Protein AF-A0A0P4RCB4-F1 (afdb_monomer_lite)

InterPro domains:
  IPR008930 Terpenoid cyclases/protein prenyltransferase alpha-alpha toroid [SSF48239] (221-432)

Structure (mmCIF, N/CA/C/O backbone):
data_AF-A0A0P4RCB4-F1
#
_entry.id   AF-A0A0P4RCB4-F1
#
loop_
_atom_site.group_PDB
_atom_site.id
_atom_site.type_symbol
_atom_site.label_atom_id
_atom_site.label_alt_id
_atom_site.label_comp_id
_atom_site.label_asym_id
_atom_site.label_entity_id
_atom_site.label_seq_id
_atom_site.pdbx_PDB_ins_code
_atom_site.Cartn_x
_atom_site.Cartn_y
_atom_site.Cartn_z
_atom_site.occupancy
_atom_site.B_iso_or_equiv
_atom_site.auth_seq_id
_atom_site.auth_comp_id
_atom_site.auth_asym_id
_atom_site.auth_atom_id
_atom_site.pdbx_PDB_model_num
ATOM 1 N N . MET A 1 1 ? -27.003 -45.536 27.621 1.00 33.28 1 MET A N 1
ATOM 2 C CA . MET A 1 1 ? -27.974 -46.484 27.032 1.00 33.28 1 MET A CA 1
ATOM 3 C C . MET A 1 1 ? -28.480 -45.837 25.751 1.00 33.28 1 MET A C 1
ATOM 5 O O . MET A 1 1 ? -28.943 -44.716 25.870 1.00 33.28 1 MET A O 1
ATOM 9 N N . ALA A 1 2 ? -28.409 -46.344 24.524 1.00 32.97 2 ALA A N 1
ATOM 10 C CA . ALA A 1 2 ? -27.859 -47.528 23.843 1.00 32.97 2 ALA A CA 1
ATOM 11 C C . ALA A 1 2 ? -28.105 -47.214 22.332 1.00 32.97 2 ALA A C 1
ATOM 13 O O . ALA A 1 2 ? -29.194 -46.754 22.012 1.00 32.97 2 ALA A O 1
ATOM 14 N N . GLU A 1 3 ? -27.087 -47.021 21.486 1.00 38.81 3 GLU A N 1
ATOM 15 C CA . GLU A 1 3 ? -26.534 -47.956 20.472 1.00 38.81 3 GLU A CA 1
ATOM 16 C C . GLU A 1 3 ? -27.421 -48.337 19.257 1.00 38.81 3 GLU A C 1
ATOM 18 O O . GLU A 1 3 ? -28.572 -48.723 19.413 1.00 38.81 3 GLU A O 1
ATOM 23 N N . GLY A 1 4 ? -26.800 -48.312 18.056 1.00 32.31 4 GLY A N 1
ATOM 24 C CA . GLY A 1 4 ? -27.238 -48.942 16.785 1.00 32.31 4 GLY A CA 1
ATOM 25 C C . GLY A 1 4 ? -27.330 -47.954 15.603 1.00 32.31 4 GLY A C 1
ATOM 26 O O . GLY A 1 4 ? -28.306 -47.226 15.519 1.00 32.31 4 GLY A O 1
ATOM 27 N N . ARG A 1 5 ? -26.318 -47.686 14.752 1.00 44.38 5 ARG A N 1
ATOM 28 C CA . ARG A 1 5 ? -25.606 -48.472 13.700 1.00 44.38 5 ARG A CA 1
ATOM 29 C C . ARG A 1 5 ? -26.477 -49.095 12.586 1.00 44.38 5 ARG A C 1
ATOM 31 O O . ARG A 1 5 ? -27.255 -49.997 12.856 1.00 44.38 5 ARG A O 1
ATOM 38 N N . GLY A 1 6 ? -26.160 -48.731 11.331 1.00 31.23 6 GLY A N 1
ATOM 39 C CA . GLY A 1 6 ? -26.432 -49.489 10.088 1.00 31.23 6 GLY A CA 1
ATOM 40 C C . GLY A 1 6 ? -26.622 -48.575 8.860 1.00 31.23 6 GLY A C 1
ATOM 41 O O . GLY A 1 6 ? -27.692 -48.013 8.706 1.00 31.23 6 GLY A O 1
ATOM 42 N N . ARG A 1 7 ? -25.556 -48.166 8.151 1.00 37.16 7 ARG A N 1
ATOM 43 C CA . ARG A 1 7 ? -24.997 -48.726 6.888 1.00 37.16 7 ARG A CA 1
ATOM 44 C C . ARG A 1 7 ? -25.845 -48.526 5.605 1.00 37.16 7 ARG A C 1
ATOM 46 O O . ARG A 1 7 ? -26.870 -49.165 5.425 1.00 37.16 7 ARG A O 1
ATOM 53 N N . GLU A 1 8 ? -25.287 -47.668 4.742 1.00 43.72 8 GLU A N 1
ATOM 54 C CA . GLU A 1 8 ? -25.277 -47.543 3.261 1.00 43.72 8 GLU A CA 1
ATOM 55 C C . GLU A 1 8 ? -25.442 -48.845 2.421 1.00 43.72 8 GLU A C 1
ATOM 57 O O . GLU A 1 8 ? -25.217 -49.916 2.995 1.00 43.72 8 GLU A O 1
ATOM 62 N N . PRO A 1 9 ? -25.729 -48.806 1.080 1.00 50.75 9 PRO A N 1
ATOM 63 C CA . PRO A 1 9 ? -24.897 -48.062 0.102 1.00 50.75 9 PRO A CA 1
ATOM 64 C C . PRO A 1 9 ? -25.502 -47.508 -1.220 1.00 50.75 9 PRO A C 1
ATOM 66 O O . PRO A 1 9 ? -26.541 -47.940 -1.699 1.00 50.75 9 PRO A O 1
ATOM 69 N N . ALA A 1 10 ? -24.704 -46.590 -1.793 1.00 34.00 10 ALA A N 1
ATOM 70 C CA . ALA A 1 10 ? -24.280 -46.411 -3.194 1.00 34.00 10 ALA A CA 1
ATOM 71 C C . ALA A 1 10 ? -25.296 -46.222 -4.339 1.00 34.00 10 ALA A C 1
ATOM 73 O O . ALA A 1 10 ? -25.976 -47.156 -4.732 1.00 34.00 10 ALA A O 1
ATOM 74 N N . ASP A 1 11 ? -25.169 -45.073 -5.018 1.00 33.94 11 ASP A N 1
ATOM 75 C CA . ASP A 1 11 ? -25.172 -44.999 -6.484 1.00 33.94 11 ASP A CA 1
ATOM 76 C C . ASP A 1 11 ? -24.130 -43.968 -6.951 1.00 33.94 11 ASP A C 1
ATOM 78 O O . ASP A 1 11 ? -24.209 -42.774 -6.656 1.00 33.94 11 ASP A O 1
ATOM 82 N N . ALA A 1 12 ? -23.109 -44.461 -7.654 1.00 32.72 12 ALA A N 1
ATOM 83 C CA . ALA A 1 12 ? -22.042 -43.684 -8.269 1.00 32.72 12 ALA A CA 1
ATOM 84 C C . ALA A 1 12 ? -22.266 -43.650 -9.786 1.00 32.72 12 ALA A C 1
ATOM 86 O O . ALA A 1 12 ? -22.194 -44.679 -10.456 1.00 32.72 12 ALA A O 1
ATOM 87 N N . VAL A 1 13 ? -22.505 -42.458 -10.335 1.00 33.91 13 VAL A N 1
ATOM 88 C CA . VAL A 1 13 ? -22.546 -42.228 -11.784 1.00 33.91 13 VAL A CA 1
ATOM 89 C C . VAL A 1 13 ? -21.141 -41.865 -12.259 1.00 33.91 13 VAL A C 1
ATOM 91 O O . VAL A 1 13 ? -20.618 -40.792 -11.965 1.00 33.91 13 VAL A O 1
ATOM 94 N N . ALA A 1 14 ? -20.531 -42.794 -12.992 1.00 30.64 14 ALA A N 1
ATOM 95 C CA . ALA A 1 14 ? -19.285 -42.607 -13.718 1.00 30.64 14 ALA A CA 1
ATOM 96 C C . ALA A 1 14 ? -19.540 -41.857 -15.038 1.00 30.64 14 ALA A C 1
ATOM 98 O O . ALA A 1 14 ? -20.400 -42.253 -15.824 1.00 30.64 14 ALA A O 1
ATOM 99 N N . LEU A 1 15 ? -18.755 -40.813 -15.313 1.00 33.31 15 LEU A N 1
ATOM 100 C CA . LEU A 1 15 ? -18.669 -40.169 -16.625 1.00 33.31 15 LEU A CA 1
ATOM 101 C C . LEU A 1 15 ? -17.255 -40.349 -17.180 1.00 33.31 15 LEU A C 1
ATOM 103 O O . LEU A 1 15 ? -16.253 -40.056 -16.529 1.00 33.31 15 LEU A O 1
ATOM 107 N N . ALA A 1 16 ? -17.228 -40.926 -18.376 1.00 30.89 16 ALA A N 1
ATOM 108 C CA . ALA A 1 16 ? -16.077 -41.476 -19.062 1.00 30.89 16 ALA A CA 1
ATOM 109 C C . ALA A 1 16 ? -15.179 -40.412 -19.715 1.00 30.89 16 ALA A C 1
ATOM 111 O O . ALA A 1 16 ? -15.640 -39.387 -20.212 1.00 30.89 16 ALA A O 1
ATOM 112 N N . ALA A 1 17 ? -13.886 -40.732 -19.773 1.00 32.56 17 ALA A N 1
ATOM 113 C CA . ALA A 1 17 ? -12.875 -40.066 -20.586 1.00 32.56 17 ALA A CA 1
ATOM 114 C C . ALA A 1 17 ? -13.016 -40.419 -22.081 1.00 32.56 17 ALA A C 1
ATOM 116 O O . ALA A 1 17 ? -13.358 -41.564 -22.396 1.00 32.56 17 ALA A O 1
ATOM 117 N N . PRO A 1 18 ? -12.655 -39.523 -23.018 1.00 37.53 18 PRO A N 1
ATOM 118 C CA . PRO A 1 18 ? -12.421 -39.909 -24.399 1.00 37.53 18 PRO A CA 1
ATOM 119 C C . PRO A 1 18 ? -10.950 -40.271 -24.647 1.00 37.53 18 PRO A C 1
ATOM 121 O O . PRO A 1 18 ? -10.016 -39.583 -24.234 1.00 37.53 18 PRO A O 1
ATOM 124 N N . LYS A 1 19 ? -10.791 -41.394 -25.349 1.00 30.89 19 LYS A N 1
ATOM 125 C CA . LYS A 1 19 ? -9.545 -41.957 -25.862 1.00 30.89 19 LYS A CA 1
ATOM 126 C C . LYS A 1 19 ? -9.054 -41.210 -27.108 1.00 30.89 19 LYS A C 1
ATOM 128 O O . LYS A 1 19 ? -9.837 -40.777 -27.947 1.00 30.89 19 LYS A O 1
ATOM 133 N N . THR A 1 20 ? -7.730 -41.156 -27.188 1.00 29.80 20 THR A N 1
ATOM 134 C CA . THR A 1 20 ? -6.834 -41.135 -28.354 1.00 29.80 20 THR A CA 1
ATOM 135 C C . THR A 1 20 ? -7.433 -41.469 -29.726 1.00 29.80 20 THR A C 1
ATOM 137 O O . THR A 1 20 ? -8.090 -42.498 -29.883 1.00 29.80 20 THR A O 1
ATOM 140 N N . CYS A 1 21 ? -7.038 -40.686 -30.734 1.00 25.84 21 CYS A N 1
ATOM 141 C CA . CYS A 1 21 ? -7.059 -41.067 -32.145 1.00 25.84 21 CYS A CA 1
ATOM 142 C C . CYS A 1 21 ? -5.668 -40.793 -32.748 1.00 25.84 21 CYS A C 1
ATOM 144 O O . CYS A 1 21 ? -5.188 -39.661 -32.717 1.00 25.84 21 CYS A O 1
ATOM 146 N N . GLU A 1 22 ? -5.034 -41.844 -33.262 1.00 28.02 22 GLU A N 1
ATOM 147 C CA . GLU A 1 22 ? -3.807 -41.852 -34.067 1.00 28.02 22 GLU A CA 1
ATOM 148 C C . GLU A 1 22 ? -4.112 -42.552 -35.406 1.00 28.02 22 GLU A C 1
ATOM 150 O O . GLU A 1 22 ? -5.060 -43.337 -35.466 1.00 28.02 22 GLU A O 1
ATOM 155 N N . LEU A 1 23 ? -3.232 -42.329 -36.404 1.00 30.33 23 LEU A N 1
ATOM 156 C CA . LEU A 1 23 ? -3.130 -42.935 -37.757 1.00 30.33 23 LEU A CA 1
ATOM 157 C C . LEU A 1 23 ? -4.020 -42.256 -38.820 1.00 30.33 23 LEU A C 1
ATOM 159 O O . LEU A 1 23 ? -5.206 -42.068 -38.607 1.00 30.33 23 LEU A O 1
ATOM 163 N N . THR A 1 24 ? -3.587 -41.853 -40.024 1.00 28.59 24 THR A N 1
ATOM 164 C CA . THR A 1 24 ? -2.453 -42.144 -40.947 1.00 28.59 24 THR A CA 1
ATOM 165 C C . THR A 1 24 ? -2.460 -41.011 -42.011 1.00 28.59 24 THR A C 1
ATOM 167 O O . THR A 1 24 ? -3.511 -40.425 -42.226 1.00 28.59 24 THR A O 1
ATOM 170 N N . GLY A 1 25 ? -1.367 -40.519 -42.615 1.00 27.53 25 GLY A N 1
ATOM 171 C CA . GLY A 1 25 ? -0.517 -41.159 -43.636 1.00 27.53 25 GLY A CA 1
ATOM 172 C C . GLY A 1 25 ? -0.831 -40.626 -45.062 1.00 27.53 25 GLY A C 1
ATOM 173 O O . GLY A 1 25 ? -1.998 -40.449 -45.372 1.00 27.53 25 GLY A O 1
ATOM 174 N N . PHE A 1 26 ? 0.200 -40.455 -45.918 1.00 28.05 26 PHE A N 1
ATOM 175 C CA . PHE A 1 26 ? 0.258 -39.874 -47.297 1.00 28.05 26 PHE A CA 1
ATOM 176 C C . PHE A 1 26 ? 0.435 -38.345 -47.385 1.00 28.05 26 PHE A C 1
ATOM 178 O O . PHE A 1 26 ? -0.273 -37.601 -46.731 1.00 28.05 26 PHE A O 1
ATOM 185 N N . GLY A 1 27 ? 1.324 -37.755 -48.192 1.00 26.56 27 GLY A N 1
ATOM 186 C CA . GLY A 1 27 ? 2.260 -38.219 -49.224 1.00 26.56 27 GLY A CA 1
ATOM 187 C C . GLY A 1 27 ? 2.860 -36.971 -49.912 1.00 26.56 27 GLY A C 1
ATOM 188 O O . GLY A 1 27 ? 2.196 -35.944 -49.996 1.00 26.56 27 GLY A O 1
ATOM 189 N N . GLY A 1 28 ? 4.135 -37.014 -50.315 1.00 27.06 28 GLY A N 1
ATOM 190 C CA . GLY A 1 28 ? 4.912 -35.830 -50.719 1.00 27.06 28 GLY A CA 1
ATOM 191 C C . GLY A 1 28 ? 4.943 -35.453 -52.214 1.00 27.06 28 GLY A C 1
ATOM 192 O O . GLY A 1 28 ? 4.224 -36.017 -53.033 1.00 27.06 28 GLY A O 1
ATOM 193 N N . ARG A 1 29 ? 5.926 -34.579 -52.526 1.00 31.16 29 ARG A N 1
ATOM 194 C CA . ARG A 1 29 ? 6.354 -33.967 -53.820 1.00 31.16 29 ARG A CA 1
ATOM 195 C C . ARG A 1 29 ? 5.581 -32.684 -54.196 1.00 31.16 29 ARG A C 1
ATOM 197 O O . ARG A 1 29 ? 4.380 -32.635 -54.029 1.00 31.16 29 ARG A O 1
ATOM 204 N N . GLY A 1 30 ? 6.186 -31.606 -54.709 1.00 27.30 30 GLY A N 1
ATOM 205 C CA . GLY A 1 30 ? 7.530 -31.408 -55.254 1.00 27.30 30 GLY A CA 1
ATOM 206 C C . GLY A 1 30 ? 7.856 -29.926 -55.547 1.00 27.30 30 GLY A C 1
ATOM 207 O O . GLY A 1 30 ? 7.066 -29.027 -55.285 1.00 27.30 30 GLY A O 1
ATOM 208 N N . ARG A 1 31 ? 9.080 -29.722 -56.050 1.00 36.84 31 ARG A N 1
ATOM 209 C CA . ARG A 1 31 ? 9.784 -28.465 -56.382 1.00 36.84 31 ARG A CA 1
ATOM 210 C C . ARG A 1 31 ? 9.171 -27.665 -57.548 1.00 36.84 31 ARG A C 1
ATOM 212 O O . ARG A 1 31 ? 8.685 -28.291 -58.480 1.00 36.84 31 ARG A O 1
ATOM 219 N N . GLN A 1 32 ? 9.406 -26.342 -57.555 1.00 31.66 32 GLN A N 1
ATOM 220 C CA . GLN A 1 32 ? 9.823 -25.441 -58.673 1.00 31.66 32 GLN A CA 1
ATOM 221 C C . GLN A 1 32 ? 9.963 -24.013 -58.066 1.00 31.66 32 GLN A C 1
ATOM 223 O O . GLN A 1 32 ? 9.071 -23.605 -57.338 1.00 31.66 32 GLN A O 1
ATOM 228 N N . ALA A 1 33 ? 11.084 -23.274 -58.042 1.00 32.09 33 ALA A N 1
ATOM 229 C CA . ALA A 1 33 ? 12.047 -22.787 -59.048 1.00 32.09 33 ALA A CA 1
ATOM 230 C C . ALA A 1 33 ? 11.615 -21.518 -59.840 1.00 32.09 33 ALA A C 1
ATOM 232 O O . ALA A 1 33 ? 11.198 -21.638 -60.981 1.00 32.09 33 ALA A O 1
ATOM 233 N N . GLY A 1 34 ? 11.839 -20.334 -59.227 1.00 29.59 34 GLY A N 1
ATOM 234 C CA . GLY A 1 34 ? 12.278 -19.031 -59.808 1.00 29.59 34 GLY A CA 1
ATOM 235 C C . GLY A 1 34 ? 11.384 -18.277 -60.817 1.00 29.59 34 GLY A C 1
ATOM 236 O O . GLY A 1 34 ? 10.342 -18.786 -61.209 1.00 29.59 34 GLY A O 1
ATOM 237 N N . PRO A 1 35 ? 11.833 -17.123 -61.367 1.00 50.31 35 PRO A N 1
ATOM 238 C CA . PRO A 1 35 ? 12.603 -16.003 -60.788 1.00 50.31 35 PRO A CA 1
ATOM 239 C C . PRO A 1 35 ? 11.974 -14.613 -61.125 1.00 50.31 35 PRO A C 1
ATOM 241 O O . PRO A 1 35 ? 11.024 -14.530 -61.896 1.00 50.31 35 PRO A O 1
ATOM 244 N N . GLY A 1 36 ? 12.532 -13.498 -60.619 1.00 29.39 36 GLY A N 1
ATOM 245 C CA . GLY A 1 36 ? 12.208 -12.162 -61.159 1.00 29.39 36 GLY A CA 1
ATOM 246 C C . GLY A 1 36 ? 12.697 -10.952 -60.351 1.00 29.39 36 GLY A C 1
ATOM 247 O O . GLY A 1 36 ? 11.989 -10.467 -59.478 1.00 29.39 36 GLY A O 1
ATOM 248 N N . ILE A 1 37 ? 13.888 -10.447 -60.692 1.00 36.69 37 ILE A N 1
ATOM 249 C CA . ILE A 1 37 ? 14.409 -9.095 -60.383 1.00 36.69 37 ILE A CA 1
ATOM 250 C C . ILE A 1 37 ? 14.147 -8.203 -61.621 1.00 36.69 37 ILE A C 1
ATOM 252 O O . ILE A 1 37 ? 14.183 -8.727 -62.736 1.00 36.69 37 ILE A O 1
ATOM 256 N N . PRO A 1 38 ? 13.862 -6.893 -61.471 1.00 48.47 38 PRO A N 1
ATOM 257 C CA . PRO A 1 38 ? 14.862 -5.844 -61.770 1.00 48.47 38 PRO A CA 1
ATOM 258 C C . PRO A 1 38 ? 14.876 -4.754 -60.670 1.00 48.47 38 PRO A C 1
ATOM 260 O O . PRO A 1 38 ? 13.835 -4.354 -60.167 1.00 48.47 38 PRO A O 1
ATOM 263 N N . ALA A 1 39 ? 16.016 -4.369 -60.088 1.00 34.28 39 ALA A N 1
ATOM 264 C CA . ALA A 1 39 ? 17.084 -3.511 -60.619 1.00 34.28 39 ALA A CA 1
ATOM 265 C C . ALA A 1 39 ? 16.655 -2.051 -60.895 1.00 34.28 39 ALA A C 1
ATOM 267 O O . ALA A 1 39 ? 15.983 -1.764 -61.879 1.00 34.28 39 ALA A O 1
ATOM 268 N N . GLY A 1 40 ? 17.153 -1.125 -60.062 1.00 28.05 40 GLY A N 1
ATOM 269 C CA . GLY A 1 40 ? 17.088 0.322 -60.287 1.00 28.05 40 GLY A CA 1
ATOM 270 C C . GLY A 1 40 ? 17.873 1.151 -59.256 1.00 28.05 40 GLY A C 1
ATOM 271 O O . GLY A 1 40 ? 17.313 1.509 -58.232 1.00 28.05 40 GLY A O 1
ATOM 272 N N . LYS A 1 41 ? 19.168 1.381 -59.553 1.00 30.81 41 LYS A N 1
ATOM 273 C CA . LYS A 1 41 ? 20.035 2.588 -59.379 1.00 30.81 41 LYS A CA 1
ATOM 274 C C . LYS A 1 41 ? 19.607 3.637 -58.322 1.00 30.81 41 LYS A C 1
ATOM 276 O O . LYS A 1 41 ? 18.466 4.062 -58.334 1.00 30.81 41 LYS A O 1
ATOM 281 N N . GLY A 1 42 ? 20.456 4.236 -57.484 1.00 27.80 42 GLY A N 1
ATOM 282 C CA . GLY A 1 42 ? 21.910 4.436 -57.470 1.00 27.80 42 GLY A CA 1
ATOM 283 C C . GLY A 1 42 ? 22.235 5.787 -56.780 1.00 27.80 42 GLY A C 1
ATOM 284 O O . GLY A 1 42 ? 21.336 6.609 -56.625 1.00 27.80 42 GLY A O 1
ATOM 285 N N . CYS A 1 43 ? 23.518 5.997 -56.449 1.00 27.83 43 CYS A N 1
ATOM 286 C CA . CYS A 1 43 ? 24.203 7.220 -55.961 1.00 27.83 43 CYS A CA 1
ATOM 287 C C . CYS A 1 43 ? 24.347 7.469 -54.442 1.00 27.83 43 CYS A C 1
ATOM 289 O O . CYS A 1 43 ? 23.541 8.146 -53.812 1.00 27.83 43 CYS A O 1
ATOM 291 N N . ASP A 1 44 ? 25.466 6.971 -53.901 1.00 29.33 44 ASP A N 1
ATOM 292 C CA . ASP A 1 44 ? 26.645 7.728 -53.431 1.00 29.33 44 ASP A CA 1
ATOM 293 C C . ASP A 1 44 ? 26.468 9.124 -52.804 1.00 29.33 44 ASP A C 1
ATOM 295 O O . ASP A 1 44 ? 26.106 10.083 -53.488 1.00 29.33 44 ASP A O 1
ATOM 299 N N . ARG A 1 45 ? 26.981 9.285 -51.571 1.00 29.31 45 ARG A N 1
ATOM 300 C CA . ARG A 1 45 ? 28.139 10.166 -51.303 1.00 29.31 45 ARG A CA 1
ATOM 301 C C . ARG A 1 45 ? 28.744 9.985 -49.904 1.00 29.31 45 ARG A C 1
ATOM 303 O O . ARG A 1 45 ? 28.061 9.772 -48.911 1.00 29.31 45 ARG A O 1
ATOM 310 N N . CYS A 1 46 ? 30.066 10.096 -49.908 1.00 26.66 46 CYS A N 1
ATOM 311 C CA . CYS A 1 46 ? 31.050 9.974 -48.842 1.00 26.66 46 CYS A CA 1
ATOM 312 C C . CYS A 1 46 ? 30.860 10.946 -47.665 1.00 26.66 46 CYS A C 1
ATOM 314 O O . CYS A 1 46 ? 30.505 12.097 -47.900 1.00 26.66 46 CYS A O 1
ATOM 316 N N . ALA A 1 47 ? 31.258 10.530 -46.453 1.00 28.20 47 ALA A N 1
ATOM 317 C CA . ALA A 1 47 ? 32.224 11.254 -45.604 1.00 28.20 47 ALA A CA 1
ATOM 318 C C . ALA A 1 47 ? 32.430 10.567 -44.232 1.00 28.20 47 ALA A C 1
ATOM 320 O O . ALA A 1 47 ? 31.601 10.647 -43.334 1.00 28.20 47 ALA A O 1
ATOM 321 N N . THR A 1 48 ? 33.604 9.971 -44.058 1.00 29.69 48 THR A N 1
ATOM 322 C CA . THR A 1 48 ? 34.393 9.913 -42.808 1.00 29.69 48 THR A CA 1
ATOM 323 C C . THR A 1 48 ? 35.782 10.447 -43.194 1.00 29.69 48 THR A C 1
ATOM 325 O O . THR A 1 48 ? 36.118 10.284 -44.373 1.00 29.69 48 THR A O 1
ATOM 328 N N . PRO A 1 49 ? 36.611 11.046 -42.308 1.00 41.47 49 PRO A N 1
ATOM 329 C CA . PRO A 1 49 ? 36.875 10.545 -40.951 1.00 41.47 49 PRO A CA 1
ATOM 330 C C . PRO A 1 49 ? 37.206 11.613 -39.884 1.00 41.47 49 PRO A C 1
ATOM 332 O O . PRO A 1 49 ? 37.430 12.777 -40.193 1.00 41.47 49 PRO A O 1
ATOM 335 N N . LEU A 1 50 ? 37.326 11.183 -38.623 1.00 27.20 50 LEU A N 1
ATOM 336 C CA . LEU A 1 50 ? 38.481 11.526 -37.782 1.00 27.20 50 LEU A CA 1
ATOM 337 C C . LEU A 1 50 ? 38.528 10.621 -36.544 1.00 27.20 50 LEU A C 1
ATOM 339 O O . LEU A 1 50 ? 37.644 10.632 -35.693 1.00 27.20 50 LEU A O 1
ATOM 343 N N . SER A 1 51 ? 39.591 9.820 -36.496 1.00 25.33 51 SER A N 1
ATOM 344 C CA . SER A 1 51 ? 40.040 9.030 -35.357 1.00 25.33 51 SER A CA 1
ATOM 345 C C . SER A 1 51 ? 41.028 9.837 -34.516 1.00 25.33 51 SER A C 1
ATOM 347 O O . SER A 1 51 ? 41.958 10.428 -35.055 1.00 25.33 51 SER A O 1
ATOM 349 N N . VAL A 1 52 ? 40.876 9.753 -33.198 1.00 27.50 52 VAL A N 1
ATOM 350 C CA . VAL A 1 52 ? 41.917 9.893 -32.166 1.00 27.50 52 VAL A CA 1
ATOM 351 C C . VAL A 1 52 ? 41.504 8.855 -31.108 1.00 27.50 52 VAL A C 1
ATOM 353 O O . VAL A 1 52 ? 40.336 8.818 -30.748 1.00 27.50 52 VAL A O 1
ATOM 356 N N . GLY A 1 53 ? 42.285 7.909 -30.595 1.00 25.03 53 GLY A N 1
ATOM 357 C CA . GLY A 1 53 ? 43.719 7.684 -30.641 1.00 25.03 53 GLY A CA 1
ATOM 358 C C . GLY A 1 53 ? 44.228 7.291 -29.243 1.00 25.03 53 GLY A C 1
ATOM 359 O O . GLY A 1 53 ? 44.833 8.141 -28.613 1.00 25.03 53 GLY A O 1
ATOM 360 N N . ILE A 1 54 ? 44.031 6.014 -28.838 1.00 25.72 54 ILE A N 1
ATOM 361 C CA . ILE A 1 54 ? 44.957 5.165 -28.020 1.00 25.72 54 ILE A CA 1
ATOM 362 C C . ILE A 1 54 ? 45.111 5.514 -26.498 1.00 25.72 54 ILE A C 1
ATOM 364 O O . ILE A 1 54 ? 44.962 6.681 -26.155 1.00 25.72 54 ILE A O 1
ATOM 368 N N . PRO A 1 55 ? 45.456 4.583 -25.555 1.00 31.56 55 PRO A N 1
ATOM 369 C CA . PRO A 1 55 ? 45.736 3.139 -25.670 1.00 31.56 55 PRO A CA 1
ATOM 370 C C . PRO A 1 55 ? 44.936 2.192 -24.751 1.00 31.56 55 PRO A C 1
ATOM 372 O O . PRO A 1 55 ? 44.610 2.473 -23.601 1.00 31.56 55 PRO A O 1
ATOM 375 N N . THR A 1 56 ? 44.816 0.967 -25.254 1.00 26.11 56 THR A N 1
ATOM 376 C CA . THR A 1 56 ? 44.672 -0.297 -24.524 1.00 26.11 56 THR A CA 1
ATOM 377 C C . THR A 1 56 ? 45.998 -0.677 -23.850 1.00 26.11 56 THR A C 1
ATOM 379 O O . THR A 1 56 ? 47.039 -0.639 -24.506 1.00 26.11 56 THR A O 1
ATOM 382 N N . LEU A 1 57 ? 45.970 -1.128 -22.591 1.00 24.56 57 LEU A N 1
ATOM 383 C CA . LEU A 1 57 ? 47.069 -1.886 -21.983 1.00 24.56 57 LEU A CA 1
ATOM 384 C C . LEU A 1 57 ? 46.586 -3.294 -21.621 1.00 24.56 57 LEU A C 1
ATOM 386 O O . LEU A 1 57 ? 45.632 -3.492 -20.873 1.00 24.56 57 LEU A O 1
ATOM 390 N N . ILE A 1 58 ? 47.263 -4.250 -22.243 1.00 26.27 58 ILE A N 1
ATOM 391 C CA . ILE A 1 58 ? 47.172 -5.699 -22.096 1.00 26.27 58 ILE A CA 1
ATOM 392 C C . ILE A 1 58 ? 47.873 -6.103 -20.792 1.00 26.27 58 ILE A C 1
ATOM 394 O O . ILE A 1 58 ? 48.971 -5.623 -20.519 1.00 26.27 58 ILE A O 1
ATOM 398 N N . GLY A 1 59 ? 47.284 -7.025 -20.025 1.00 23.02 59 GLY A N 1
ATOM 399 C CA . GLY A 1 59 ? 47.956 -7.652 -18.885 1.00 23.02 59 GLY A CA 1
ATOM 400 C C . GLY A 1 59 ? 47.086 -8.644 -18.109 1.00 23.02 59 GLY A C 1
ATOM 401 O O . GLY A 1 59 ? 46.464 -8.291 -17.117 1.00 23.02 59 GLY A O 1
ATOM 402 N N . MET A 1 60 ? 47.081 -9.903 -18.539 1.00 24.16 60 MET A N 1
ATOM 403 C CA . MET A 1 60 ? 46.798 -11.101 -17.728 1.00 24.16 60 MET A CA 1
ATOM 404 C C . MET A 1 60 ? 47.936 -12.106 -18.004 1.00 24.16 60 MET A C 1
ATOM 406 O O . MET A 1 60 ? 48.577 -11.957 -19.048 1.00 24.16 60 MET A O 1
ATOM 410 N N . PRO A 1 61 ? 48.158 -13.181 -17.215 1.00 40.88 61 PRO A N 1
ATOM 411 C CA . PRO A 1 61 ? 47.634 -13.536 -15.888 1.00 40.88 61 PRO A CA 1
ATOM 412 C C . PRO A 1 61 ? 48.752 -13.937 -14.888 1.00 40.88 61 PRO A C 1
ATOM 414 O O . PRO A 1 61 ? 49.883 -14.217 -15.274 1.00 40.88 61 PRO A O 1
ATOM 417 N N . PHE A 1 62 ? 48.419 -14.085 -13.603 1.00 25.72 62 PHE A N 1
ATOM 418 C CA . PHE A 1 62 ? 49.167 -14.972 -12.703 1.00 25.72 62 PHE A CA 1
ATOM 419 C C . PHE A 1 62 ? 48.190 -15.809 -11.879 1.00 25.72 62 PHE A C 1
ATOM 421 O O . PHE A 1 62 ? 47.423 -15.296 -11.069 1.00 25.72 62 PHE A O 1
ATOM 428 N N . ALA A 1 63 ? 48.224 -17.116 -12.124 1.00 27.48 63 ALA A N 1
ATOM 429 C CA . ALA A 1 63 ? 47.666 -18.134 -11.257 1.00 27.48 63 ALA A CA 1
ATOM 430 C C . ALA A 1 63 ? 48.785 -18.625 -10.333 1.00 27.48 63 ALA A C 1
ATOM 432 O O . ALA A 1 63 ? 49.850 -19.012 -10.812 1.00 27.48 63 ALA A O 1
ATOM 433 N N . GLN A 1 64 ? 48.532 -18.684 -9.028 1.00 27.11 64 GLN A N 1
ATOM 434 C CA . GLN A 1 64 ? 49.226 -19.626 -8.159 1.00 27.11 64 GLN A CA 1
ATOM 435 C C . GLN A 1 64 ? 48.238 -20.229 -7.168 1.00 27.11 64 GLN A C 1
ATOM 437 O O . GLN A 1 64 ? 47.613 -19.552 -6.357 1.00 27.11 64 GLN A O 1
ATOM 442 N N . ALA A 1 65 ? 48.093 -21.541 -7.308 1.00 27.05 65 ALA A N 1
ATOM 443 C CA . ALA A 1 65 ? 47.386 -22.420 -6.409 1.00 27.05 65 ALA A CA 1
ATOM 444 C C . ALA A 1 65 ? 48.195 -22.612 -5.121 1.00 27.05 65 ALA A C 1
ATOM 446 O O . ALA A 1 65 ? 49.389 -22.899 -5.180 1.00 27.05 65 ALA A O 1
ATOM 447 N N . VAL A 1 66 ? 47.521 -22.580 -3.973 1.00 28.47 66 VAL A N 1
ATOM 448 C CA . VAL A 1 66 ? 48.005 -23.228 -2.751 1.00 28.47 66 VAL A CA 1
ATOM 449 C C . VAL A 1 66 ? 46.898 -24.138 -2.231 1.00 28.47 66 VAL A C 1
ATOM 451 O O . VAL A 1 66 ? 45.824 -23.699 -1.832 1.00 28.47 66 VAL A O 1
ATOM 454 N N . ARG A 1 67 ? 47.178 -25.444 -2.289 1.00 28.88 67 ARG A N 1
ATOM 455 C CA . ARG A 1 67 ? 46.472 -26.507 -1.568 1.00 28.88 67 ARG A CA 1
ATOM 456 C C . ARG A 1 67 ? 46.954 -26.523 -0.115 1.00 28.88 67 ARG A C 1
ATOM 458 O O . ARG A 1 67 ? 48.156 -26.494 0.119 1.00 28.88 67 ARG A O 1
ATOM 465 N N . GLY A 1 68 ? 46.036 -26.718 0.828 1.00 26.48 68 GLY A N 1
ATOM 466 C CA . GLY A 1 68 ? 46.339 -27.104 2.212 1.00 26.48 68 GLY A CA 1
ATOM 467 C C . GLY A 1 68 ? 45.072 -27.044 3.069 1.00 26.48 68 GLY A C 1
ATOM 468 O O . GLY A 1 68 ? 44.676 -25.969 3.479 1.00 26.48 68 GLY A O 1
ATOM 469 N N . ARG A 1 69 ? 44.252 -28.101 3.082 1.00 27.33 69 ARG A N 1
ATOM 470 C CA . ARG A 1 69 ? 44.213 -29.191 4.084 1.00 27.33 69 ARG A CA 1
ATOM 471 C C . ARG A 1 69 ? 43.432 -28.803 5.355 1.00 27.33 69 ARG A C 1
ATOM 473 O O . ARG A 1 69 ? 43.857 -27.953 6.122 1.00 27.33 69 ARG A O 1
ATOM 480 N N . ALA A 1 70 ? 42.302 -29.488 5.550 1.00 33.31 70 ALA A N 1
ATOM 481 C CA . ALA A 1 70 ? 41.485 -29.493 6.765 1.00 33.31 70 ALA A CA 1
ATOM 482 C C . ALA A 1 70 ? 42.252 -30.036 7.989 1.00 33.31 70 ALA A C 1
ATOM 484 O O . ALA A 1 70 ? 43.187 -30.827 7.829 1.00 33.31 70 ALA A O 1
ATOM 485 N N . PRO A 1 71 ? 41.826 -29.646 9.201 1.00 41.72 71 PRO A N 1
ATOM 486 C CA . PRO A 1 71 ? 41.042 -30.539 10.069 1.00 41.72 71 PRO A CA 1
ATOM 487 C C . PRO A 1 71 ? 39.800 -29.797 10.624 1.00 41.72 71 PRO A C 1
ATOM 489 O O . PRO A 1 71 ? 39.789 -28.580 10.708 1.00 41.72 71 PRO A O 1
ATOM 492 N N . GLY A 1 72 ? 38.656 -30.416 10.913 1.00 28.14 72 GLY A N 1
ATOM 493 C CA . GLY A 1 72 ? 38.496 -31.557 11.809 1.00 28.14 72 GLY A CA 1
ATOM 494 C C . GLY A 1 72 ? 38.413 -31.063 13.258 1.00 28.14 72 GLY A C 1
ATOM 495 O O . GLY A 1 72 ? 39.417 -31.103 13.956 1.00 28.14 72 GLY A O 1
ATOM 496 N N . GLY A 1 73 ? 37.239 -30.596 13.698 1.00 27.39 73 GLY A N 1
ATOM 497 C CA . GLY A 1 73 ? 37.005 -30.150 15.076 1.00 27.39 73 GLY A CA 1
ATOM 498 C C . GLY A 1 73 ? 35.514 -30.016 15.387 1.00 27.39 73 GLY A C 1
ATOM 499 O O . GLY A 1 73 ? 34.856 -29.099 14.911 1.00 27.39 73 GLY A O 1
ATOM 500 N N . ARG A 1 74 ? 34.990 -30.993 16.135 1.00 32.75 74 ARG A N 1
ATOM 501 C CA . ARG A 1 74 ? 33.717 -30.945 16.873 1.00 32.75 74 ARG A CA 1
ATOM 502 C C . ARG A 1 74 ? 33.839 -29.970 18.056 1.00 32.75 74 ARG A C 1
ATOM 504 O O . ARG A 1 74 ? 34.956 -29.651 18.436 1.00 32.75 74 ARG A O 1
ATOM 511 N N . GLU A 1 75 ? 32.688 -29.680 18.674 1.00 29.70 75 GLU A N 1
ATOM 512 C CA . GLU A 1 75 ? 32.473 -28.953 19.948 1.00 29.70 75 GLU A CA 1
ATOM 513 C C . GLU A 1 75 ? 32.355 -27.427 19.794 1.00 29.70 75 GLU A C 1
ATOM 515 O O . GLU A 1 75 ? 33.139 -26.813 19.092 1.00 29.70 75 GLU A O 1
ATOM 520 N N . GLN A 1 76 ? 31.389 -26.711 20.372 1.00 31.09 76 GLN A N 1
ATOM 521 C CA . GLN A 1 76 ? 30.372 -27.008 21.380 1.00 31.09 76 GLN A CA 1
ATOM 522 C C . GLN A 1 76 ? 29.228 -25.990 21.204 1.00 31.09 76 GLN A C 1
ATOM 524 O O . GLN A 1 76 ? 29.453 -24.826 20.876 1.00 31.09 76 GLN A O 1
ATOM 529 N N . GLN A 1 77 ? 27.996 -26.442 21.436 1.00 32.62 77 GLN A N 1
ATOM 530 C CA . GLN A 1 77 ? 26.841 -25.579 21.673 1.00 32.62 77 GLN A CA 1
ATOM 531 C C . GLN A 1 77 ? 27.110 -24.706 22.903 1.00 32.62 77 GLN A C 1
ATOM 533 O O . GLN A 1 77 ? 27.406 -25.243 23.968 1.00 32.62 77 GLN A O 1
ATOM 538 N N . MET A 1 78 ? 26.916 -23.391 22.796 1.00 24.47 78 MET A N 1
ATOM 539 C CA . MET A 1 78 ? 26.715 -22.547 23.971 1.00 24.47 78 MET A CA 1
ATOM 540 C C . MET A 1 78 ? 25.434 -21.736 23.795 1.00 24.47 78 MET A C 1
ATOM 542 O O . MET A 1 78 ? 25.369 -20.737 23.085 1.00 24.47 78 MET A O 1
ATOM 546 N N . VAL A 1 79 ? 24.391 -22.259 24.432 1.00 30.55 79 VAL A N 1
ATOM 547 C CA . VAL A 1 79 ? 23.119 -21.601 24.709 1.00 30.55 79 VAL A CA 1
ATOM 548 C C . VAL A 1 79 ? 23.388 -20.503 25.736 1.00 30.55 79 VAL A C 1
ATOM 550 O O . VAL A 1 79 ? 23.748 -20.805 26.870 1.00 30.55 79 VAL A O 1
ATOM 553 N N . LEU A 1 80 ? 23.185 -19.240 25.367 1.00 27.47 80 LEU A N 1
ATOM 554 C CA . LEU A 1 80 ? 23.090 -18.130 26.315 1.00 27.47 80 LEU A CA 1
ATOM 555 C C . LEU A 1 80 ? 21.616 -17.735 26.447 1.00 27.47 80 LEU A C 1
ATOM 557 O O . LEU A 1 80 ? 21.120 -16.817 25.802 1.00 27.47 80 LEU A O 1
ATOM 561 N N . ARG A 1 81 ? 20.912 -18.490 27.298 1.00 28.77 81 ARG A N 1
ATOM 562 C CA . ARG A 1 81 ? 19.757 -17.989 28.047 1.00 28.77 81 ARG A CA 1
ATOM 563 C C . ARG A 1 81 ? 20.307 -17.077 29.139 1.00 28.77 81 ARG A C 1
ATOM 565 O O . ARG A 1 81 ? 21.068 -17.544 29.983 1.00 28.77 81 ARG A O 1
ATOM 572 N N . GLN A 1 82 ? 19.926 -15.805 29.137 1.00 30.69 82 GLN A N 1
ATOM 573 C CA . GLN A 1 82 ? 20.011 -14.971 30.332 1.00 30.69 82 GLN A CA 1
ATOM 574 C C . GLN A 1 82 ? 18.601 -14.787 30.886 1.00 30.69 82 GLN A C 1
ATOM 576 O O . GLN A 1 82 ? 17.814 -13.986 30.388 1.00 30.69 82 GLN A O 1
ATOM 581 N N . ASP A 1 83 ? 18.308 -15.583 31.912 1.00 28.28 83 ASP A N 1
ATOM 582 C CA . ASP A 1 83 ? 17.213 -15.377 32.849 1.00 28.28 83 ASP A CA 1
ATOM 583 C C . ASP A 1 83 ? 17.597 -14.230 33.802 1.00 28.28 83 ASP A C 1
ATOM 585 O O . ASP A 1 83 ? 18.582 -14.329 34.537 1.00 28.28 83 ASP A O 1
ATOM 589 N N . LEU A 1 84 ? 16.826 -13.140 33.802 1.00 32.50 84 LEU A N 1
ATOM 590 C CA . LEU A 1 84 ? 16.879 -12.109 34.844 1.00 32.50 84 LEU A CA 1
ATOM 591 C C . LEU A 1 84 ? 15.755 -12.372 35.866 1.00 32.50 84 LEU A C 1
ATOM 593 O O . LEU A 1 84 ? 14.592 -12.473 35.465 1.00 32.50 84 LEU A O 1
ATOM 597 N N . PRO A 1 85 ? 16.060 -12.491 37.173 1.00 32.72 85 PRO A N 1
ATOM 598 C CA . PRO A 1 85 ? 15.064 -12.761 38.206 1.00 32.72 85 PRO A CA 1
ATOM 599 C C . PRO A 1 85 ? 14.287 -11.491 38.612 1.00 32.72 85 PRO A C 1
ATOM 601 O O . PRO A 1 85 ? 14.778 -10.373 38.433 1.00 32.72 85 PRO A O 1
ATOM 604 N N . PRO A 1 86 ? 13.082 -11.636 39.198 1.00 32.41 86 PRO A N 1
ATOM 605 C CA . PRO A 1 86 ? 12.228 -10.511 39.549 1.00 32.41 86 PRO A CA 1
ATOM 606 C C . PRO A 1 86 ? 12.692 -9.869 40.860 1.00 32.41 86 PRO A C 1
ATOM 608 O O . PRO A 1 86 ? 12.789 -10.534 41.893 1.00 32.41 86 PRO A O 1
ATOM 611 N N . GLN A 1 87 ? 12.921 -8.558 40.849 1.00 30.05 87 GLN A N 1
ATOM 612 C CA . GLN A 1 87 ? 13.188 -7.800 42.067 1.00 30.05 87 GLN A CA 1
ATOM 613 C C . GLN A 1 87 ? 11.859 -7.293 42.649 1.00 30.05 87 GLN A C 1
ATOM 615 O O . GLN A 1 87 ? 11.220 -6.388 42.116 1.00 30.05 87 GLN A O 1
ATOM 620 N N . ARG A 1 88 ? 11.422 -7.926 43.742 1.00 30.47 88 ARG A N 1
ATOM 621 C CA . ARG A 1 88 ? 10.365 -7.445 44.644 1.00 30.47 88 ARG A CA 1
ATOM 622 C C . ARG A 1 88 ? 10.982 -7.015 45.973 1.00 30.47 88 ARG A C 1
ATOM 624 O O . ARG A 1 88 ? 11.981 -7.591 46.401 1.00 30.47 88 ARG A O 1
ATOM 631 N N . SER A 1 89 ? 10.238 -6.143 46.658 1.00 32.34 89 SER A N 1
ATOM 632 C CA . SER A 1 89 ? 10.407 -5.597 48.022 1.00 32.34 89 SER A CA 1
ATOM 633 C C . SER A 1 89 ? 11.083 -4.222 48.020 1.00 32.34 89 SER A C 1
ATOM 635 O O . SER A 1 89 ? 12.104 -4.040 47.379 1.00 32.34 89 SER A O 1
ATOM 637 N N . GLY A 1 90 ? 10.578 -3.202 48.704 1.00 27.31 90 GLY A N 1
ATOM 638 C CA . GLY A 1 90 ? 9.497 -3.145 49.678 1.00 27.31 90 GLY A CA 1
ATOM 639 C C . GLY A 1 90 ? 9.369 -1.713 50.201 1.00 27.31 90 GLY A C 1
ATOM 640 O O . GLY A 1 90 ? 10.259 -0.887 50.008 1.00 27.31 90 GLY A O 1
ATOM 641 N N . ALA A 1 91 ? 8.225 -1.441 50.817 1.00 32.91 91 ALA A N 1
ATOM 642 C CA . ALA A 1 91 ? 7.838 -0.164 51.393 1.00 32.91 91 ALA A CA 1
ATOM 643 C C . ALA A 1 91 ? 8.752 0.281 52.548 1.00 32.91 91 ALA A C 1
ATOM 645 O O . ALA A 1 91 ? 9.138 -0.532 53.388 1.00 32.91 91 ALA A O 1
ATOM 646 N N . ALA A 1 92 ? 9.014 1.587 52.621 1.00 33.56 92 ALA A N 1
ATOM 647 C CA . ALA A 1 92 ? 9.381 2.278 53.851 1.00 33.56 92 ALA A CA 1
ATOM 648 C C . ALA A 1 92 ? 8.840 3.717 53.813 1.00 33.56 92 ALA A C 1
ATOM 650 O O . ALA A 1 92 ? 9.088 4.467 52.868 1.00 33.56 92 ALA A O 1
ATOM 651 N N . ASP A 1 93 ? 8.090 4.046 54.861 1.00 33.06 93 ASP A N 1
ATOM 652 C CA . ASP A 1 93 ? 7.491 5.335 55.193 1.00 33.06 93 ASP A CA 1
ATOM 653 C C . ASP A 1 93 ? 8.466 6.518 55.145 1.00 33.06 93 ASP A C 1
ATOM 655 O O . ASP A 1 93 ? 9.551 6.458 55.726 1.00 33.06 93 ASP A O 1
ATOM 659 N N . ARG A 1 94 ? 8.013 7.652 54.588 1.00 34.44 94 ARG A N 1
ATOM 660 C CA . ARG A 1 94 ? 8.438 8.999 55.006 1.00 34.44 94 ARG A CA 1
ATOM 661 C C . ARG A 1 94 ? 7.291 10.008 54.868 1.00 34.44 94 ARG A C 1
ATOM 663 O O . ARG A 1 94 ? 6.558 10.015 53.888 1.00 34.44 94 ARG A O 1
ATOM 670 N N . ALA A 1 95 ? 7.178 10.822 55.914 1.00 35.69 95 ALA A N 1
ATOM 671 C CA . ALA A 1 95 ? 6.152 11.813 56.238 1.00 35.69 95 ALA A CA 1
ATOM 672 C C . ALA A 1 95 ? 6.072 13.005 55.242 1.00 35.69 95 ALA A C 1
ATOM 674 O O . ALA A 1 95 ? 6.942 13.136 54.378 1.00 35.69 95 ALA A O 1
ATOM 675 N N . PRO A 1 96 ? 5.041 13.875 55.339 1.00 35.00 96 PRO A N 1
ATOM 676 C CA . PRO A 1 96 ? 4.601 14.730 54.244 1.00 35.00 96 PRO A CA 1
ATOM 677 C C . PRO A 1 96 ? 5.486 15.969 54.099 1.00 35.00 96 PRO A C 1
ATOM 679 O O . PRO A 1 96 ? 5.706 16.714 55.054 1.00 35.00 96 PRO A O 1
ATOM 682 N N . VAL A 1 97 ? 5.954 16.211 52.878 1.00 35.25 97 VAL A N 1
ATOM 683 C CA . VAL A 1 97 ? 6.559 17.482 52.480 1.00 35.25 97 VAL A CA 1
ATOM 684 C C . VAL A 1 97 ? 5.451 18.353 51.895 1.00 35.25 97 VAL A C 1
ATOM 686 O O . VAL A 1 97 ? 4.793 17.981 50.929 1.00 35.25 97 VAL A O 1
ATOM 689 N N . THR A 1 98 ? 5.227 19.497 52.531 1.00 36.66 98 THR A N 1
ATOM 690 C CA . THR A 1 98 ? 4.409 20.615 52.054 1.00 36.66 98 THR A CA 1
ATOM 691 C C . THR A 1 98 ? 4.937 21.141 50.722 1.00 36.66 98 THR A C 1
ATOM 693 O O . THR A 1 98 ? 6.073 21.612 50.658 1.00 36.66 98 THR A O 1
ATOM 696 N N . ASP A 1 99 ? 4.100 21.079 49.689 1.00 33.59 99 ASP A N 1
ATOM 697 C CA . ASP A 1 99 ? 4.381 21.598 48.350 1.00 33.59 99 ASP A CA 1
ATOM 698 C C . ASP A 1 99 ? 4.076 23.114 48.297 1.00 33.59 99 ASP A C 1
ATOM 700 O O . ASP A 1 99 ? 2.999 23.530 48.745 1.00 33.59 99 ASP A O 1
ATOM 704 N N . PRO A 1 100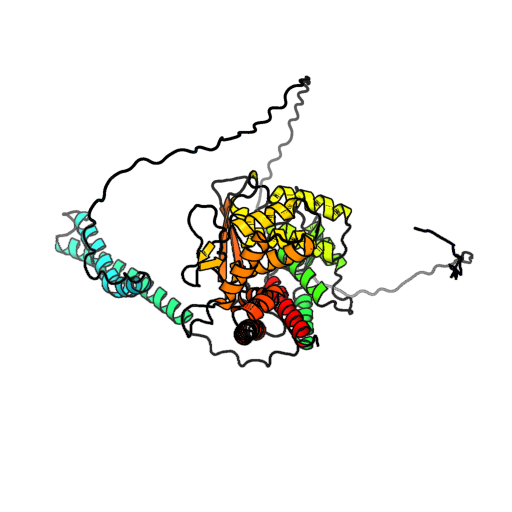 ? 4.979 23.974 47.790 1.00 37.81 100 PRO A N 1
ATOM 705 C CA . PRO A 1 100 ? 4.665 25.368 47.516 1.00 37.81 100 PRO A CA 1
ATOM 706 C C . PRO A 1 100 ? 3.800 25.459 46.254 1.00 37.81 100 PRO A C 1
ATOM 708 O O . PRO A 1 100 ? 4.120 24.877 45.221 1.00 37.81 100 PRO A O 1
ATOM 711 N N . GLY A 1 101 ? 2.700 26.209 46.338 1.00 35.59 101 GLY A N 1
ATOM 712 C CA . GLY A 1 101 ? 1.761 26.396 45.232 1.00 35.59 101 GLY A CA 1
ATOM 713 C C . GLY A 1 101 ? 2.399 26.955 43.946 1.00 35.59 101 GLY A C 1
ATOM 714 O O . GLY A 1 101 ? 3.442 27.616 43.994 1.00 35.59 101 GLY A O 1
ATOM 715 N N . PRO A 1 102 ? 1.768 26.711 42.783 1.00 42.09 102 PRO A N 1
ATOM 716 C CA . PRO A 1 102 ? 2.307 27.100 41.486 1.00 42.09 102 PRO A CA 1
ATOM 717 C C . PRO A 1 102 ? 2.268 28.628 41.282 1.00 42.09 102 PRO A C 1
ATOM 719 O O . PRO A 1 102 ? 1.301 29.277 41.691 1.00 42.09 102 PRO A O 1
ATOM 722 N N . PRO A 1 103 ? 3.279 29.224 40.621 1.00 40.12 103 PRO A N 1
ATOM 723 C CA . PRO A 1 103 ? 3.244 30.628 40.223 1.00 40.12 103 PRO A CA 1
ATOM 724 C C . PRO A 1 103 ? 2.233 30.865 39.081 1.00 40.12 103 PRO A C 1
ATOM 726 O O . PRO A 1 103 ? 1.980 29.955 38.286 1.00 40.12 103 PRO A O 1
ATOM 729 N N . PRO A 1 104 ? 1.666 32.081 38.968 1.00 37.91 104 PRO A N 1
ATOM 730 C CA . PRO A 1 104 ? 0.648 32.398 37.973 1.00 37.91 104 PRO A CA 1
ATOM 731 C C . PRO A 1 104 ? 1.240 32.609 36.568 1.00 37.91 104 PRO A C 1
ATOM 733 O O . PRO A 1 104 ? 2.316 33.183 36.408 1.00 37.91 104 PRO A O 1
ATOM 736 N N . ASP A 1 105 ? 0.480 32.158 35.567 1.00 41.81 105 ASP A N 1
ATOM 737 C CA . ASP A 1 105 ? 0.485 32.550 34.152 1.00 41.81 105 ASP A CA 1
ATOM 738 C C . ASP A 1 105 ? 1.831 32.633 33.412 1.00 41.81 105 ASP A C 1
ATOM 740 O O . ASP A 1 105 ? 2.353 33.703 33.093 1.00 41.81 105 ASP A O 1
ATOM 744 N N . ALA A 1 106 ? 2.311 31.472 32.958 1.00 32.59 106 ALA A N 1
ATOM 745 C CA . ALA A 1 106 ? 3.141 31.391 31.760 1.00 32.59 106 ALA A CA 1
ATOM 746 C C . ALA A 1 106 ? 2.258 31.030 30.555 1.00 32.59 106 ALA A C 1
ATOM 748 O O . ALA A 1 106 ? 1.914 29.868 30.335 1.00 32.59 106 ALA A O 1
ATOM 749 N N . ALA A 1 107 ? 1.894 32.041 29.764 1.00 37.50 107 ALA A N 1
ATOM 750 C CA . ALA A 1 107 ? 1.216 31.868 28.484 1.00 37.50 107 ALA A CA 1
ATOM 751 C C . ALA A 1 107 ? 1.942 30.829 27.594 1.00 37.50 107 ALA A C 1
ATOM 753 O O . ALA A 1 107 ? 3.179 30.814 27.548 1.00 37.50 107 ALA A O 1
ATOM 754 N N . PRO A 1 108 ? 1.213 29.980 26.846 1.00 33.56 108 PRO A N 1
ATOM 755 C CA . PRO A 1 108 ? 1.826 28.950 26.020 1.00 33.56 108 PRO A CA 1
ATOM 756 C C . PRO A 1 108 ? 2.700 29.580 24.927 1.00 33.56 108 PRO A C 1
ATOM 758 O O . PRO A 1 108 ? 2.234 30.342 24.075 1.00 33.56 108 PRO A O 1
ATOM 761 N N . ARG A 1 109 ? 3.996 29.240 24.944 1.00 35.59 109 ARG A N 1
ATOM 762 C CA . ARG A 1 109 ? 4.942 29.529 23.859 1.00 35.59 109 ARG A CA 1
ATOM 763 C C . ARG A 1 109 ? 4.462 28.830 22.588 1.00 35.59 109 ARG A C 1
ATOM 765 O O . ARG A 1 109 ? 4.718 27.650 22.376 1.00 35.59 109 ARG A O 1
ATOM 772 N N . ALA A 1 110 ? 3.776 29.588 21.739 1.00 31.80 110 ALA A N 1
ATOM 773 C CA . ALA A 1 110 ? 3.466 29.196 20.376 1.00 31.80 110 ALA A CA 1
ATOM 774 C C . ALA A 1 110 ? 4.756 28.809 19.629 1.00 31.80 110 ALA A C 1
ATOM 776 O O . ALA A 1 110 ? 5.745 29.547 19.641 1.00 31.80 110 ALA A O 1
ATOM 777 N N . LEU A 1 111 ? 4.717 27.642 18.984 1.00 35.34 111 LEU A N 1
ATOM 778 C CA . LEU A 1 111 ? 5.758 27.094 18.117 1.00 35.34 111 LEU A CA 1
ATOM 779 C C . LEU A 1 111 ? 6.283 28.156 17.134 1.00 35.34 111 LEU A C 1
ATOM 781 O O . LEU A 1 111 ? 5.537 28.803 16.399 1.00 35.34 111 LEU A O 1
ATOM 785 N N . ALA A 1 112 ? 7.605 28.320 17.138 1.00 37.25 112 ALA A N 1
ATOM 786 C CA . ALA A 1 112 ? 8.351 29.405 16.514 1.00 37.25 112 ALA A CA 1
ATOM 787 C C . ALA A 1 112 ? 8.576 29.398 14.972 1.00 37.25 112 ALA A C 1
ATOM 789 O O . ALA A 1 112 ? 9.253 30.327 14.525 1.00 37.25 112 ALA A O 1
ATOM 790 N N . PRO A 1 113 ? 8.051 28.503 14.097 1.00 38.34 113 PRO A N 1
ATOM 791 C CA . PRO A 1 113 ? 8.377 28.606 12.665 1.00 38.34 113 PRO A CA 1
ATOM 792 C C . PRO A 1 113 ? 7.749 29.820 11.957 1.00 38.34 113 PRO A C 1
ATOM 794 O O . PRO A 1 113 ? 8.344 30.373 11.036 1.00 38.34 113 PRO A O 1
ATOM 797 N N . ALA A 1 114 ?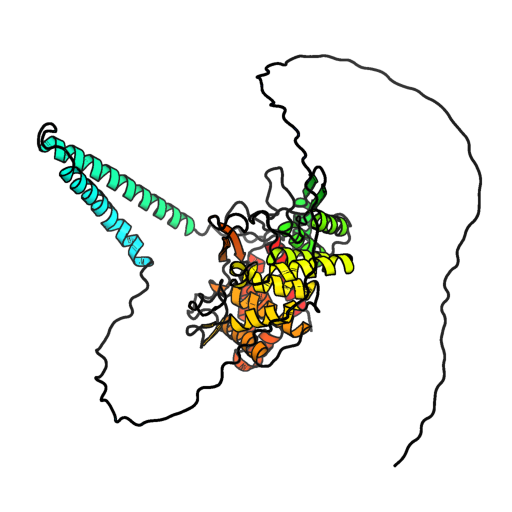 6.570 30.282 12.391 1.00 41.97 114 ALA A N 1
ATOM 798 C CA . ALA A 1 114 ? 5.821 31.318 11.668 1.00 41.97 114 ALA A CA 1
ATOM 799 C C . ALA A 1 114 ? 6.310 32.759 11.932 1.00 41.97 114 ALA A C 1
ATOM 801 O O . ALA A 1 114 ? 6.055 33.656 11.130 1.00 41.97 114 ALA A O 1
ATOM 802 N N . ARG A 1 115 ? 7.036 33.001 13.036 1.00 46.91 115 ARG A N 1
ATOM 803 C CA . ARG A 1 115 ? 7.573 34.334 13.389 1.00 46.91 115 ARG A CA 1
ATOM 804 C C . ARG A 1 115 ? 9.008 34.567 12.903 1.00 46.91 115 ARG A C 1
ATOM 806 O O . ARG A 1 115 ? 9.400 35.718 12.727 1.00 46.91 115 ARG A O 1
ATOM 813 N N . LEU A 1 116 ? 9.768 33.504 12.634 1.00 51.00 116 LEU A N 1
ATOM 814 C CA . LEU A 1 116 ? 11.158 33.583 12.166 1.00 51.00 116 LEU A CA 1
ATOM 815 C C . LEU A 1 116 ? 11.279 34.159 10.747 1.00 51.00 116 LEU A C 1
ATOM 817 O O . LEU A 1 116 ? 12.179 34.951 10.480 1.00 51.00 116 LEU A O 1
ATOM 821 N N . LEU A 1 117 ? 10.345 33.828 9.851 1.00 52.78 117 LEU A N 1
ATOM 822 C CA . LEU A 1 117 ? 10.357 34.296 8.461 1.00 52.78 117 LEU A CA 1
ATOM 823 C C . LEU A 1 117 ? 10.117 35.817 8.308 1.00 52.78 117 LEU A C 1
ATOM 825 O O . LEU A 1 117 ? 10.895 36.472 7.607 1.00 52.78 117 LEU A O 1
ATOM 829 N N . PRO A 1 118 ? 9.115 36.432 8.975 1.00 55.06 118 PRO A N 1
ATOM 830 C CA . PRO A 1 118 ? 8.963 37.888 8.959 1.00 55.06 118 PRO A CA 1
ATOM 831 C C . PRO A 1 118 ? 10.073 38.621 9.732 1.00 55.06 118 PRO A C 1
ATOM 833 O O . PRO A 1 118 ? 10.400 39.756 9.382 1.00 55.06 118 PRO A O 1
ATOM 836 N N . TRP A 1 119 ? 10.694 37.980 10.731 1.00 60.94 119 TRP A N 1
ATOM 837 C CA . TRP A 1 119 ? 11.827 38.536 11.482 1.00 60.94 119 TRP A CA 1
ATOM 838 C C . TRP A 1 119 ? 13.115 38.582 10.642 1.00 60.94 119 TRP A C 1
ATOM 840 O O . TRP A 1 119 ? 13.728 39.644 10.514 1.00 60.94 119 TRP A O 1
ATOM 850 N N . LEU A 1 120 ? 13.461 37.485 9.957 1.00 54.94 120 LEU A N 1
ATOM 851 C CA . LEU A 1 120 ? 14.578 37.431 9.002 1.00 54.94 120 LEU A CA 1
ATOM 852 C C . LEU A 1 120 ? 14.386 38.413 7.837 1.00 54.94 120 LEU A C 1
ATOM 854 O O . LEU A 1 120 ? 15.340 39.051 7.399 1.00 54.94 120 LEU A O 1
ATOM 858 N N . GLY A 1 121 ? 13.146 38.592 7.373 1.00 58.09 121 GLY A N 1
ATOM 859 C CA . GLY A 1 121 ? 12.826 39.513 6.282 1.00 58.09 121 GLY A CA 1
ATOM 860 C C . GLY A 1 121 ? 12.921 41.005 6.630 1.00 58.09 121 GLY A C 1
ATOM 861 O O . GLY A 1 121 ? 13.071 41.805 5.707 1.00 58.09 121 GLY A O 1
ATOM 862 N N . ARG A 1 122 ? 12.828 41.388 7.916 1.00 63.03 122 ARG A N 1
ATOM 863 C CA . ARG A 1 122 ? 12.864 42.797 8.366 1.00 63.03 122 ARG A CA 1
ATOM 864 C C . ARG A 1 122 ? 14.162 43.193 9.076 1.00 63.03 122 ARG A C 1
ATOM 866 O O . ARG A 1 122 ? 14.582 44.333 8.929 1.00 63.03 122 ARG A O 1
ATOM 873 N N . LEU A 1 123 ? 14.805 42.278 9.805 1.00 67.56 123 LEU A N 1
ATOM 874 C CA . LEU A 1 123 ? 16.028 42.560 10.574 1.00 67.56 123 LEU A CA 1
ATOM 875 C C . LEU A 1 123 ? 17.271 41.829 10.043 1.00 67.56 123 LEU A C 1
ATOM 877 O O . LEU A 1 123 ? 18.386 42.279 10.291 1.00 67.56 123 LEU A O 1
ATOM 881 N N . GLY A 1 124 ? 17.108 40.748 9.271 1.00 74.88 124 GLY A N 1
ATOM 882 C CA . GLY A 1 124 ? 18.231 39.933 8.788 1.00 74.88 124 GLY A CA 1
ATOM 883 C C . GLY A 1 124 ? 19.117 40.635 7.755 1.00 74.88 124 GLY A C 1
ATOM 884 O O . GLY A 1 124 ? 20.333 40.485 7.787 1.00 74.88 124 GLY A O 1
ATOM 885 N N . VAL A 1 125 ? 18.527 41.453 6.879 1.00 82.62 125 VAL A N 1
ATOM 886 C CA . VAL A 1 125 ? 19.259 42.220 5.854 1.00 82.62 125 VAL A CA 1
ATOM 887 C C . VAL A 1 125 ? 20.181 43.286 6.467 1.00 82.62 125 VAL A C 1
ATOM 889 O O . VAL A 1 125 ? 21.381 43.238 6.187 1.00 82.62 125 VAL A O 1
ATOM 892 N N . PRO A 1 126 ? 19.696 44.217 7.318 1.00 82.44 126 PRO A N 1
ATOM 893 C CA . PRO A 1 126 ? 20.577 45.202 7.944 1.00 82.44 126 PRO A CA 1
ATOM 894 C C . PRO A 1 126 ? 21.581 44.554 8.907 1.00 82.44 126 PRO A C 1
ATOM 896 O O . PRO A 1 126 ? 22.721 45.006 8.970 1.00 82.44 126 PRO A O 1
ATOM 899 N N . ALA A 1 127 ? 21.213 43.468 9.599 1.00 83.25 127 ALA A N 1
ATOM 900 C CA . ALA A 1 127 ? 22.134 42.746 10.476 1.00 83.25 127 ALA A CA 1
ATOM 901 C C . ALA A 1 127 ? 23.286 42.084 9.702 1.00 83.25 127 ALA A C 1
ATOM 903 O O . ALA A 1 127 ? 24.441 42.215 10.101 1.00 83.25 127 ALA A O 1
ATOM 904 N N . ALA A 1 128 ? 22.998 41.421 8.575 1.00 83.44 128 ALA A N 1
ATOM 905 C CA . ALA A 1 128 ? 24.025 40.816 7.727 1.00 83.44 128 ALA A CA 1
ATOM 906 C C . ALA A 1 128 ? 24.939 41.876 7.093 1.00 83.44 128 ALA A C 1
ATOM 908 O O . ALA A 1 128 ? 26.161 41.719 7.097 1.00 83.44 128 ALA A O 1
ATOM 909 N N . ALA A 1 129 ? 24.360 42.981 6.610 1.00 87.25 129 ALA A N 1
ATOM 910 C CA . ALA A 1 129 ? 25.122 44.097 6.058 1.00 87.25 129 ALA A CA 1
ATOM 911 C C . ALA A 1 129 ? 26.065 44.719 7.102 1.00 87.25 129 ALA A C 1
ATOM 913 O O . ALA A 1 129 ? 27.242 44.951 6.821 1.00 87.25 129 ALA A O 1
ATOM 914 N N . PHE A 1 130 ? 25.568 44.936 8.323 1.00 88.69 130 PHE A N 1
ATOM 915 C CA . PHE A 1 130 ? 26.347 45.510 9.417 1.00 88.69 130 PHE A CA 1
ATOM 916 C C . PHE A 1 130 ? 27.437 44.562 9.935 1.00 88.69 130 PHE A C 1
ATOM 918 O O . PHE A 1 130 ? 28.552 45.004 10.204 1.00 88.69 130 PHE A O 1
ATOM 925 N N . ALA A 1 131 ? 27.158 43.259 10.031 1.00 88.12 131 ALA A N 1
ATOM 926 C CA . ALA A 1 131 ? 28.147 42.269 10.460 1.00 88.12 131 ALA A CA 1
ATOM 927 C C . ALA A 1 131 ? 29.357 42.220 9.512 1.00 88.12 131 ALA A C 1
ATOM 929 O O . ALA A 1 131 ? 30.500 42.220 9.969 1.00 88.12 131 ALA A O 1
ATOM 930 N N . VAL A 1 132 ? 29.117 42.241 8.196 1.00 89.94 132 VAL A N 1
ATOM 931 C CA . VAL A 1 132 ? 30.185 42.257 7.182 1.00 89.94 132 VAL A CA 1
ATOM 932 C C . VAL A 1 132 ? 30.950 43.578 7.196 1.00 89.94 132 VAL A C 1
ATOM 934 O O . VAL A 1 132 ? 32.178 43.568 7.134 1.00 89.94 132 VAL A O 1
ATOM 937 N N . PHE A 1 133 ? 30.247 44.703 7.341 1.00 91.62 133 PHE A N 1
ATOM 938 C CA . PHE A 1 133 ? 30.872 46.014 7.513 1.00 91.62 133 PHE A CA 1
ATOM 939 C C . PHE A 1 133 ? 31.844 46.028 8.705 1.00 91.62 133 PHE A C 1
ATOM 941 O O . PHE A 1 133 ? 33.012 46.379 8.542 1.00 91.62 133 PHE A O 1
ATOM 948 N N . GLN A 1 134 ? 31.397 45.573 9.882 1.00 92.50 134 GLN A N 1
ATOM 949 C CA . GLN A 1 134 ? 32.224 45.552 11.093 1.00 92.50 134 GLN A CA 1
ATOM 950 C C . GLN A 1 134 ? 33.407 44.587 10.985 1.00 92.50 134 GLN A C 1
ATOM 952 O O . GLN A 1 134 ? 34.520 44.928 11.386 1.00 92.50 134 GLN A O 1
ATOM 957 N N . ALA A 1 135 ? 33.196 43.402 10.407 1.00 89.81 135 ALA A N 1
ATOM 958 C CA . ALA A 1 135 ? 34.273 42.441 10.191 1.00 89.81 135 ALA A CA 1
ATOM 959 C C . ALA A 1 135 ? 35.362 43.013 9.269 1.00 89.81 135 ALA A C 1
ATOM 961 O O . ALA A 1 135 ? 36.551 42.900 9.565 1.00 89.81 135 ALA A O 1
ATOM 962 N N . LEU A 1 136 ? 34.970 43.683 8.181 1.00 88.06 136 LEU A N 1
ATOM 963 C CA . LEU A 1 136 ? 35.922 44.279 7.246 1.00 88.06 136 LEU A CA 1
ATOM 964 C C . LEU A 1 136 ? 36.669 45.467 7.847 1.00 88.06 136 LEU A C 1
ATOM 966 O O . LEU A 1 136 ? 37.862 45.601 7.594 1.00 88.06 136 LEU A O 1
ATOM 970 N N . LEU A 1 137 ? 36.039 46.284 8.693 1.00 87.38 137 LEU A N 1
ATOM 971 C CA . LEU A 1 137 ? 36.763 47.333 9.418 1.00 87.38 137 LEU A CA 1
ATOM 972 C C . LEU A 1 137 ? 37.828 46.773 10.372 1.00 87.38 137 LEU A C 1
ATOM 974 O O . LEU A 1 137 ? 38.885 47.389 10.523 1.00 87.38 137 LEU A O 1
ATOM 978 N N . GLY A 1 138 ? 37.583 45.601 10.967 1.00 86.38 138 GLY A N 1
ATOM 979 C CA . GLY A 1 138 ? 38.552 44.910 11.822 1.00 86.38 138 GLY A CA 1
ATOM 980 C C . GLY A 1 138 ? 39.727 44.280 11.064 1.00 86.38 138 GLY A C 1
ATOM 981 O O . GLY A 1 138 ? 40.811 44.152 11.627 1.00 86.38 138 GLY A O 1
ATOM 982 N N . ILE A 1 139 ? 39.530 43.906 9.795 1.00 88.19 139 ILE A N 1
ATOM 983 C CA . ILE A 1 139 ? 40.519 43.163 8.992 1.00 88.19 139 ILE A CA 1
ATOM 984 C C . ILE A 1 139 ? 41.276 44.075 8.012 1.00 88.19 139 ILE A C 1
ATOM 986 O O . ILE A 1 139 ? 42.438 43.814 7.703 1.00 88.19 139 ILE A O 1
ATOM 990 N N . LEU A 1 140 ? 40.650 45.146 7.509 1.00 86.38 140 LEU A N 1
ATOM 991 C CA . LEU A 1 140 ? 41.262 46.015 6.504 1.00 86.38 140 LEU A CA 1
ATOM 992 C C . LEU A 1 140 ? 42.458 46.788 7.093 1.00 86.38 140 LEU A C 1
ATOM 994 O O . LEU A 1 140 ? 42.276 47.513 8.079 1.00 86.38 140 LEU A O 1
ATOM 998 N N . PRO A 1 141 ? 43.648 46.709 6.463 1.00 83.25 141 PRO A N 1
ATOM 999 C CA . PRO A 1 141 ? 44.859 47.405 6.892 1.00 83.25 141 PRO A CA 1
ATOM 1000 C C . PRO A 1 141 ? 44.666 48.910 7.115 1.00 83.25 141 PRO A C 1
ATOM 1002 O O . PRO A 1 141 ? 43.962 49.577 6.358 1.00 83.25 141 PRO A O 1
ATOM 1005 N N . GLN A 1 142 ? 45.337 49.477 8.121 1.00 79.50 142 GLN A N 1
ATOM 1006 C CA . GLN A 1 142 ? 45.237 50.909 8.448 1.00 79.50 142 GLN A CA 1
ATOM 1007 C C . GLN A 1 142 ? 45.849 51.830 7.373 1.00 79.50 142 GLN A C 1
ATOM 1009 O O . GLN A 1 142 ? 45.494 53.001 7.296 1.00 79.50 142 GLN A O 1
ATOM 1014 N N . ASN A 1 143 ? 46.727 51.304 6.515 1.00 79.19 143 ASN A N 1
ATOM 1015 C CA . ASN A 1 143 ? 47.428 52.033 5.451 1.00 79.19 143 ASN A CA 1
ATOM 1016 C C . ASN A 1 143 ? 46.669 52.087 4.108 1.00 79.19 143 ASN A C 1
ATOM 1018 O O . ASN A 1 143 ? 47.204 52.598 3.125 1.00 79.19 143 ASN A O 1
ATOM 1022 N N . LEU A 1 144 ? 45.439 51.570 4.040 1.00 75.12 144 LEU A N 1
ATOM 1023 C CA . LEU A 1 144 ? 44.603 51.606 2.836 1.00 75.12 144 LEU A CA 1
ATOM 1024 C C . LEU A 1 144 ? 44.101 53.034 2.578 1.00 75.12 144 LEU A C 1
ATOM 1026 O O . LEU A 1 144 ? 43.058 53.410 3.091 1.00 75.12 144 LEU A O 1
ATOM 1030 N N . ALA A 1 145 ? 44.866 53.825 1.818 1.00 66.44 145 ALA A N 1
ATOM 1031 C CA . ALA A 1 145 ? 44.478 55.098 1.184 1.00 66.44 145 ALA A CA 1
ATOM 1032 C C . ALA A 1 145 ? 43.668 56.108 2.044 1.00 66.44 145 ALA A C 1
ATOM 1034 O O . ALA A 1 145 ? 42.932 56.933 1.504 1.00 66.44 145 ALA A O 1
ATOM 1035 N N . GLY A 1 146 ? 43.815 56.065 3.373 1.00 78.38 146 GLY A N 1
ATOM 1036 C CA . GLY A 1 146 ? 43.091 56.904 4.331 1.00 78.38 146 GLY A CA 1
ATOM 1037 C C . GLY A 1 146 ? 41.836 56.252 4.928 1.00 78.38 146 GLY A C 1
ATOM 1038 O O . GLY A 1 146 ? 41.228 55.340 4.371 1.00 78.38 146 GLY A O 1
ATOM 1039 N N . GLU A 1 147 ? 41.418 56.743 6.096 1.00 81.69 147 GLU A N 1
ATOM 1040 C CA . GLU A 1 147 ? 40.302 56.174 6.867 1.00 81.69 147 GLU A CA 1
ATOM 1041 C C . GLU A 1 147 ? 38.986 56.147 6.070 1.00 81.69 147 GLU A C 1
ATOM 1043 O O . GLU A 1 147 ? 38.250 55.161 6.097 1.00 81.69 147 GLU A O 1
ATOM 1048 N N . ALA A 1 148 ? 38.749 57.183 5.260 1.00 84.00 148 ALA A N 1
ATOM 1049 C CA . ALA A 1 148 ? 37.595 57.277 4.372 1.00 84.00 148 ALA A CA 1
ATOM 1050 C C . ALA A 1 148 ? 37.530 56.125 3.352 1.00 84.00 148 ALA A C 1
ATOM 1052 O O . ALA A 1 148 ? 36.454 55.581 3.111 1.00 84.00 148 ALA A O 1
ATOM 1053 N N . ALA A 1 149 ? 38.667 55.698 2.791 1.00 84.38 149 ALA A N 1
ATOM 1054 C CA . ALA A 1 149 ? 38.701 54.597 1.831 1.00 84.38 149 ALA A CA 1
ATOM 1055 C C . ALA A 1 149 ? 38.328 53.259 2.493 1.00 84.38 149 ALA A C 1
ATOM 1057 O O . ALA A 1 149 ? 37.586 52.466 1.911 1.00 84.38 149 ALA A O 1
ATOM 1058 N N . ARG A 1 150 ? 38.764 53.034 3.740 1.00 85.88 150 ARG A N 1
ATOM 1059 C CA . ARG A 1 150 ? 38.422 51.831 4.520 1.00 85.88 150 ARG A CA 1
ATOM 1060 C C . ARG A 1 150 ? 36.925 51.753 4.811 1.00 85.88 150 ARG A C 1
ATOM 1062 O O . ARG A 1 150 ? 36.321 50.705 4.583 1.00 85.88 150 ARG A O 1
ATOM 1069 N N . TYR A 1 151 ? 36.315 52.861 5.237 1.00 88.25 151 TYR A N 1
ATOM 1070 C CA . TYR A 1 151 ? 34.866 52.923 5.441 1.00 88.25 151 TYR A CA 1
ATOM 1071 C C . TYR A 1 151 ? 34.092 52.733 4.136 1.00 88.25 151 TYR A C 1
ATOM 1073 O O . TYR A 1 151 ? 33.113 51.991 4.128 1.00 88.25 151 TYR A O 1
ATOM 1081 N N . CYS A 1 152 ? 34.544 53.328 3.026 1.00 88.38 152 CYS A N 1
ATOM 1082 C CA . CYS A 1 152 ? 33.904 53.155 1.722 1.00 88.38 152 CYS A CA 1
ATOM 1083 C C . CYS A 1 152 ? 33.902 51.692 1.265 1.00 88.38 152 CYS A C 1
ATOM 1085 O O . CYS A 1 152 ? 32.853 51.198 0.851 1.00 88.38 152 CYS A O 1
ATOM 1087 N N . VAL A 1 153 ? 35.034 50.985 1.379 1.00 86.88 153 VAL A N 1
ATOM 1088 C CA . VAL A 1 153 ? 35.149 49.560 1.010 1.00 86.88 153 VAL A CA 1
ATOM 1089 C C . VAL A 1 153 ? 34.288 48.681 1.919 1.00 86.88 153 VAL A C 1
ATOM 1091 O O . VAL A 1 153 ? 33.527 47.847 1.430 1.00 86.88 153 VAL A O 1
ATOM 1094 N N . ALA A 1 154 ? 34.352 48.889 3.237 1.00 88.19 154 ALA A N 1
ATOM 1095 C CA . ALA A 1 154 ? 33.531 48.138 4.182 1.00 88.19 154 ALA A CA 1
ATOM 1096 C C . ALA A 1 154 ? 32.029 48.374 3.939 1.00 88.19 154 ALA A C 1
ATOM 1098 O O . ALA A 1 154 ? 31.239 47.429 3.978 1.00 88.19 154 ALA A O 1
ATOM 1099 N N . ALA A 1 155 ? 31.625 49.618 3.649 1.00 89.88 155 ALA A N 1
ATOM 1100 C CA . ALA A 1 155 ? 30.233 49.984 3.394 1.00 89.88 155 ALA A CA 1
ATOM 1101 C C . ALA A 1 155 ? 29.709 49.396 2.078 1.00 89.88 155 ALA A C 1
ATOM 1103 O O . ALA A 1 155 ? 28.598 48.865 2.051 1.00 89.88 155 ALA A O 1
ATOM 1104 N N . THR A 1 156 ? 30.505 49.429 1.002 1.00 90.88 156 THR A N 1
ATOM 1105 C CA . THR A 1 156 ? 30.111 48.816 -0.280 1.00 90.88 156 THR A CA 1
ATOM 1106 C C . THR A 1 156 ? 29.994 47.301 -0.168 1.00 90.88 156 THR A C 1
ATOM 1108 O O . THR A 1 156 ? 29.016 46.733 -0.655 1.00 90.88 156 THR A O 1
ATOM 1111 N N . ALA A 1 157 ? 30.924 46.641 0.523 1.00 88.50 157 ALA A N 1
ATOM 1112 C CA . ALA A 1 157 ? 30.860 45.199 0.742 1.00 88.50 157 ALA A CA 1
ATOM 1113 C C . ALA A 1 157 ? 29.674 44.792 1.636 1.00 88.50 157 ALA A C 1
ATOM 1115 O O . ALA A 1 157 ? 28.929 43.873 1.289 1.00 88.50 157 ALA A O 1
ATOM 1116 N N . GLY A 1 158 ? 29.444 45.506 2.745 1.00 91.19 158 GLY A N 1
ATOM 1117 C CA . GLY A 1 158 ? 28.284 45.285 3.613 1.00 91.19 158 GLY A CA 1
ATOM 1118 C C . GLY A 1 158 ? 26.958 45.494 2.876 1.00 91.19 158 GLY A C 1
ATOM 1119 O O . GLY A 1 158 ? 26.069 44.643 2.940 1.00 91.19 158 GLY A O 1
ATOM 1120 N N . GLY A 1 159 ? 26.843 46.577 2.100 1.00 90.88 159 GLY A N 1
ATOM 1121 C CA . GLY A 1 159 ? 25.681 46.846 1.250 1.00 90.88 159 GLY A CA 1
ATOM 1122 C C . GLY A 1 159 ? 25.447 45.759 0.196 1.00 90.88 159 GLY A C 1
ATOM 1123 O O . GLY A 1 159 ? 24.313 45.311 0.022 1.00 90.88 159 GLY A O 1
ATOM 1124 N N . GLY A 1 160 ? 26.513 45.274 -0.449 1.00 90.25 160 GLY A N 1
ATOM 1125 C CA . GLY A 1 160 ? 26.452 44.178 -1.418 1.00 90.25 160 GLY A CA 1
ATOM 1126 C C . GLY A 1 160 ? 25.925 42.876 -0.811 1.00 90.25 160 GLY A C 1
ATOM 1127 O O . GLY A 1 160 ? 25.007 42.267 -1.359 1.00 90.25 160 GLY A O 1
ATOM 1128 N N . VAL A 1 161 ? 26.431 42.477 0.360 1.00 88.38 161 VAL A N 1
ATOM 1129 C CA . VAL A 1 161 ? 25.937 41.279 1.063 1.00 88.38 161 VAL A CA 1
ATOM 1130 C C . VAL A 1 161 ? 24.487 41.460 1.514 1.00 88.38 161 VAL A C 1
ATOM 1132 O O . VAL A 1 161 ? 23.674 40.552 1.334 1.00 88.38 161 VAL A O 1
ATOM 1135 N N . GLY A 1 162 ? 24.128 42.640 2.026 1.00 88.56 162 GLY A N 1
ATOM 1136 C CA . GLY A 1 162 ? 22.742 42.973 2.354 1.00 88.56 162 GLY A CA 1
ATOM 1137 C C . GLY A 1 162 ? 21.802 42.810 1.155 1.00 88.56 162 GLY A C 1
ATOM 1138 O O . GLY A 1 162 ? 20.750 42.181 1.279 1.00 88.56 162 GLY A O 1
ATOM 1139 N N . ALA A 1 163 ? 22.200 43.299 -0.023 1.00 87.75 163 ALA A N 1
ATOM 1140 C CA . ALA A 1 163 ? 21.427 43.161 -1.256 1.00 87.75 163 ALA A CA 1
ATOM 1141 C C . ALA A 1 163 ? 21.251 41.692 -1.682 1.00 87.75 163 ALA A C 1
ATOM 1143 O O . ALA A 1 163 ? 20.149 41.296 -2.062 1.00 87.75 163 ALA A O 1
ATOM 1144 N N . VAL A 1 164 ? 22.295 40.862 -1.560 1.00 86.00 164 VAL A N 1
ATOM 1145 C CA . VAL A 1 164 ? 22.221 39.418 -1.857 1.00 86.00 164 VAL A CA 1
ATOM 1146 C C . VAL A 1 164 ? 21.269 38.700 -0.898 1.00 86.00 164 VAL A C 1
ATOM 1148 O O . VAL A 1 164 ? 20.409 37.938 -1.343 1.00 86.00 164 VAL A O 1
ATOM 1151 N N . VAL A 1 165 ? 21.366 38.966 0.409 1.00 84.25 165 VAL A N 1
ATOM 1152 C CA . VAL A 1 165 ? 20.470 38.378 1.422 1.00 84.25 165 VAL A CA 1
ATOM 1153 C C . VAL A 1 165 ? 19.024 38.819 1.192 1.00 84.25 165 VAL A C 1
ATOM 1155 O O . VAL A 1 165 ? 18.103 38.003 1.274 1.00 84.25 165 VAL A O 1
ATOM 1158 N N . TRP A 1 166 ? 18.812 40.092 0.853 1.00 88.56 166 TRP A N 1
ATOM 1159 C CA . TRP A 1 166 ? 17.493 40.614 0.506 1.00 88.56 166 TRP A CA 1
ATOM 1160 C C . TRP A 1 166 ? 16.917 39.922 -0.731 1.00 88.56 166 TRP A C 1
ATOM 1162 O O . TRP A 1 166 ? 15.774 39.465 -0.688 1.00 88.56 166 TRP A O 1
ATOM 1172 N N . LEU A 1 167 ? 17.709 39.779 -1.798 1.00 85.31 167 LEU A N 1
ATOM 1173 C CA . LEU A 1 167 ? 17.291 39.117 -3.031 1.00 85.31 167 LEU A CA 1
ATOM 1174 C C . LEU A 1 167 ? 16.965 37.638 -2.787 1.00 85.31 167 LEU A C 1
ATOM 1176 O O . LEU A 1 167 ? 15.930 37.160 -3.244 1.00 85.31 167 LEU A O 1
ATOM 1180 N N . ALA A 1 168 ? 17.782 36.925 -2.008 1.00 78.94 168 ALA A N 1
ATOM 1181 C CA . ALA A 1 168 ? 17.513 35.542 -1.622 1.00 78.94 168 ALA A CA 1
ATOM 1182 C C . ALA A 1 168 ? 16.196 35.420 -0.834 1.00 78.94 168 ALA A C 1
ATOM 1184 O O . ALA A 1 168 ? 15.360 34.568 -1.140 1.00 78.94 168 ALA A O 1
ATOM 1185 N N . ALA A 1 169 ? 15.959 36.314 0.130 1.00 78.50 169 ALA A N 1
ATOM 1186 C CA . ALA A 1 169 ? 14.711 36.353 0.888 1.00 78.50 169 ALA A CA 1
ATOM 1187 C C . ALA A 1 169 ? 13.497 36.739 0.020 1.00 78.50 169 ALA A C 1
ATOM 1189 O O . ALA A 1 169 ? 12.389 36.262 0.275 1.00 78.50 169 ALA A O 1
ATOM 1190 N N . ALA A 1 170 ? 13.677 37.598 -0.987 1.00 80.75 170 ALA A N 1
ATOM 1191 C CA . ALA A 1 170 ? 12.642 37.967 -1.950 1.00 80.75 170 ALA A CA 1
ATOM 1192 C C . ALA A 1 170 ? 12.310 36.802 -2.894 1.00 80.75 170 ALA A C 1
ATOM 1194 O O . ALA A 1 170 ? 11.136 36.519 -3.111 1.00 80.75 170 ALA A O 1
ATOM 1195 N N . LEU A 1 171 ? 13.316 36.067 -3.377 1.00 78.44 171 LEU A N 1
ATOM 1196 C CA . LEU A 1 171 ? 13.135 34.865 -4.197 1.00 78.44 171 LEU A CA 1
ATOM 1197 C C . LEU A 1 171 ? 12.450 33.738 -3.419 1.00 78.44 171 LEU A C 1
ATOM 1199 O O . LE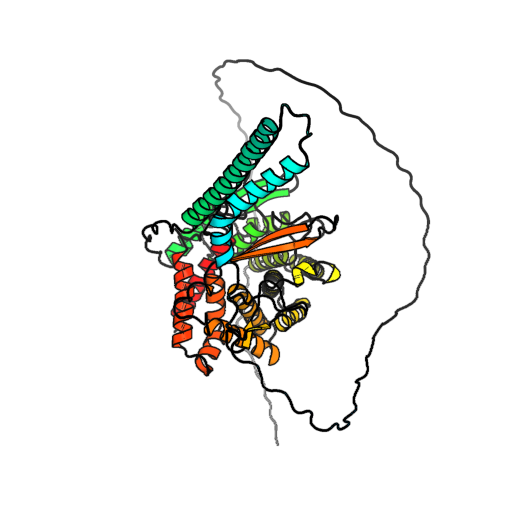U A 1 171 ? 11.561 33.081 -3.953 1.00 78.44 171 LEU A O 1
ATOM 1203 N N . LEU A 1 172 ? 12.807 33.535 -2.147 1.00 74.62 172 LEU A N 1
ATOM 1204 C CA . LEU A 1 172 ? 12.122 32.578 -1.273 1.00 74.62 172 LEU A CA 1
ATOM 1205 C C . LEU A 1 172 ? 10.661 32.978 -1.030 1.00 74.62 172 LEU A C 1
ATOM 1207 O O . LEU A 1 172 ? 9.782 32.122 -1.078 1.00 74.62 172 LEU A O 1
ATOM 1211 N N . ARG A 1 173 ? 10.383 34.275 -0.838 1.00 77.38 173 ARG A N 1
ATOM 1212 C CA . ARG A 1 173 ? 9.010 34.796 -0.727 1.00 77.38 173 ARG A CA 1
ATOM 1213 C C . ARG A 1 173 ? 8.223 34.649 -2.026 1.00 77.38 173 ARG A C 1
ATOM 1215 O O . ARG A 1 173 ? 7.070 34.243 -1.971 1.00 77.38 173 ARG A O 1
ATOM 1222 N N . ALA A 1 174 ? 8.834 34.926 -3.175 1.00 73.19 174 ALA A N 1
ATOM 1223 C CA . ALA A 1 174 ? 8.214 34.734 -4.482 1.00 73.19 174 ALA A CA 1
ATOM 1224 C C . ALA A 1 174 ? 7.887 33.254 -4.726 1.00 73.19 174 ALA A C 1
ATOM 1226 O O . ALA A 1 174 ? 6.770 32.944 -5.121 1.00 73.19 174 ALA A O 1
ATOM 1227 N N . ARG A 1 175 ? 8.809 32.339 -4.388 1.00 71.06 175 ARG A N 1
ATOM 1228 C CA . ARG A 1 175 ? 8.583 30.885 -4.456 1.00 71.06 175 ARG A CA 1
ATOM 1229 C C . ARG A 1 175 ? 7.473 30.415 -3.517 1.00 71.06 175 ARG A C 1
ATOM 1231 O O . ARG A 1 175 ? 6.641 29.608 -3.919 1.00 71.06 175 ARG A O 1
ATOM 1238 N N . ALA A 1 176 ? 7.432 30.936 -2.292 1.00 66.88 176 ALA A N 1
ATOM 1239 C CA . ALA A 1 176 ? 6.367 30.635 -1.339 1.00 66.88 176 ALA A CA 1
ATOM 1240 C C . ALA A 1 176 ? 5.005 31.182 -1.808 1.00 66.88 176 ALA A C 1
ATOM 1242 O O . ALA A 1 176 ? 3.995 30.502 -1.674 1.00 66.88 176 ALA A O 1
ATOM 1243 N N . ALA A 1 177 ? 4.973 32.369 -2.422 1.00 66.31 177 ALA A N 1
ATOM 1244 C CA . ALA A 1 177 ? 3.758 32.951 -2.989 1.00 66.31 177 ALA A CA 1
ATOM 1245 C C . ALA A 1 177 ? 3.260 32.177 -4.221 1.00 66.31 177 ALA A C 1
ATOM 1247 O O . ALA A 1 177 ? 2.059 31.960 -4.351 1.00 66.31 177 ALA A O 1
ATOM 1248 N N . THR A 1 178 ? 4.160 31.690 -5.083 1.00 53.22 178 THR A N 1
ATOM 1249 C CA . THR A 1 178 ? 3.794 30.791 -6.191 1.00 53.22 178 THR A CA 1
ATOM 1250 C C . THR A 1 178 ? 3.351 29.411 -5.707 1.00 53.22 178 THR A C 1
ATOM 1252 O O . THR A 1 178 ? 2.495 28.811 -6.340 1.00 53.22 178 THR A O 1
ATOM 1255 N N . ALA A 1 179 ? 3.866 28.929 -4.571 1.00 51.22 179 ALA A N 1
ATOM 1256 C CA . ALA A 1 179 ? 3.397 27.696 -3.934 1.00 51.22 179 ALA A CA 1
ATOM 1257 C C . ALA A 1 179 ? 2.028 27.861 -3.237 1.00 51.22 179 ALA A C 1
ATOM 1259 O O . ALA A 1 179 ? 1.313 26.882 -3.050 1.00 51.22 179 ALA A O 1
ATOM 1260 N N . SER A 1 180 ? 1.641 29.091 -2.873 1.00 42.03 180 SER A N 1
ATOM 1261 C CA . SER A 1 180 ? 0.311 29.419 -2.329 1.00 42.03 180 SER A CA 1
ATOM 1262 C C . SER A 1 180 ? -0.712 29.839 -3.386 1.00 42.03 180 SER A C 1
ATOM 1264 O O . SER A 1 180 ? -1.901 29.913 -3.074 1.00 42.03 180 SER A O 1
ATOM 1266 N N . ALA A 1 181 ? -0.293 30.100 -4.626 1.00 39.22 181 ALA A N 1
ATOM 1267 C CA . ALA A 1 181 ? -1.213 30.277 -5.736 1.00 39.22 181 ALA A CA 1
ATOM 1268 C C . ALA A 1 181 ? -1.776 28.903 -6.108 1.00 39.22 181 ALA A C 1
ATOM 1270 O O . ALA A 1 181 ? -1.210 28.182 -6.926 1.00 39.22 181 ALA A O 1
ATOM 1271 N N . VAL A 1 182 ? -2.891 28.535 -5.475 1.00 40.00 182 VAL A N 1
ATOM 1272 C CA . VAL A 1 182 ? -3.730 27.423 -5.922 1.00 40.00 182 VAL A CA 1
ATOM 1273 C C . VAL A 1 182 ? -4.025 27.680 -7.405 1.00 40.00 182 VAL A C 1
ATOM 1275 O O . VAL A 1 182 ? -4.660 28.696 -7.708 1.00 40.00 182 VAL A O 1
ATOM 1278 N N . PRO A 1 183 ? -3.538 26.847 -8.345 1.00 39.12 183 PRO A N 1
ATOM 1279 C CA . PRO A 1 183 ? -3.897 27.017 -9.744 1.00 39.12 183 PRO A CA 1
ATOM 1280 C C . PRO A 1 183 ? -5.427 26.986 -9.846 1.00 39.12 183 PRO A C 1
ATOM 1282 O O . PRO A 1 183 ? -6.055 26.229 -9.096 1.00 39.12 183 PRO A O 1
ATOM 1285 N N . PRO A 1 184 ? -6.053 27.790 -10.729 1.00 35.91 184 PRO A N 1
ATOM 1286 C CA . PRO A 1 184 ? -7.483 27.664 -10.970 1.00 35.91 184 PRO A CA 1
ATOM 1287 C C . PRO A 1 184 ? -7.765 26.193 -11.251 1.00 35.91 184 PRO A C 1
ATOM 1289 O O . PRO A 1 184 ? -7.101 25.585 -12.097 1.00 35.91 184 PRO A O 1
ATOM 1292 N N . ALA A 1 185 ? -8.671 25.613 -10.460 1.00 40.25 185 ALA A N 1
ATOM 1293 C CA . ALA A 1 185 ? -9.004 24.207 -10.571 1.00 40.25 185 ALA A CA 1
ATOM 1294 C C . ALA A 1 185 ? -9.313 23.927 -12.049 1.00 40.25 185 ALA A C 1
ATOM 1296 O O . ALA A 1 185 ? -10.159 24.630 -12.617 1.00 40.25 185 ALA A O 1
ATOM 1297 N N . PRO A 1 186 ? -8.620 22.975 -12.705 1.00 38.75 186 PRO A N 1
ATOM 1298 C CA . PRO A 1 186 ? -9.040 22.550 -14.026 1.00 38.75 186 PRO A CA 1
ATOM 1299 C C . PRO A 1 186 ? -10.520 22.194 -13.916 1.00 38.75 186 PRO A C 1
ATOM 1301 O O . PRO A 1 186 ? -10.914 21.510 -12.967 1.00 38.75 186 PRO A O 1
ATOM 1304 N N . VAL A 1 187 ? -11.330 22.729 -14.835 1.00 34.97 187 VAL A N 1
ATOM 1305 C CA . VAL A 1 187 ? -12.761 22.421 -14.924 1.00 34.97 187 VAL A CA 1
ATOM 1306 C C . VAL A 1 187 ? -12.896 20.907 -14.748 1.00 34.97 187 VAL A C 1
ATOM 1308 O O . VAL A 1 187 ? -12.241 20.184 -15.507 1.00 34.97 187 VAL A O 1
ATOM 1311 N N . PRO A 1 188 ? -13.636 20.416 -13.733 1.00 40.47 188 PRO A N 1
ATOM 1312 C CA . PRO A 1 188 ? -13.722 18.992 -13.479 1.00 40.47 188 PRO A CA 1
ATOM 1313 C C . PRO A 1 188 ? -14.271 18.347 -14.742 1.00 40.47 188 PRO A C 1
ATOM 1315 O O . PRO A 1 188 ? -15.431 18.551 -15.097 1.00 40.47 188 PRO A O 1
ATOM 1318 N N . VAL A 1 189 ? -13.435 17.588 -15.447 1.00 43.88 189 VAL A N 1
ATOM 1319 C CA . VAL A 1 189 ? -13.966 16.593 -16.371 1.00 43.88 189 VAL A CA 1
ATOM 1320 C C . VAL A 1 189 ? -14.844 15.711 -15.486 1.00 43.88 189 VAL A C 1
ATOM 1322 O O . VAL A 1 189 ? -14.336 15.267 -14.448 1.00 43.88 189 VAL A O 1
ATOM 1325 N N . PRO A 1 190 ? -16.142 15.528 -15.796 1.00 48.62 190 PRO A N 1
ATOM 1326 C CA . PRO A 1 190 ? -17.005 14.689 -14.983 1.00 48.62 190 PRO A CA 1
ATOM 1327 C C . PRO A 1 190 ? -16.289 13.361 -14.799 1.00 48.62 190 PRO A C 1
ATOM 1329 O O . PRO A 1 190 ? -15.887 12.707 -15.762 1.00 48.62 190 PRO A O 1
ATOM 1332 N N . ALA A 1 191 ? -15.987 13.057 -13.544 1.00 59.31 191 ALA A N 1
ATOM 1333 C CA . ALA A 1 191 ? -15.222 11.879 -13.230 1.00 59.31 191 ALA A CA 1
ATOM 1334 C C . ALA A 1 191 ? -16.069 10.673 -13.647 1.00 59.31 191 ALA A C 1
ATOM 1336 O O . ALA A 1 191 ? -17.236 10.566 -13.269 1.00 59.31 191 ALA A O 1
ATOM 1337 N N . GLY A 1 192 ? -15.494 9.868 -14.541 1.00 65.00 192 GLY A N 1
ATOM 1338 C CA . GLY A 1 192 ? -16.221 8.818 -15.234 1.00 65.00 192 GLY A CA 1
ATOM 1339 C C . GLY A 1 192 ? -16.788 7.782 -14.271 1.00 65.00 192 GLY A C 1
ATOM 1340 O O . GLY A 1 192 ? -16.307 7.598 -13.151 1.00 65.00 192 GLY A O 1
ATOM 1341 N N . SER A 1 193 ? -17.808 7.073 -14.734 1.00 86.56 193 SER A N 1
ATOM 1342 C CA . SER A 1 193 ? -18.299 5.853 -14.102 1.00 86.56 193 SER A CA 1
ATOM 1343 C C . SER A 1 193 ? -17.154 4.856 -13.850 1.00 86.56 193 SER A C 1
ATOM 1345 O O . SER A 1 193 ? -16.114 4.891 -14.511 1.00 86.56 193 SER A O 1
ATOM 1347 N N . LEU A 1 194 ? -17.324 3.926 -12.900 1.00 89.50 194 LEU A N 1
ATOM 1348 C CA . LEU A 1 194 ? -16.288 2.922 -12.613 1.00 89.50 194 LEU A CA 1
ATOM 1349 C C . LEU A 1 194 ? -15.813 2.159 -13.874 1.00 89.50 194 LEU A C 1
ATOM 1351 O O . LEU A 1 194 ? -14.601 1.992 -14.001 1.00 89.50 194 LEU A O 1
ATOM 1355 N N . PRO A 1 195 ? -16.686 1.741 -14.818 1.00 90.75 195 PRO A N 1
ATOM 1356 C CA . PRO A 1 195 ? -16.245 1.168 -16.091 1.00 90.75 195 PRO A CA 1
ATOM 1357 C C . PRO A 1 195 ? -15.329 2.095 -16.901 1.00 90.75 195 PRO A C 1
ATOM 1359 O O . PRO A 1 195 ? -14.258 1.668 -17.320 1.00 90.75 195 PRO A O 1
ATOM 1362 N N . GLU A 1 196 ? -15.679 3.377 -17.046 1.00 90.75 196 GLU A N 1
ATOM 1363 C CA . GLU A 1 196 ? -14.850 4.357 -17.766 1.00 90.75 196 GLU A CA 1
ATOM 1364 C C . GLU A 1 196 ? -13.495 4.575 -17.083 1.00 90.75 196 GLU A C 1
ATOM 1366 O O . GLU A 1 196 ? -12.475 4.733 -17.755 1.00 90.75 196 GLU A O 1
ATOM 1371 N N . LEU A 1 197 ? -13.459 4.550 -15.746 1.00 92.19 197 LEU A N 1
ATOM 1372 C CA . LEU A 1 197 ? -12.209 4.619 -14.990 1.00 92.19 197 LEU A CA 1
ATOM 1373 C C . LEU A 1 197 ? -11.343 3.383 -15.228 1.00 92.19 197 LEU A C 1
ATOM 1375 O O . LEU A 1 197 ? -10.149 3.530 -15.470 1.00 92.19 197 LEU A O 1
ATOM 1379 N N . VAL A 1 198 ? -11.934 2.185 -15.190 1.00 93.44 198 VAL A N 1
ATOM 1380 C CA . VAL A 1 198 ? -11.242 0.917 -15.467 1.00 93.44 198 VAL A CA 1
ATOM 1381 C C . VAL A 1 198 ? -10.659 0.920 -16.883 1.00 93.44 198 VAL A C 1
ATOM 1383 O O . VAL A 1 198 ? -9.474 0.621 -17.053 1.00 93.44 198 VAL A O 1
ATOM 1386 N N . ASP A 1 199 ? -11.448 1.326 -17.878 1.00 92.69 199 ASP A N 1
ATOM 1387 C CA . ASP A 1 199 ? -11.007 1.433 -19.268 1.00 92.69 199 ASP A CA 1
ATOM 1388 C C . ASP A 1 199 ? -9.902 2.482 -19.426 1.00 92.69 199 ASP A C 1
ATOM 1390 O O . ASP A 1 199 ? -8.869 2.213 -20.042 1.00 92.69 199 ASP A O 1
ATOM 1394 N N . GLY A 1 200 ? -10.064 3.661 -18.819 1.00 93.25 200 GLY A N 1
ATOM 1395 C CA . GLY A 1 200 ? -9.058 4.723 -18.815 1.00 93.25 200 GLY A CA 1
ATOM 1396 C C . GLY A 1 200 ? -7.730 4.267 -18.207 1.00 93.25 200 GLY A C 1
ATOM 1397 O O . GLY A 1 200 ? -6.669 4.445 -18.819 1.00 93.25 200 GLY A O 1
ATOM 1398 N N . THR A 1 201 ? -7.782 3.590 -17.054 1.00 94.56 201 THR A N 1
ATOM 1399 C CA . THR A 1 201 ? -6.603 2.989 -16.418 1.00 94.56 201 THR A CA 1
ATOM 1400 C C . THR A 1 201 ? -5.966 1.933 -17.321 1.00 94.56 201 THR A C 1
ATOM 1402 O O . THR A 1 201 ? -4.743 1.923 -17.477 1.00 94.56 201 THR A O 1
ATOM 1405 N N . TYR A 1 202 ? -6.763 1.066 -17.955 1.00 94.81 202 TYR A N 1
ATOM 1406 C CA . TYR A 1 202 ? -6.249 0.043 -18.863 1.00 94.81 202 TYR A CA 1
ATOM 1407 C C . TYR A 1 202 ? -5.541 0.652 -20.076 1.00 94.81 202 TYR A C 1
ATOM 1409 O O . TYR A 1 202 ? -4.425 0.252 -20.415 1.00 94.81 202 TYR A O 1
ATOM 1417 N N . GLN A 1 203 ? -6.138 1.668 -20.703 1.00 93.25 203 GLN A N 1
ATOM 1418 C CA . GLN A 1 203 ? -5.507 2.365 -21.822 1.00 93.25 203 GLN A CA 1
ATOM 1419 C C . GLN A 1 203 ? -4.215 3.069 -21.396 1.00 93.25 203 GLN A C 1
ATOM 1421 O O . GLN A 1 203 ? -3.250 3.088 -22.159 1.00 93.25 203 GLN A O 1
ATOM 1426 N N . ALA A 1 204 ? -4.157 3.618 -20.181 1.00 92.81 204 ALA A N 1
ATOM 1427 C CA . ALA A 1 204 ? -2.931 4.206 -19.656 1.00 92.81 204 ALA A CA 1
ATOM 1428 C C . ALA A 1 204 ? -1.837 3.159 -19.400 1.00 92.81 204 ALA A C 1
ATOM 1430 O O . ALA A 1 204 ? -0.689 3.390 -19.778 1.00 92.81 204 ALA A O 1
ATOM 1431 N N . LEU A 1 205 ? -2.183 1.991 -18.844 1.00 94.31 205 LEU A N 1
ATOM 1432 C CA . LEU A 1 205 ? -1.250 0.868 -18.718 1.00 94.31 205 LEU A CA 1
ATOM 1433 C C . LEU A 1 205 ? -0.728 0.420 -20.083 1.00 94.31 205 LEU A C 1
ATOM 1435 O O . LEU A 1 205 ? 0.471 0.211 -20.231 1.00 94.31 205 LEU A O 1
ATOM 1439 N N . ARG A 1 206 ? -1.597 0.313 -21.092 1.00 93.62 206 ARG A N 1
ATOM 1440 C CA . ARG A 1 206 ? -1.182 -0.045 -22.454 1.00 93.62 206 ARG A CA 1
ATOM 1441 C C . ARG A 1 206 ? -0.226 0.972 -23.063 1.00 93.62 206 ARG A C 1
ATOM 1443 O O . ARG A 1 206 ? 0.768 0.570 -23.651 1.00 93.62 206 ARG A O 1
ATOM 1450 N N . ARG A 1 207 ? -0.516 2.270 -22.930 1.00 91.50 207 ARG A N 1
ATOM 1451 C CA . ARG A 1 207 ? 0.356 3.338 -23.447 1.00 91.50 207 ARG A CA 1
ATOM 1452 C C . ARG A 1 207 ? 1.698 3.401 -22.723 1.00 91.50 207 ARG A C 1
ATOM 1454 O O . ARG A 1 207 ? 2.702 3.680 -23.361 1.00 91.50 207 ARG A O 1
ATOM 1461 N N . GLY A 1 208 ? 1.705 3.156 -21.414 1.00 91.19 208 GLY A N 1
ATOM 1462 C CA . GLY A 1 208 ? 2.917 3.176 -20.596 1.00 91.19 208 GLY A CA 1
ATOM 1463 C C . GLY A 1 208 ? 3.711 1.868 -20.598 1.00 91.19 208 GLY A C 1
ATOM 1464 O O . GLY A 1 208 ? 4.732 1.803 -19.917 1.00 91.19 208 GLY A O 1
ATOM 1465 N N . LEU A 1 209 ? 3.241 0.821 -21.289 1.00 93.38 209 LEU A N 1
ATOM 1466 C CA . LEU A 1 209 ? 3.939 -0.459 -21.361 1.00 93.38 209 LEU A CA 1
ATOM 1467 C C . LEU A 1 209 ? 5.203 -0.295 -22.205 1.00 93.38 209 LEU A C 1
ATOM 1469 O O . LEU A 1 209 ? 5.129 0.059 -23.381 1.00 93.38 209 LEU A O 1
ATOM 1473 N N . THR A 1 210 ? 6.355 -0.591 -21.617 1.00 93.19 210 THR A N 1
ATOM 1474 C CA . THR A 1 210 ? 7.638 -0.552 -22.312 1.00 93.19 210 THR A CA 1
ATOM 1475 C C . THR A 1 210 ? 8.147 -1.961 -22.571 1.00 93.19 210 THR A C 1
ATOM 1477 O O . THR A 1 210 ? 8.024 -2.854 -21.730 1.00 93.19 210 THR A O 1
ATOM 1480 N N . VAL A 1 211 ? 8.711 -2.151 -23.765 1.00 93.56 211 VAL A N 1
ATOM 1481 C CA . VAL A 1 211 ? 9.400 -3.375 -24.177 1.00 93.56 211 VAL A CA 1
ATOM 1482 C C . VAL A 1 211 ? 10.797 -2.977 -24.618 1.00 93.56 211 VAL A C 1
ATOM 1484 O O . VAL A 1 211 ? 10.951 -2.210 -25.567 1.00 93.56 211 VAL A O 1
ATOM 1487 N N . ILE A 1 212 ? 11.807 -3.465 -23.907 1.00 93.06 212 ILE A N 1
ATOM 1488 C CA . ILE A 1 212 ? 13.210 -3.183 -24.214 1.00 93.06 212 ILE A CA 1
ATOM 1489 C C . ILE A 1 212 ? 14.002 -4.481 -24.287 1.00 93.06 212 ILE A C 1
ATOM 1491 O O . ILE A 1 212 ? 13.803 -5.378 -23.475 1.00 93.06 212 ILE A O 1
ATOM 1495 N N . GLU A 1 213 ? 14.930 -4.569 -25.230 1.00 92.38 213 GLU A N 1
ATOM 1496 C CA . GLU A 1 213 ? 15.890 -5.669 -25.278 1.00 92.38 213 GLU A CA 1
ATOM 1497 C C . GLU A 1 213 ? 17.100 -5.326 -24.413 1.00 92.38 213 GLU A C 1
ATOM 1499 O O . GLU A 1 213 ? 17.758 -4.304 -24.626 1.00 92.38 213 GLU A O 1
ATOM 1504 N N . VAL A 1 214 ? 17.398 -6.174 -23.427 1.00 88.69 214 VAL A N 1
ATOM 1505 C CA . VAL A 1 214 ? 18.571 -6.010 -22.564 1.00 88.69 214 VAL A CA 1
ATOM 1506 C C . VAL A 1 214 ? 19.568 -7.136 -22.845 1.00 88.69 214 VAL A C 1
ATOM 1508 O O . VAL A 1 214 ? 19.238 -8.310 -22.625 1.00 88.69 214 VAL A O 1
ATOM 1511 N N . PRO A 1 215 ? 20.800 -6.818 -23.291 1.00 88.25 215 PRO A N 1
ATOM 1512 C CA . PRO A 1 215 ? 21.834 -7.819 -23.528 1.00 88.25 215 PRO A CA 1
ATOM 1513 C C . PRO A 1 215 ? 22.024 -8.747 -22.321 1.00 88.25 215 PRO A C 1
ATOM 1515 O O . PRO A 1 215 ? 22.177 -8.294 -21.188 1.00 88.25 215 PRO A O 1
ATOM 1518 N N . GLY A 1 216 ? 21.970 -10.059 -22.559 1.00 86.88 216 GLY A N 1
ATOM 1519 C CA . GLY A 1 216 ? 22.125 -11.086 -21.521 1.00 86.88 216 GLY A CA 1
ATOM 1520 C C . GLY A 1 216 ? 20.906 -11.319 -20.615 1.00 86.88 216 GLY A C 1
ATOM 1521 O O . GLY A 1 216 ? 20.934 -12.257 -19.824 1.00 86.88 216 GLY A O 1
ATOM 1522 N N . ARG A 1 217 ? 19.831 -10.524 -20.727 1.00 85.75 217 ARG A N 1
ATOM 1523 C CA . ARG A 1 217 ? 18.567 -10.722 -19.982 1.00 85.75 217 ARG A CA 1
ATOM 1524 C C . ARG A 1 217 ? 17.353 -10.964 -20.885 1.00 85.75 217 ARG A C 1
ATOM 1526 O O . ARG A 1 217 ? 16.339 -11.464 -20.402 1.00 85.75 217 ARG A O 1
ATOM 1533 N N . GLY A 1 218 ? 17.469 -10.651 -22.176 1.00 90.69 218 GLY A N 1
ATOM 1534 C CA . GLY A 1 218 ? 16.375 -10.743 -23.142 1.00 90.69 218 GLY A CA 1
ATOM 1535 C C . GLY A 1 218 ? 15.374 -9.589 -23.001 1.00 90.69 218 GLY A C 1
ATOM 1536 O O . GLY A 1 218 ? 15.699 -8.572 -22.372 1.00 90.69 218 GLY A O 1
ATOM 1537 N N . PRO A 1 219 ? 14.157 -9.736 -23.553 1.00 93.88 219 PRO A N 1
ATOM 1538 C CA . PRO A 1 219 ? 13.167 -8.670 -23.530 1.00 93.88 219 PRO A CA 1
ATOM 1539 C C . PRO A 1 219 ? 12.668 -8.406 -22.110 1.00 93.88 219 PRO A C 1
ATOM 1541 O O . PRO A 1 219 ? 12.291 -9.326 -21.388 1.00 93.88 219 PRO A O 1
ATOM 1544 N N . LEU A 1 220 ? 12.592 -7.148 -21.705 1.00 96.00 220 LEU A N 1
ATOM 1545 C CA . LEU A 1 220 ? 11.892 -6.730 -20.495 1.00 96.00 220 LEU A CA 1
ATOM 1546 C C . LEU A 1 220 ? 10.604 -6.029 -20.912 1.00 96.00 220 LEU A C 1
ATOM 1548 O O . LEU A 1 220 ? 10.658 -5.007 -21.589 1.00 96.00 220 LEU A O 1
ATOM 1552 N N . THR A 1 221 ? 9.466 -6.592 -20.510 1.00 96.12 221 THR A N 1
ATOM 1553 C CA . THR A 1 221 ? 8.117 -6.072 -20.765 1.00 96.12 221 THR A CA 1
ATOM 1554 C C . THR A 1 221 ? 7.482 -5.651 -19.448 1.00 96.12 221 THR A C 1
ATOM 1556 O O . THR A 1 221 ? 7.206 -6.485 -18.586 1.00 96.12 221 THR A O 1
ATOM 1559 N N . GLY A 1 222 ? 7.240 -4.359 -19.263 1.00 95.94 222 GLY A N 1
ATOM 1560 C CA . GLY A 1 222 ? 6.698 -3.874 -18.000 1.00 95.94 222 GLY A CA 1
ATOM 1561 C C . GLY A 1 222 ? 6.527 -2.370 -17.967 1.00 95.94 222 GLY A C 1
ATOM 1562 O O . GLY A 1 222 ? 6.296 -1.744 -18.997 1.00 95.94 222 GLY A O 1
ATOM 1563 N N . TRP A 1 223 ? 6.626 -1.797 -16.769 1.00 95.19 223 TRP A N 1
ATOM 1564 C CA . TRP A 1 223 ? 6.414 -0.368 -16.574 1.00 95.19 223 TRP A CA 1
ATOM 1565 C C . TRP A 1 223 ? 7.566 0.284 -15.813 1.00 95.19 223 TRP A C 1
ATOM 1567 O O . TRP A 1 223 ? 8.123 -0.319 -14.885 1.00 95.19 223 TRP A O 1
ATOM 1577 N N . PRO A 1 224 ? 7.905 1.534 -16.163 1.00 92.44 224 PRO A N 1
ATOM 1578 C CA . PRO A 1 224 ? 8.718 2.398 -15.314 1.00 92.44 224 PRO A CA 1
ATOM 1579 C C . PRO A 1 224 ? 7.987 2.763 -14.006 1.00 92.44 224 PRO A C 1
ATOM 1581 O O . PRO A 1 224 ? 6.868 2.322 -13.739 1.00 92.44 224 PRO A O 1
ATOM 1584 N N . HIS A 1 225 ? 8.596 3.611 -13.169 1.00 88.19 225 HIS A N 1
ATOM 1585 C CA . HIS A 1 225 ? 7.932 4.098 -11.948 1.00 88.19 225 HIS A CA 1
ATOM 1586 C C . HIS A 1 225 ? 6.726 5.010 -12.248 1.00 88.19 225 HIS A C 1
ATOM 1588 O O . HIS A 1 225 ? 5.766 5.028 -11.469 1.00 88.19 225 HIS A O 1
ATOM 1594 N N . SER A 1 226 ? 6.767 5.759 -13.358 1.00 89.06 226 SER A N 1
ATOM 1595 C CA . SER A 1 226 ? 5.721 6.696 -13.796 1.00 89.06 226 SER A CA 1
ATOM 1596 C C . SER A 1 226 ? 5.160 6.299 -15.154 1.00 89.06 226 SER A C 1
ATOM 1598 O O . SER A 1 226 ? 5.919 6.184 -16.106 1.00 89.06 226 SER A O 1
ATOM 1600 N N . LEU A 1 227 ? 3.837 6.228 -15.302 1.00 87.06 227 LEU A N 1
ATOM 1601 C CA . LEU A 1 227 ? 3.191 6.092 -16.617 1.00 87.06 227 LEU A CA 1
ATOM 1602 C C . LEU A 1 227 ? 3.432 7.308 -17.529 1.00 87.06 227 LEU A C 1
ATOM 1604 O O . LEU A 1 227 ? 3.165 7.234 -18.723 1.00 87.06 227 LEU A O 1
ATOM 1608 N N . ALA A 1 228 ? 3.907 8.419 -16.961 1.00 82.06 228 ALA A N 1
ATOM 1609 C CA . ALA A 1 228 ? 4.256 9.639 -17.682 1.00 82.06 228 ALA A CA 1
ATOM 1610 C C . ALA A 1 228 ? 5.742 9.719 -18.074 1.00 82.06 228 ALA A C 1
ATOM 1612 O O . ALA A 1 228 ? 6.146 10.722 -18.651 1.00 82.06 228 ALA A O 1
ATOM 1613 N N . GLU A 1 229 ? 6.570 8.734 -17.706 1.00 80.56 229 GLU A N 1
ATOM 1614 C CA . GLU A 1 229 ? 8.000 8.747 -18.038 1.00 80.56 229 GLU A CA 1
ATOM 1615 C C . GLU A 1 229 ? 8.155 8.632 -19.559 1.00 80.56 229 GLU A C 1
ATOM 1617 O O . GLU A 1 229 ? 7.815 7.608 -20.147 1.00 80.56 229 GLU A O 1
ATOM 1622 N N . SER A 1 230 ? 8.606 9.716 -20.193 1.00 67.00 230 SER A N 1
ATOM 1623 C CA . SER A 1 230 ? 8.617 9.863 -21.652 1.00 67.00 230 SER A CA 1
ATOM 1624 C C . SER A 1 230 ? 10.008 10.058 -22.252 1.00 67.00 230 SER A C 1
ATOM 1626 O O . SER A 1 230 ? 10.117 10.095 -23.473 1.00 67.00 230 SER A O 1
ATOM 1628 N N . GLU A 1 231 ? 11.058 10.192 -21.436 1.00 65.62 231 GLU A N 1
ATOM 1629 C CA . GLU A 1 231 ? 12.438 10.379 -21.906 1.00 65.62 231 GLU A CA 1
ATOM 1630 C C . GLU A 1 231 ? 13.124 9.022 -22.142 1.00 65.62 231 GLU A C 1
ATOM 1632 O O . GLU A 1 231 ? 13.362 8.281 -21.185 1.00 65.62 231 GLU A O 1
ATOM 1637 N N . PRO A 1 232 ? 13.433 8.648 -23.399 1.00 70.12 232 PRO A N 1
ATOM 1638 C CA . PRO A 1 232 ? 14.065 7.370 -23.693 1.00 70.12 232 PRO A CA 1
ATOM 1639 C C . PRO A 1 232 ? 15.544 7.327 -23.262 1.00 70.12 232 PRO A C 1
ATOM 1641 O O . PRO A 1 232 ? 16.236 8.339 -23.372 1.00 70.12 232 PRO A O 1
ATOM 1644 N N . PRO A 1 233 ? 16.070 6.146 -22.886 1.00 72.06 233 PRO A N 1
ATOM 1645 C CA . PRO A 1 233 ? 15.356 4.874 -22.788 1.00 72.06 233 PRO A CA 1
ATOM 1646 C C . PRO A 1 233 ? 14.545 4.752 -21.484 1.00 72.06 233 PRO A C 1
ATOM 1648 O O . PRO A 1 233 ? 15.074 4.853 -20.380 1.00 72.06 233 PRO A O 1
ATOM 1651 N N . VAL A 1 234 ? 13.246 4.460 -21.610 1.00 82.62 234 VAL A N 1
ATOM 1652 C CA . VAL A 1 234 ? 12.349 4.242 -20.465 1.00 82.62 234 VAL A CA 1
ATOM 1653 C C . VAL A 1 234 ? 12.380 2.764 -20.075 1.00 82.62 234 VAL A C 1
ATOM 1655 O O . VAL A 1 234 ? 11.769 1.913 -20.724 1.00 82.62 234 VAL A O 1
ATOM 1658 N N . HIS A 1 235 ? 13.105 2.442 -19.004 1.00 88.12 235 HIS A N 1
ATOM 1659 C CA . HIS A 1 235 ? 13.287 1.059 -18.557 1.00 88.12 235 HIS A CA 1
ATOM 1660 C C . HIS A 1 235 ? 12.182 0.600 -17.590 1.00 88.12 235 HIS A C 1
ATOM 1662 O O . HIS A 1 235 ? 11.927 1.306 -16.601 1.00 88.12 235 HIS A O 1
ATOM 1668 N N . PRO A 1 236 ? 11.602 -0.607 -17.779 1.00 93.50 236 PRO A N 1
ATOM 1669 C CA . PRO A 1 236 ? 10.819 -1.264 -16.741 1.00 93.50 236 PRO A CA 1
ATOM 1670 C C . PRO A 1 236 ? 11.603 -1.349 -15.430 1.00 93.50 236 PRO A C 1
ATOM 1672 O O . PRO A 1 236 ? 12.801 -1.633 -15.424 1.00 93.50 236 PRO A O 1
ATOM 1675 N N . THR A 1 237 ? 10.930 -1.126 -14.306 1.00 94.19 237 THR A N 1
ATOM 1676 C CA . THR A 1 237 ? 11.514 -1.314 -12.971 1.00 94.19 237 THR A CA 1
ATOM 1677 C C . THR A 1 237 ? 10.752 -2.391 -12.219 1.00 94.19 237 THR A C 1
ATOM 1679 O O . THR A 1 237 ? 9.572 -2.607 -12.492 1.00 94.19 237 THR A O 1
ATOM 1682 N N . ALA A 1 238 ? 11.387 -3.064 -11.254 1.00 95.75 238 ALA A N 1
ATOM 1683 C CA . ALA A 1 238 ? 10.718 -4.116 -10.484 1.00 95.75 238 ALA A CA 1
ATOM 1684 C C . ALA A 1 238 ? 9.479 -3.567 -9.757 1.00 95.75 238 ALA A C 1
ATOM 1686 O O . ALA A 1 238 ? 8.397 -4.143 -9.826 1.00 95.75 238 ALA A O 1
ATOM 1687 N N . PHE A 1 239 ? 9.617 -2.390 -9.141 1.00 94.25 239 PHE A N 1
ATOM 1688 C CA . PHE A 1 239 ? 8.535 -1.716 -8.426 1.00 94.25 239 PHE A CA 1
ATOM 1689 C C . PHE A 1 239 ? 7.393 -1.278 -9.357 1.00 94.25 239 PHE A C 1
ATOM 1691 O O . PHE A 1 239 ? 6.237 -1.625 -9.114 1.00 94.25 239 PHE A O 1
ATOM 1698 N N . GLY A 1 240 ? 7.704 -0.558 -10.443 1.00 95.38 240 GLY A N 1
ATOM 1699 C CA . GLY A 1 240 ? 6.707 -0.112 -11.423 1.00 95.38 240 GLY A CA 1
ATOM 1700 C C . GLY A 1 240 ? 5.978 -1.287 -12.070 1.00 95.38 240 GLY A C 1
ATOM 1701 O O . GLY A 1 240 ? 4.749 -1.311 -12.129 1.00 95.38 240 GLY A O 1
ATOM 1702 N N . THR A 1 241 ? 6.736 -2.319 -12.444 1.00 97.62 241 THR A N 1
ATOM 1703 C CA . THR A 1 241 ? 6.213 -3.531 -13.077 1.00 97.62 241 THR A CA 1
ATOM 1704 C C . THR A 1 241 ? 5.329 -4.344 -12.135 1.00 97.62 241 THR A C 1
ATOM 1706 O O . THR A 1 241 ? 4.263 -4.794 -12.547 1.00 97.62 241 THR A O 1
ATOM 1709 N N . ALA A 1 242 ? 5.690 -4.478 -10.855 1.00 97.94 242 ALA A N 1
ATOM 1710 C CA . ALA A 1 242 ? 4.875 -5.205 -9.883 1.00 97.94 242 ALA A CA 1
ATOM 1711 C C . ALA A 1 242 ? 3.541 -4.502 -9.590 1.00 97.94 242 ALA A C 1
ATOM 1713 O O . ALA A 1 242 ? 2.496 -5.156 -9.541 1.00 97.94 242 ALA A O 1
ATOM 1714 N N . TYR A 1 243 ? 3.538 -3.170 -9.448 1.00 97.38 243 TYR A N 1
ATOM 1715 C CA . TYR A 1 243 ? 2.288 -2.412 -9.317 1.00 97.38 243 TYR A CA 1
ATOM 1716 C C . TYR A 1 243 ? 1.443 -2.464 -10.589 1.00 97.38 243 TYR A C 1
ATOM 1718 O O . TYR A 1 243 ? 0.226 -2.625 -10.493 1.00 97.38 243 TYR A O 1
ATOM 1726 N N . GLY A 1 244 ? 2.072 -2.376 -11.763 1.00 96.88 244 GLY A N 1
ATOM 1727 C CA . GLY A 1 244 ? 1.390 -2.515 -13.047 1.00 96.88 244 GLY A CA 1
ATOM 1728 C C . GLY A 1 244 ? 0.741 -3.889 -13.205 1.00 96.88 244 GLY A C 1
ATOM 1729 O O . GLY A 1 244 ? -0.426 -3.971 -13.574 1.00 96.88 244 GLY A O 1
ATOM 1730 N N . LEU A 1 245 ? 1.434 -4.964 -12.813 1.00 97.38 245 LEU A N 1
ATOM 1731 C CA . LEU A 1 245 ? 0.888 -6.322 -12.808 1.00 97.38 245 LEU A CA 1
ATOM 1732 C C . LEU A 1 245 ? -0.268 -6.470 -11.812 1.00 97.38 245 LEU A C 1
ATOM 1734 O O . LEU A 1 245 ? -1.311 -7.020 -12.152 1.00 97.38 245 LEU A O 1
ATOM 1738 N N . HIS A 1 246 ? -0.131 -5.938 -10.596 1.00 96.62 246 HIS A N 1
ATOM 1739 C CA . HIS A 1 246 ? -1.231 -5.907 -9.633 1.00 96.62 246 HIS A CA 1
ATOM 1740 C C . HIS A 1 246 ? -2.475 -5.203 -10.172 1.00 96.62 246 HIS A C 1
ATOM 1742 O O . HIS A 1 246 ? -3.584 -5.689 -9.956 1.00 96.62 246 HIS A O 1
ATOM 1748 N N . LEU A 1 247 ? -2.284 -4.079 -10.858 1.00 95.88 247 LEU A N 1
ATOM 1749 C CA . LEU A 1 247 ? -3.358 -3.301 -11.456 1.00 95.88 247 LEU A CA 1
ATOM 1750 C C . LEU A 1 247 ? -3.990 -4.023 -12.647 1.00 95.88 247 LEU A C 1
ATOM 1752 O O . LEU A 1 247 ? -5.211 -4.116 -12.722 1.00 95.88 247 LEU A O 1
ATOM 1756 N N . LEU A 1 248 ? -3.173 -4.606 -13.524 1.00 95.56 248 LEU A N 1
ATOM 1757 C CA . LEU A 1 248 ? -3.631 -5.415 -14.651 1.00 95.56 248 LEU A CA 1
ATOM 1758 C C . LEU A 1 248 ? -4.510 -6.582 -14.179 1.00 95.56 248 LEU A C 1
ATOM 1760 O O . LEU A 1 248 ? -5.575 -6.816 -14.743 1.00 95.56 248 LEU A O 1
ATOM 1764 N N . LEU A 1 249 ? -4.095 -7.275 -13.115 1.00 94.12 249 LEU A N 1
ATOM 1765 C CA . LEU A 1 249 ? -4.847 -8.383 -12.519 1.00 94.12 249 LEU A CA 1
ATOM 1766 C C . LEU A 1 249 ? -6.112 -7.927 -11.767 1.00 94.12 249 LEU A C 1
ATOM 1768 O O . LEU A 1 249 ? -7.001 -8.744 -11.545 1.00 94.12 249 LEU A O 1
ATOM 1772 N N . ASP A 1 250 ? -6.201 -6.661 -11.345 1.00 92.25 250 ASP A N 1
ATOM 1773 C CA . ASP A 1 250 ? -7.422 -6.085 -10.755 1.00 92.25 250 ASP A CA 1
ATOM 1774 C C . ASP A 1 250 ? -8.442 -5.666 -11.828 1.00 92.25 250 ASP A C 1
ATOM 1776 O O . ASP A 1 250 ? -9.647 -5.726 -11.575 1.00 92.25 250 ASP A O 1
ATOM 1780 N N . ILE A 1 251 ? -7.960 -5.247 -13.004 1.00 91.31 251 ILE A N 1
ATOM 1781 C CA . ILE A 1 251 ? -8.778 -4.886 -14.172 1.00 91.31 251 ILE A CA 1
ATOM 1782 C C . ILE A 1 251 ? -9.278 -6.143 -14.899 1.00 91.31 251 ILE A C 1
ATOM 1784 O O . ILE A 1 251 ? -10.434 -6.181 -15.307 1.00 91.31 251 ILE A O 1
ATOM 1788 N N . ALA A 1 252 ? -8.418 -7.161 -15.034 1.00 78.44 252 ALA A N 1
ATOM 1789 C CA . ALA A 1 252 ? -8.659 -8.407 -15.770 1.00 78.44 252 ALA A CA 1
ATOM 1790 C C . ALA A 1 252 ? -9.177 -8.193 -17.215 1.00 78.44 252 ALA A C 1
ATOM 1792 O O . ALA A 1 252 ? -10.261 -8.662 -17.562 1.00 78.44 252 ALA A O 1
ATOM 1793 N N . PRO A 1 253 ? -8.424 -7.486 -18.080 1.00 72.81 253 PRO A N 1
ATOM 1794 C CA . PRO A 1 253 ? -8.857 -7.223 -19.448 1.00 72.81 253 PRO A CA 1
ATOM 1795 C C . PRO A 1 253 ? -8.830 -8.510 -20.288 1.00 72.81 253 PRO A C 1
ATOM 1797 O O . PRO A 1 253 ? -7.825 -9.219 -20.331 1.00 72.81 253 PRO A O 1
ATOM 1800 N N . CYS A 1 254 ? -9.918 -8.788 -21.008 1.00 65.50 254 CYS A N 1
ATOM 1801 C CA . CYS A 1 254 ? -10.062 -10.006 -21.816 1.00 65.50 254 CYS A CA 1
ATOM 1802 C C . CYS A 1 254 ? -9.475 -9.901 -23.238 1.00 65.50 254 CYS A C 1
ATOM 1804 O O . CYS A 1 254 ? -9.612 -10.840 -24.016 1.00 65.50 254 CYS A O 1
ATOM 1806 N N . ASP A 1 255 ? -8.850 -8.777 -23.614 1.00 84.06 255 ASP A N 1
ATOM 1807 C CA . ASP A 1 255 ? -8.418 -8.531 -25.002 1.00 84.06 255 ASP A CA 1
ATOM 1808 C C . ASP A 1 255 ? -7.018 -9.084 -25.344 1.00 84.06 255 ASP A C 1
ATOM 1810 O O . ASP A 1 255 ? -6.580 -8.985 -26.490 1.00 84.06 255 ASP A O 1
ATOM 1814 N N . GLY A 1 256 ? -6.307 -9.651 -24.362 1.00 82.75 256 GLY A N 1
ATOM 1815 C CA . GLY A 1 256 ? -5.018 -10.328 -24.547 1.00 82.75 256 GLY A CA 1
ATOM 1816 C C . GLY A 1 256 ? -3.843 -9.429 -24.950 1.00 82.75 256 GLY A C 1
ATOM 1817 O O . GLY A 1 256 ? -2.752 -9.937 -25.207 1.00 82.75 256 GLY A O 1
ATOM 1818 N N . ARG A 1 257 ? -4.024 -8.102 -25.003 1.00 90.06 257 ARG A N 1
ATOM 1819 C CA . ARG A 1 257 ? -2.997 -7.178 -25.520 1.00 90.06 257 ARG A CA 1
ATOM 1820 C C . ARG A 1 257 ? -1.837 -6.937 -24.559 1.00 90.06 257 ARG A C 1
ATOM 1822 O O . ARG A 1 257 ? -0.760 -6.554 -25.003 1.00 90.06 257 ARG A O 1
ATOM 1829 N N . ILE A 1 258 ? -2.049 -7.155 -23.262 1.00 93.44 258 ILE A N 1
ATOM 1830 C CA . ILE A 1 258 ? -0.979 -7.214 -22.264 1.00 93.44 258 ILE A CA 1
ATOM 1831 C C . ILE A 1 258 ? -0.955 -8.630 -21.701 1.00 93.44 258 ILE A C 1
ATOM 1833 O O . ILE A 1 258 ? -1.888 -9.059 -21.020 1.00 93.44 258 ILE A O 1
ATOM 1837 N N . ARG A 1 259 ? 0.125 -9.364 -21.973 1.00 92.56 259 ARG A N 1
ATOM 1838 C CA . ARG A 1 259 ? 0.294 -10.737 -21.495 1.00 92.56 259 ARG A CA 1
ATOM 1839 C C . ARG A 1 259 ? 0.864 -10.722 -20.079 1.00 92.56 259 ARG A C 1
ATOM 1841 O O . ARG A 1 259 ? 2.055 -10.497 -19.889 1.00 92.56 259 ARG A O 1
ATOM 1848 N N . ALA A 1 260 ? 0.017 -10.991 -19.084 1.00 94.19 260 ALA A N 1
ATOM 1849 C CA . ALA A 1 260 ? 0.416 -11.004 -17.672 1.00 94.19 260 ALA A CA 1
ATOM 1850 C C . ALA A 1 260 ? 1.601 -11.949 -17.389 1.00 94.19 260 ALA A C 1
ATOM 1852 O O . ALA A 1 260 ? 2.462 -11.614 -16.580 1.00 94.19 260 ALA A O 1
ATOM 1853 N N . GLY A 1 261 ? 1.683 -13.081 -18.100 1.00 94.00 261 GLY A N 1
ATOM 1854 C CA . GLY A 1 261 ? 2.818 -14.003 -18.014 1.00 94.00 261 GLY A CA 1
ATOM 1855 C C . GLY A 1 261 ? 4.149 -13.360 -18.418 1.00 94.00 261 GLY A C 1
ATOM 1856 O O . GLY A 1 261 ? 5.130 -13.505 -17.705 1.00 94.00 261 GLY A O 1
ATOM 1857 N N . GLU A 1 262 ? 4.189 -12.563 -19.489 1.00 95.19 262 GLU A N 1
ATOM 1858 C CA . GLU A 1 262 ? 5.429 -11.894 -19.933 1.00 95.19 262 GLU A CA 1
ATOM 1859 C C . GLU A 1 262 ? 5.888 -10.801 -18.966 1.00 95.19 262 GLU A C 1
ATOM 1861 O O . GLU A 1 262 ? 7.084 -10.594 -18.743 1.00 95.19 262 GLU A O 1
ATOM 1866 N N . VAL A 1 263 ? 4.922 -10.117 -18.355 1.00 97.00 263 VAL A N 1
ATOM 1867 C CA . VAL A 1 263 ? 5.175 -9.147 -17.289 1.00 97.00 263 VAL A CA 1
ATOM 1868 C C . VAL A 1 263 ? 5.725 -9.853 -16.042 1.00 97.00 263 VAL A C 1
ATOM 1870 O O . VAL A 1 263 ? 6.677 -9.370 -15.431 1.00 97.00 263 VAL A O 1
ATOM 1873 N N . ALA A 1 264 ? 5.172 -11.013 -15.674 1.00 97.25 264 ALA A N 1
ATOM 1874 C CA . ALA A 1 264 ? 5.675 -11.821 -14.563 1.00 97.25 264 ALA A CA 1
ATOM 1875 C C . ALA A 1 264 ? 7.101 -12.341 -14.831 1.00 97.25 264 ALA A C 1
ATOM 1877 O O . ALA A 1 264 ? 7.969 -12.206 -13.971 1.00 97.25 264 ALA A O 1
ATOM 1878 N N . GLU A 1 265 ? 7.386 -12.828 -16.041 1.00 96.88 265 GLU A N 1
ATOM 1879 C CA . GLU A 1 265 ? 8.742 -13.212 -16.465 1.00 96.88 265 GLU A CA 1
ATOM 1880 C C . GLU A 1 265 ? 9.731 -12.044 -16.388 1.00 96.88 265 GLU A C 1
ATOM 1882 O O . GLU A 1 265 ? 10.887 -12.208 -15.995 1.00 96.88 265 GLU A O 1
ATOM 1887 N N . THR A 1 266 ? 9.280 -10.828 -16.698 1.00 97.31 266 THR A N 1
ATOM 1888 C CA . THR A 1 266 ? 10.107 -9.624 -16.554 1.00 97.31 266 THR A CA 1
ATOM 1889 C C . THR A 1 266 ? 10.491 -9.370 -15.097 1.00 97.31 266 THR A C 1
ATOM 1891 O O . THR A 1 266 ? 11.635 -9.008 -14.828 1.00 97.31 266 THR A O 1
ATOM 1894 N N . LEU A 1 267 ? 9.593 -9.615 -14.138 1.00 97.56 267 LEU A N 1
ATOM 1895 C CA . LEU A 1 267 ? 9.933 -9.522 -12.716 1.00 97.56 267 LEU A CA 1
ATOM 1896 C C . LEU A 1 267 ? 11.014 -10.541 -12.335 1.00 97.56 267 LEU A C 1
ATOM 1898 O O . LEU A 1 267 ? 11.972 -10.165 -11.662 1.00 97.56 267 LEU A O 1
ATOM 1902 N N . TRP A 1 268 ? 10.946 -11.779 -12.830 1.00 96.56 268 TRP A N 1
ATOM 1903 C CA . TRP A 1 268 ? 12.012 -12.767 -12.623 1.00 96.56 268 TRP A CA 1
ATOM 1904 C C . TRP A 1 268 ? 13.352 -12.329 -13.227 1.00 96.56 268 TRP A C 1
ATOM 1906 O O . TRP A 1 268 ? 14.389 -12.442 -12.577 1.00 96.56 268 TRP A O 1
ATOM 1916 N N . ARG A 1 269 ? 13.342 -11.736 -14.427 1.00 95.62 269 ARG A N 1
ATOM 1917 C CA . ARG A 1 269 ? 14.550 -11.193 -15.084 1.00 95.62 269 ARG A CA 1
ATOM 1918 C C . ARG A 1 269 ? 15.146 -9.980 -14.369 1.00 95.62 269 ARG A C 1
ATOM 1920 O O . ARG A 1 269 ? 16.339 -9.711 -14.516 1.00 95.62 269 ARG A O 1
ATOM 1927 N N . LEU A 1 270 ? 14.334 -9.244 -13.611 1.00 94.56 270 LEU A N 1
ATOM 1928 C CA . LEU A 1 270 ? 14.749 -8.098 -12.796 1.00 94.56 270 LEU A CA 1
ATOM 1929 C C . LEU A 1 270 ? 15.244 -8.491 -11.396 1.00 94.56 270 LEU A C 1
ATOM 1931 O O . LEU A 1 270 ? 15.662 -7.613 -10.640 1.00 94.56 270 LEU A O 1
ATOM 1935 N N . ARG A 1 271 ? 15.216 -9.781 -11.046 1.00 94.50 271 ARG A N 1
ATOM 1936 C CA . ARG A 1 271 ? 15.772 -10.292 -9.790 1.00 94.50 271 ARG A CA 1
ATOM 1937 C C . ARG A 1 271 ? 17.269 -9.975 -9.692 1.00 94.50 271 ARG A C 1
ATOM 1939 O O . ARG A 1 271 ? 18.009 -10.089 -10.677 1.00 94.50 271 ARG A O 1
ATOM 1946 N N . LEU A 1 272 ? 17.714 -9.575 -8.503 1.00 92.62 272 LEU A N 1
ATOM 1947 C CA . LEU A 1 272 ? 19.113 -9.239 -8.238 1.00 92.62 272 LEU A CA 1
ATOM 1948 C C . LEU A 1 272 ? 19.974 -10.494 -7.988 1.00 92.62 272 LEU A C 1
ATOM 1950 O O . LEU A 1 272 ? 19.452 -11.539 -7.575 1.00 92.62 272 LEU A O 1
ATOM 1954 N N . PRO A 1 273 ? 21.300 -10.420 -8.223 1.00 87.50 273 PRO A N 1
ATOM 1955 C CA . PRO A 1 273 ? 22.236 -11.427 -7.726 1.00 87.50 273 PRO A CA 1
ATOM 1956 C C . PRO A 1 273 ? 22.094 -11.558 -6.202 1.00 87.50 273 PRO A C 1
ATOM 1958 O O . PRO A 1 273 ? 22.068 -10.555 -5.502 1.00 87.50 273 PRO A O 1
ATOM 1961 N N . GLY A 1 274 ? 21.953 -12.781 -5.689 1.00 85.12 274 GLY A N 1
ATOM 1962 C CA . GLY A 1 274 ? 21.666 -13.028 -4.265 1.00 85.12 274 GLY A CA 1
ATOM 1963 C C . GLY A 1 274 ? 20.175 -13.114 -3.904 1.00 85.12 274 GLY A C 1
ATOM 1964 O O . GLY A 1 274 ? 19.844 -13.653 -2.854 1.00 85.12 274 GLY A O 1
ATOM 1965 N N . GLY A 1 275 ? 19.277 -12.714 -4.808 1.00 91.12 275 GLY A N 1
ATOM 1966 C CA . GLY A 1 275 ? 17.828 -12.812 -4.622 1.00 91.12 275 GLY A CA 1
ATOM 1967 C C . GLY A 1 275 ? 17.151 -11.522 -4.209 1.00 91.12 275 GLY A C 1
ATOM 1968 O O . GLY A 1 275 ? 17.800 -10.545 -3.850 1.00 91.12 275 GLY A O 1
ATOM 1969 N N . GLY A 1 276 ? 15.826 -11.513 -4.336 1.00 94.38 276 GLY A N 1
ATOM 1970 C CA . GLY A 1 276 ? 15.023 -10.319 -4.103 1.00 94.38 276 GLY A CA 1
ATOM 1971 C C . GLY A 1 276 ? 15.133 -9.242 -5.194 1.00 94.38 276 GLY A C 1
ATOM 1972 O O . GLY A 1 276 ? 15.681 -9.440 -6.285 1.00 94.38 276 GLY A O 1
ATOM 1973 N N . TRP A 1 277 ? 14.553 -8.082 -4.882 1.00 95.38 277 TRP A N 1
ATOM 1974 C CA . TRP A 1 277 ? 14.392 -6.937 -5.780 1.00 95.38 277 TRP A CA 1
ATOM 1975 C C . TRP A 1 277 ? 14.606 -5.616 -5.042 1.00 95.38 277 TRP A C 1
ATOM 1977 O O . TRP A 1 277 ? 14.431 -5.533 -3.827 1.00 95.38 277 TRP A O 1
ATOM 1987 N N . ALA A 1 278 ? 14.919 -4.564 -5.796 1.00 91.88 278 ALA A N 1
ATOM 1988 C CA . ALA A 1 278 ? 15.068 -3.200 -5.299 1.00 91.88 278 ALA A CA 1
ATOM 1989 C C . ALA A 1 278 ? 14.335 -2.203 -6.208 1.00 91.88 278 ALA A C 1
ATOM 1991 O O . ALA A 1 278 ? 14.063 -2.482 -7.384 1.00 91.88 278 ALA A O 1
ATOM 1992 N N . ALA A 1 279 ? 13.973 -1.040 -5.667 1.00 88.19 279 ALA A N 1
ATOM 1993 C CA . ALA A 1 279 ? 13.490 0.076 -6.469 1.00 88.19 279 ALA A CA 1
ATOM 1994 C C . ALA A 1 279 ? 14.667 0.777 -7.166 1.00 88.19 279 ALA A C 1
ATOM 1996 O O . ALA A 1 279 ? 15.815 0.645 -6.765 1.00 88.19 279 ALA A O 1
ATOM 1997 N N . ARG A 1 280 ? 14.383 1.562 -8.213 1.00 82.31 280 ARG A N 1
ATOM 1998 C CA . ARG A 1 280 ? 15.429 2.227 -9.020 1.00 82.31 280 ARG A CA 1
ATOM 1999 C C . ARG A 1 280 ? 16.257 3.221 -8.194 1.00 82.31 280 ARG A C 1
ATOM 2001 O O . ARG A 1 280 ? 17.427 3.415 -8.478 1.00 82.31 280 ARG A O 1
ATOM 2008 N N . SER A 1 281 ? 15.634 3.867 -7.210 1.00 72.50 281 SER A N 1
ATOM 2009 C CA . SER A 1 281 ? 16.285 4.823 -6.307 1.00 72.50 281 SER A CA 1
ATOM 2010 C C . SER A 1 281 ? 17.080 4.159 -5.180 1.00 72.50 281 SER A C 1
ATOM 2012 O O . SER A 1 281 ? 17.675 4.860 -4.371 1.00 72.50 281 SER A O 1
ATOM 2014 N N . GLN A 1 282 ? 17.019 2.833 -5.076 1.00 74.62 282 GLN A N 1
ATOM 2015 C CA . GLN A 1 282 ? 17.703 2.059 -4.047 1.00 74.62 282 GLN A CA 1
ATOM 2016 C C . GLN A 1 282 ? 19.028 1.537 -4.607 1.00 74.62 282 GLN A C 1
ATOM 2018 O O . GLN A 1 282 ? 19.196 1.470 -5.825 1.00 74.62 282 GLN A O 1
ATOM 2023 N N . GLY A 1 283 ? 19.986 1.234 -3.727 1.00 68.19 283 GLY A N 1
ATOM 2024 C CA . GLY A 1 283 ? 21.319 0.783 -4.121 1.00 68.19 283 GLY A CA 1
ATOM 2025 C C . GLY A 1 283 ? 21.318 -0.577 -4.831 1.00 68.19 283 GLY A C 1
ATOM 2026 O O . GLY A 1 283 ? 20.288 -1.112 -5.234 1.00 68.19 283 GLY A O 1
ATOM 2027 N N . SER A 1 284 ? 22.499 -1.178 -4.963 1.00 70.50 284 SER A N 1
ATOM 2028 C CA . SER A 1 284 ? 22.691 -2.478 -5.628 1.00 70.50 284 SER A CA 1
ATOM 2029 C C . SER A 1 284 ? 22.068 -3.675 -4.889 1.00 70.50 284 SER A C 1
ATOM 2031 O O . SER A 1 284 ? 21.960 -4.753 -5.474 1.00 70.50 284 SER A O 1
ATOM 2033 N N . GLY A 1 285 ? 21.659 -3.507 -3.627 1.00 84.31 285 GLY A N 1
ATOM 2034 C CA . GLY A 1 285 ? 21.127 -4.571 -2.774 1.00 84.31 285 GLY A CA 1
ATOM 2035 C C . GLY A 1 285 ? 19.603 -4.690 -2.805 1.00 84.31 285 GLY A C 1
ATOM 2036 O O . GLY A 1 285 ? 18.884 -3.695 -2.898 1.00 84.31 285 GLY A O 1
ATOM 2037 N N . ALA A 1 286 ? 19.100 -5.919 -2.676 1.00 91.00 286 ALA A N 1
ATOM 2038 C CA . ALA A 1 286 ? 17.670 -6.178 -2.549 1.00 91.00 286 ALA A CA 1
ATOM 2039 C C . ALA A 1 286 ? 17.087 -5.578 -1.262 1.00 91.00 286 ALA A C 1
ATOM 2041 O O . ALA A 1 286 ? 17.755 -5.480 -0.232 1.00 91.00 286 ALA A O 1
ATOM 2042 N N . ARG A 1 287 ? 15.810 -5.187 -1.326 1.00 92.12 287 ARG A N 1
ATOM 2043 C CA . ARG A 1 287 ? 15.088 -4.559 -0.216 1.00 92.12 287 ARG A CA 1
ATOM 2044 C C . ARG A 1 287 ? 13.804 -5.323 0.099 1.00 92.12 287 ARG A C 1
ATOM 2046 O O . ARG A 1 287 ? 13.099 -5.736 -0.836 1.00 92.12 287 ARG A O 1
ATOM 2053 N N . PRO A 1 288 ? 13.475 -5.530 1.386 1.00 92.75 288 PRO A N 1
ATOM 2054 C CA . PRO A 1 288 ? 12.367 -6.395 1.772 1.00 92.75 288 PRO A CA 1
ATOM 2055 C C . PRO A 1 288 ? 11.018 -5.832 1.309 1.00 92.75 288 PRO A C 1
ATOM 2057 O O . PRO A 1 288 ? 10.179 -6.578 0.807 1.00 92.75 288 PRO A O 1
ATOM 2060 N N . GLU A 1 289 ? 10.805 -4.513 1.371 1.00 93.56 289 GLU A N 1
ATOM 2061 C CA . GLU A 1 289 ? 9.538 -3.898 0.965 1.00 93.56 289 GLU A CA 1
ATOM 2062 C C . GLU A 1 289 ? 9.255 -4.024 -0.536 1.00 93.56 289 GLU A C 1
ATOM 2064 O O . GLU A 1 289 ? 8.101 -4.203 -0.929 1.00 93.56 289 GLU A O 1
ATOM 2069 N N . VAL A 1 290 ? 10.289 -3.958 -1.381 1.00 95.00 290 VAL A N 1
ATOM 2070 C CA . VAL A 1 290 ? 10.135 -4.118 -2.833 1.00 95.00 290 VAL A CA 1
ATOM 2071 C C . VAL A 1 290 ? 9.977 -5.588 -3.177 1.00 95.00 290 VAL A C 1
ATOM 2073 O O . VAL A 1 290 ? 9.077 -5.943 -3.939 1.00 95.00 290 VAL A O 1
ATOM 2076 N N . SER A 1 291 ? 10.787 -6.446 -2.557 1.00 96.31 291 SER A N 1
ATOM 2077 C CA . SER A 1 291 ? 10.710 -7.893 -2.743 1.00 96.31 291 SER A CA 1
ATOM 2078 C C . SER A 1 291 ? 9.328 -8.432 -2.376 1.00 96.31 291 SER A C 1
ATOM 2080 O O . SER A 1 291 ? 8.717 -9.141 -3.169 1.00 96.31 291 SER A O 1
ATOM 2082 N N . ALA A 1 292 ? 8.760 -8.013 -1.245 1.00 96.50 292 ALA A N 1
ATOM 2083 C CA . ALA A 1 292 ? 7.429 -8.436 -0.819 1.00 96.50 292 ALA A CA 1
ATOM 2084 C C . ALA A 1 292 ? 6.307 -7.975 -1.775 1.00 96.50 292 ALA A C 1
ATOM 2086 O O . ALA A 1 292 ? 5.338 -8.708 -1.992 1.00 96.50 292 ALA A O 1
ATOM 2087 N N . ILE A 1 293 ? 6.427 -6.784 -2.378 1.00 96.81 293 ILE A N 1
ATOM 2088 C CA . ILE A 1 293 ? 5.480 -6.307 -3.402 1.00 96.81 293 ILE A CA 1
ATOM 2089 C C . ILE A 1 293 ? 5.574 -7.174 -4.663 1.00 96.81 293 ILE A C 1
ATOM 2091 O O . ILE A 1 293 ? 4.544 -7.604 -5.187 1.00 96.81 293 ILE A O 1
ATOM 2095 N N . VAL A 1 294 ? 6.794 -7.460 -5.129 1.00 98.19 294 VAL A N 1
ATOM 2096 C CA . VAL A 1 294 ? 7.039 -8.302 -6.309 1.00 98.19 294 VAL A CA 1
ATOM 2097 C C . VAL A 1 294 ? 6.521 -9.723 -6.084 1.00 98.19 294 VAL A C 1
ATOM 2099 O O . VAL A 1 294 ? 5.748 -10.223 -6.899 1.00 98.19 294 VAL A O 1
ATOM 2102 N N . LEU A 1 295 ? 6.850 -10.339 -4.946 1.00 97.94 295 LEU A N 1
ATOM 2103 C CA . LEU A 1 295 ? 6.369 -11.669 -4.563 1.00 97.94 295 LEU A CA 1
ATOM 2104 C C . LEU A 1 295 ? 4.843 -11.729 -4.515 1.00 97.94 295 LEU A C 1
ATOM 2106 O O . LEU A 1 295 ? 4.236 -12.663 -5.036 1.00 97.94 295 LEU A O 1
ATOM 2110 N N . GLY A 1 296 ? 4.199 -10.702 -3.955 1.00 96.94 296 GLY A N 1
ATOM 2111 C CA . GLY A 1 296 ? 2.745 -10.602 -3.954 1.00 96.94 296 GLY A CA 1
ATOM 2112 C C . GLY A 1 296 ? 2.149 -10.540 -5.365 1.00 96.94 296 GLY A C 1
ATOM 2113 O O . GLY A 1 296 ? 1.055 -11.068 -5.584 1.00 96.94 296 GLY A O 1
ATOM 2114 N N . ALA A 1 297 ? 2.819 -9.881 -6.314 1.00 97.56 297 ALA A N 1
ATOM 2115 C CA . ALA A 1 297 ? 2.380 -9.789 -7.707 1.00 97.56 297 ALA A CA 1
ATOM 2116 C C . ALA A 1 297 ? 2.568 -11.115 -8.452 1.00 97.56 297 ALA A C 1
ATOM 2118 O O . ALA A 1 297 ? 1.630 -11.575 -9.101 1.00 97.56 297 ALA A O 1
ATOM 2119 N N . LEU A 1 298 ? 3.723 -11.759 -8.281 1.00 98.19 298 LEU A N 1
ATOM 2120 C CA . LEU A 1 298 ? 4.038 -13.066 -8.857 1.00 98.19 298 LEU A CA 1
ATOM 2121 C C . LEU A 1 298 ? 3.091 -14.163 -8.351 1.00 98.19 298 LEU A C 1
ATOM 2123 O O . LEU A 1 298 ? 2.543 -14.914 -9.154 1.00 98.19 298 LEU A O 1
ATOM 2127 N N . ALA A 1 299 ? 2.811 -14.201 -7.045 1.00 96.94 299 ALA A N 1
ATOM 2128 C CA . ALA A 1 299 ? 1.849 -15.139 -6.467 1.00 96.94 299 ALA A CA 1
ATOM 2129 C C . ALA A 1 299 ? 0.444 -14.968 -7.066 1.00 96.94 299 ALA A C 1
ATOM 2131 O O . ALA A 1 299 ? -0.212 -15.943 -7.420 1.00 96.94 299 ALA A O 1
ATOM 2132 N N . ARG A 1 300 ? -0.010 -13.720 -7.257 1.00 94.94 300 ARG A N 1
ATOM 2133 C CA . ARG A 1 300 ? -1.303 -13.441 -7.908 1.00 94.94 300 ARG A CA 1
ATOM 2134 C C . ARG A 1 300 ? -1.329 -13.786 -9.394 1.00 94.94 300 ARG A C 1
ATOM 2136 O O . ARG A 1 300 ? -2.404 -14.062 -9.914 1.00 94.94 300 ARG A O 1
ATOM 2143 N N . ALA A 1 301 ? -0.185 -13.723 -10.066 1.00 95.25 301 ALA A N 1
ATOM 2144 C CA . ALA A 1 301 ? -0.050 -14.100 -11.467 1.00 95.25 301 ALA A CA 1
ATOM 2145 C C . ALA A 1 301 ? 0.057 -15.623 -11.670 1.00 95.25 301 ALA A C 1
ATOM 2147 O O . ALA A 1 301 ? 0.128 -16.067 -12.812 1.00 95.25 301 ALA A O 1
ATOM 2148 N N . GLY A 1 302 ? 0.057 -16.414 -10.590 1.00 95.00 302 GLY A N 1
ATOM 2149 C CA . GLY A 1 302 ? 0.148 -17.871 -10.661 1.00 95.00 302 GLY A CA 1
ATOM 2150 C C . GLY A 1 302 ? 1.560 -18.384 -10.943 1.00 95.00 302 GLY A C 1
ATOM 2151 O O . GLY A 1 302 ? 1.705 -19.406 -11.608 1.00 95.00 302 GLY A O 1
ATOM 2152 N N . ALA A 1 303 ? 2.598 -17.677 -10.480 1.00 95.69 303 ALA A N 1
ATOM 2153 C CA . ALA A 1 303 ? 3.973 -18.160 -10.594 1.00 95.69 303 ALA A CA 1
ATOM 2154 C C . ALA A 1 303 ? 4.180 -19.498 -9.853 1.00 95.69 303 ALA A C 1
ATOM 2156 O O . ALA A 1 303 ? 3.452 -19.806 -8.908 1.00 95.69 303 ALA A O 1
ATOM 2157 N N . ASP A 1 304 ? 5.187 -20.275 -10.274 1.00 94.00 304 ASP A N 1
ATOM 2158 C CA . ASP A 1 304 ? 5.505 -21.583 -9.685 1.00 94.00 304 ASP A CA 1
ATOM 2159 C C . ASP A 1 304 ? 5.689 -21.468 -8.156 1.00 94.00 304 ASP A C 1
ATOM 2161 O O . ASP A 1 304 ? 6.596 -20.754 -7.703 1.00 94.00 304 ASP A O 1
ATOM 2165 N N . PRO A 1 305 ? 4.873 -22.182 -7.352 1.00 92.94 305 PRO A N 1
ATOM 2166 C CA . PRO A 1 305 ? 4.977 -22.171 -5.898 1.00 92.94 305 PRO A CA 1
ATOM 2167 C C . PRO A 1 305 ? 6.377 -22.501 -5.369 1.00 92.94 305 PRO A C 1
ATOM 2169 O O . PRO A 1 305 ? 6.781 -21.929 -4.361 1.00 92.94 305 PRO A O 1
ATOM 2172 N N . ARG A 1 306 ? 7.145 -23.371 -6.041 1.00 92.88 306 ARG A N 1
ATOM 2173 C CA . ARG A 1 306 ? 8.497 -23.760 -5.596 1.00 92.88 306 ARG A CA 1
ATOM 2174 C C . ARG A 1 306 ? 9.503 -22.624 -5.749 1.00 92.88 306 ARG A C 1
ATOM 2176 O O . ARG A 1 306 ? 10.328 -22.407 -4.862 1.00 92.88 306 ARG A O 1
ATOM 2183 N N . LEU A 1 307 ? 9.431 -21.896 -6.865 1.00 93.06 307 LEU A N 1
ATOM 2184 C CA . LEU A 1 307 ? 10.272 -20.721 -7.102 1.00 93.06 307 LEU A CA 1
ATOM 2185 C C . LEU A 1 307 ? 9.902 -19.592 -6.139 1.00 93.06 307 LEU A C 1
ATOM 2187 O O . LEU A 1 307 ? 10.783 -18.958 -5.562 1.00 93.06 307 LEU A O 1
ATOM 2191 N N . LEU A 1 308 ? 8.601 -19.382 -5.923 1.00 94.81 308 LEU A N 1
ATOM 2192 C CA . LEU A 1 308 ? 8.112 -18.420 -4.942 1.00 94.81 308 LEU A CA 1
ATOM 2193 C C . LEU A 1 308 ? 8.612 -18.746 -3.534 1.00 94.81 308 LEU A C 1
ATOM 2195 O O . LEU A 1 308 ? 9.125 -17.854 -2.869 1.00 94.81 308 LEU A O 1
ATOM 2199 N N . GLU A 1 309 ? 8.502 -19.996 -3.082 1.00 93.75 309 GLU A N 1
ATOM 2200 C CA . GLU A 1 309 ? 8.931 -20.406 -1.740 1.00 93.75 309 GLU A CA 1
ATOM 2201 C C . GLU A 1 309 ? 10.425 -20.135 -1.503 1.00 93.75 309 GLU A C 1
ATOM 2203 O O . GLU A 1 309 ? 10.809 -19.637 -0.443 1.00 93.75 309 GLU A O 1
ATOM 2208 N N . ALA A 1 310 ? 11.274 -20.408 -2.500 1.00 92.25 310 ALA A N 1
ATOM 2209 C CA . ALA A 1 310 ? 12.699 -20.107 -2.418 1.00 92.25 310 ALA A CA 1
ATOM 2210 C C . ALA A 1 310 ? 12.961 -18.603 -2.226 1.00 92.25 310 ALA A C 1
ATOM 2212 O O . ALA A 1 310 ? 13.733 -18.227 -1.345 1.00 92.25 310 ALA A O 1
ATOM 2213 N N . GLU A 1 311 ? 12.276 -17.744 -2.982 1.00 95.12 311 GLU A N 1
ATOM 2214 C CA . GLU A 1 311 ? 12.430 -16.293 -2.840 1.00 95.12 311 GLU A CA 1
ATOM 2215 C C . GLU A 1 311 ? 11.758 -15.716 -1.598 1.00 95.12 311 GLU A C 1
ATOM 2217 O O . GLU A 1 311 ? 12.220 -14.707 -1.070 1.00 95.12 311 GLU A O 1
ATOM 2222 N N . ILE A 1 312 ? 10.687 -16.338 -1.107 1.00 93.88 312 ILE A N 1
ATOM 2223 C CA . ILE A 1 312 ? 10.078 -15.977 0.173 1.00 93.88 312 ILE A CA 1
ATOM 2224 C C . ILE A 1 312 ? 11.098 -16.184 1.288 1.00 93.88 312 ILE A C 1
ATOM 2226 O O . ILE A 1 312 ? 11.296 -15.263 2.071 1.00 93.88 312 ILE A O 1
ATOM 2230 N N . ARG A 1 313 ? 11.826 -17.311 1.298 1.00 91.25 313 ARG A N 1
ATOM 2231 C CA . ARG A 1 313 ? 12.924 -17.529 2.256 1.00 91.25 313 ARG A CA 1
ATOM 2232 C C . ARG A 1 313 ? 14.023 -16.474 2.129 1.00 91.25 313 ARG A C 1
ATOM 2234 O O . ARG A 1 313 ? 14.490 -15.965 3.140 1.00 91.25 313 ARG A O 1
ATOM 2241 N N . SER A 1 314 ? 14.415 -16.093 0.912 1.00 90.38 314 SER A N 1
ATOM 2242 C CA . SER A 1 314 ? 15.378 -14.996 0.717 1.00 90.38 314 SER A CA 1
ATOM 2243 C C . SER A 1 314 ? 14.842 -13.661 1.242 1.00 90.38 314 SER A C 1
ATOM 2245 O O . SER A 1 314 ? 15.562 -12.929 1.914 1.00 90.38 314 SER A O 1
ATOM 2247 N N . CYS A 1 315 ? 13.566 -13.354 1.001 1.00 91.12 315 CYS A N 1
ATOM 2248 C CA . CYS A 1 315 ? 12.912 -12.166 1.545 1.00 91.12 315 CYS A CA 1
ATOM 2249 C C . CYS A 1 315 ? 12.817 -12.210 3.078 1.00 91.12 315 CYS A C 1
ATOM 2251 O O . CYS A 1 315 ? 12.911 -11.161 3.712 1.00 91.12 315 CYS A O 1
ATOM 2253 N N . GLU A 1 316 ? 12.658 -13.399 3.668 1.00 89.00 316 GLU A N 1
ATOM 2254 C CA . GLU A 1 316 ? 12.680 -13.614 5.116 1.00 89.00 316 GLU A CA 1
ATOM 2255 C C . GLU A 1 316 ? 14.068 -13.366 5.738 1.00 89.00 316 GLU A C 1
ATOM 2257 O O . GLU A 1 316 ? 14.155 -13.046 6.914 1.00 89.00 316 GLU A O 1
ATOM 2262 N N . VAL A 1 317 ? 15.155 -13.442 4.971 1.00 88.06 317 VAL A N 1
ATOM 2263 C CA . VAL A 1 317 ? 16.486 -13.032 5.455 1.00 88.06 317 VAL A CA 1
ATOM 2264 C C . VAL A 1 317 ? 16.653 -11.509 5.382 1.00 88.06 317 VAL A C 1
ATOM 2266 O O . VAL A 1 317 ? 17.241 -10.906 6.270 1.00 88.06 317 VAL A O 1
ATOM 2269 N N . LEU A 1 318 ? 16.086 -10.855 4.361 1.00 85.62 318 LEU A N 1
ATOM 2270 C CA . LEU A 1 318 ? 16.234 -9.404 4.151 1.00 85.62 318 LEU A CA 1
ATOM 2271 C C . LEU A 1 318 ? 15.575 -8.525 5.225 1.00 85.62 318 LEU A C 1
ATOM 2273 O O . LEU A 1 318 ? 15.887 -7.340 5.299 1.00 85.62 318 LEU A O 1
ATOM 2277 N N . TRP A 1 319 ? 14.630 -9.061 5.999 1.00 80.56 319 TRP A N 1
ATOM 2278 C CA . TRP A 1 319 ? 13.987 -8.330 7.100 1.00 80.56 319 TRP A CA 1
ATOM 2279 C C . TRP A 1 319 ? 14.593 -8.669 8.464 1.00 80.56 319 TRP A C 1
ATOM 2281 O O . TRP A 1 319 ? 14.078 -8.202 9.475 1.00 80.56 319 TRP A O 1
ATOM 2291 N N . ASP A 1 320 ? 15.649 -9.478 8.517 1.00 81.25 320 ASP A N 1
ATOM 2292 C CA . ASP A 1 320 ? 16.365 -9.721 9.761 1.00 81.25 320 ASP A CA 1
ATOM 2293 C C . ASP A 1 320 ? 16.949 -8.388 10.299 1.00 81.25 320 ASP A C 1
ATOM 2295 O O . ASP A 1 320 ? 17.478 -7.591 9.510 1.00 81.25 320 ASP A O 1
ATOM 2299 N N . PRO A 1 321 ? 16.832 -8.087 11.610 1.00 79.06 321 PRO A N 1
ATOM 2300 C CA . PRO A 1 321 ? 17.346 -6.843 12.183 1.00 79.06 321 PRO A CA 1
ATOM 2301 C C . PRO A 1 321 ? 18.832 -6.593 11.923 1.00 79.06 321 PRO A C 1
ATOM 2303 O O . PRO A 1 321 ? 19.213 -5.435 11.747 1.00 79.06 321 PRO A O 1
ATOM 2306 N N . ASP A 1 322 ? 19.647 -7.644 11.821 1.00 80.62 322 ASP A N 1
ATOM 2307 C CA . ASP A 1 322 ? 21.075 -7.524 11.519 1.00 80.62 322 ASP A CA 1
ATOM 2308 C C . ASP A 1 322 ? 21.317 -7.086 10.061 1.00 80.62 322 ASP A C 1
ATOM 2310 O O . ASP A 1 322 ? 22.398 -6.600 9.727 1.00 80.62 322 ASP A O 1
ATOM 2314 N N . HIS A 1 323 ? 20.305 -7.209 9.192 1.00 80.38 323 HIS A N 1
ATOM 2315 C CA . HIS A 1 323 ? 20.373 -6.852 7.774 1.00 80.38 323 HIS A CA 1
ATOM 2316 C C . HIS A 1 323 ? 19.746 -5.484 7.447 1.00 80.38 323 HIS A C 1
ATOM 2318 O O . HIS A 1 323 ? 20.306 -4.748 6.632 1.00 80.38 323 HIS A O 1
ATOM 2324 N N . ASP A 1 324 ? 18.597 -5.120 8.038 1.00 84.31 324 ASP A N 1
ATOM 2325 C CA . ASP A 1 324 ? 17.901 -3.849 7.734 1.00 84.31 324 ASP A CA 1
ATOM 2326 C C . ASP A 1 324 ? 17.201 -3.216 8.952 1.00 84.31 324 ASP A C 1
ATOM 2328 O O . ASP A 1 324 ? 16.031 -2.828 8.886 1.00 84.31 324 ASP A O 1
ATOM 2332 N N . ALA A 1 325 ? 17.913 -3.050 10.074 1.00 86.12 325 ALA A N 1
ATOM 2333 C CA . ALA A 1 325 ? 17.392 -2.348 11.256 1.00 86.12 325 ALA A CA 1
ATOM 2334 C C . ALA A 1 325 ? 16.764 -0.978 10.923 1.00 86.12 325 ALA A C 1
ATOM 2336 O O . ALA A 1 325 ? 15.699 -0.631 11.440 1.00 86.12 325 ALA A O 1
ATOM 2337 N N . SER A 1 326 ? 17.393 -0.201 10.031 1.00 86.25 326 SER A N 1
ATOM 2338 C CA . SER A 1 326 ? 16.878 1.105 9.602 1.00 86.25 326 SER A CA 1
ATOM 2339 C C . SER A 1 326 ? 15.538 0.983 8.879 1.00 86.25 326 SER A C 1
ATOM 2341 O O . SER A 1 326 ? 14.621 1.746 9.172 1.00 86.25 326 SER A O 1
ATOM 2343 N N . GLY A 1 327 ? 15.377 0.023 7.965 1.00 86.75 327 GLY A N 1
ATOM 2344 C CA . GLY A 1 327 ? 14.097 -0.232 7.309 1.00 86.75 327 GLY A CA 1
ATOM 2345 C C . GLY A 1 327 ? 13.027 -0.711 8.285 1.00 86.75 327 GLY A C 1
ATOM 2346 O O . GLY A 1 327 ? 11.915 -0.188 8.268 1.00 86.75 327 GLY A O 1
ATOM 2347 N N . LEU A 1 328 ? 13.363 -1.636 9.186 1.00 87.94 328 LEU A N 1
ATOM 2348 C CA . LEU A 1 328 ? 12.430 -2.175 10.184 1.00 87.94 328 LEU A CA 1
ATOM 2349 C C . LEU A 1 328 ? 11.917 -1.127 11.172 1.00 87.94 328 LEU A C 1
ATOM 2351 O O . LEU A 1 328 ? 10.823 -1.282 11.707 1.00 87.94 328 LEU A O 1
ATOM 2355 N N . ALA A 1 329 ? 12.656 -0.037 11.375 1.00 90.69 329 ALA A N 1
ATOM 2356 C CA . ALA A 1 329 ? 12.196 1.091 12.174 1.00 90.69 329 ALA A CA 1
ATOM 2357 C C . ALA A 1 329 ? 11.090 1.921 11.491 1.00 90.69 329 ALA A C 1
ATOM 2359 O O . ALA A 1 329 ? 10.558 2.830 12.122 1.00 90.69 329 ALA A O 1
ATOM 2360 N N . ASN A 1 330 ? 10.727 1.649 10.230 1.00 93.75 330 ASN A N 1
ATOM 2361 C CA . ASN A 1 330 ? 9.760 2.441 9.466 1.00 93.75 330 ASN A CA 1
ATOM 2362 C C . ASN A 1 330 ? 8.430 1.705 9.248 1.00 93.75 330 ASN A C 1
ATOM 2364 O O . ASN A 1 330 ? 8.379 0.596 8.705 1.00 93.75 330 ASN A O 1
ATOM 2368 N N . THR A 1 331 ? 7.320 2.380 9.562 1.00 95.94 331 THR A N 1
ATOM 2369 C CA . THR A 1 331 ? 5.957 1.849 9.406 1.00 95.94 331 THR A CA 1
ATOM 2370 C C . THR A 1 331 ? 5.677 1.449 7.957 1.00 95.94 331 THR A C 1
ATOM 2372 O O . THR A 1 331 ? 5.052 0.416 7.696 1.00 95.94 331 THR A O 1
ATOM 2375 N N . TYR A 1 332 ? 6.148 2.229 6.980 1.00 95.12 332 TYR A N 1
ATOM 2376 C CA . TYR A 1 332 ? 5.984 1.916 5.559 1.00 95.12 332 TYR A CA 1
ATOM 2377 C C . TYR A 1 332 ? 6.585 0.560 5.170 1.00 95.12 332 TYR A C 1
ATOM 2379 O O . TYR A 1 332 ? 5.907 -0.232 4.504 1.00 95.12 332 TYR A O 1
ATOM 2387 N N . VAL A 1 333 ? 7.820 0.287 5.601 1.00 94.62 333 VAL A N 1
ATOM 2388 C CA . VAL A 1 333 ? 8.550 -0.943 5.270 1.00 94.62 333 VAL A CA 1
ATOM 2389 C C . VAL A 1 333 ? 7.833 -2.135 5.890 1.00 94.62 333 VAL A C 1
ATOM 2391 O O . VAL A 1 333 ? 7.378 -3.014 5.157 1.00 94.62 333 VAL A O 1
ATOM 2394 N N . VAL A 1 334 ? 7.609 -2.113 7.208 1.00 96.00 334 VAL A N 1
ATOM 2395 C CA . VAL A 1 334 ? 6.959 -3.218 7.935 1.00 96.00 334 VAL A CA 1
ATOM 2396 C C . VAL A 1 334 ? 5.565 -3.513 7.374 1.00 96.00 334 VAL A C 1
ATOM 2398 O O . VAL A 1 334 ? 5.233 -4.666 7.097 1.00 96.00 334 VAL A O 1
ATOM 2401 N N . THR A 1 335 ? 4.756 -2.481 7.106 1.00 97.56 335 THR A N 1
ATOM 2402 C CA . THR A 1 335 ? 3.408 -2.671 6.535 1.00 97.56 335 THR A CA 1
ATOM 2403 C C . THR A 1 335 ? 3.429 -3.215 5.106 1.00 97.56 335 THR A C 1
ATOM 2405 O O . THR A 1 335 ? 2.529 -3.972 4.733 1.00 97.56 335 THR A O 1
ATOM 2408 N N . ASN A 1 336 ? 4.423 -2.864 4.285 1.00 95.81 336 ASN A N 1
ATOM 2409 C CA . ASN A 1 336 ? 4.569 -3.432 2.943 1.00 95.81 336 ASN A CA 1
ATOM 2410 C C . ASN A 1 336 ? 4.998 -4.894 2.985 1.00 95.81 336 ASN A C 1
ATOM 2412 O O . ASN A 1 336 ? 4.388 -5.703 2.286 1.00 95.81 336 ASN A O 1
ATOM 2416 N N . VAL A 1 337 ? 5.996 -5.226 3.808 1.00 96.12 337 VAL A N 1
ATOM 2417 C CA . VAL A 1 337 ? 6.493 -6.598 3.950 1.00 96.12 337 VAL A CA 1
ATOM 2418 C C . VAL A 1 337 ? 5.381 -7.500 4.471 1.00 96.12 337 VAL A C 1
ATOM 2420 O O . VAL A 1 337 ? 5.032 -8.476 3.809 1.00 96.12 337 VAL A O 1
ATOM 2423 N N . LEU A 1 338 ? 4.723 -7.112 5.570 1.00 97.12 338 LEU A N 1
ATOM 2424 C CA . LEU A 1 338 ? 3.605 -7.863 6.142 1.00 97.12 338 LEU A CA 1
ATOM 2425 C C . LEU A 1 338 ? 2.494 -8.092 5.107 1.00 97.12 338 LEU A C 1
ATOM 2427 O O . LEU A 1 338 ? 2.051 -9.218 4.900 1.00 97.12 338 LEU A O 1
ATOM 2431 N N . ARG A 1 339 ? 2.057 -7.047 4.390 1.00 96.50 339 ARG A N 1
ATOM 2432 C CA . ARG A 1 339 ? 0.979 -7.177 3.391 1.00 96.50 339 ARG A CA 1
ATOM 2433 C C . ARG A 1 339 ? 1.388 -7.977 2.155 1.00 96.50 339 ARG A C 1
ATOM 2435 O O . ARG A 1 339 ? 0.525 -8.639 1.574 1.00 96.50 339 ARG A O 1
ATOM 2442 N N . GLY A 1 340 ? 2.647 -7.884 1.732 1.00 95.19 340 GLY A N 1
ATOM 2443 C CA . GLY A 1 340 ? 3.193 -8.648 0.612 1.00 95.19 340 GLY A CA 1
ATOM 2444 C C . GLY A 1 340 ? 3.294 -10.134 0.946 1.00 95.19 340 GLY A C 1
ATOM 2445 O O . GLY A 1 340 ? 2.764 -10.959 0.204 1.00 95.19 340 GLY A O 1
ATOM 2446 N N . LEU A 1 341 ? 3.846 -10.475 2.114 1.00 95.94 341 LEU A N 1
ATOM 2447 C CA . LEU A 1 341 ? 3.949 -11.859 2.582 1.00 95.94 341 LEU A CA 1
ATOM 2448 C C . LEU A 1 341 ? 2.577 -12.471 2.896 1.00 95.94 341 LEU A C 1
ATOM 2450 O O . LEU A 1 341 ? 2.300 -13.567 2.427 1.00 95.94 341 LEU A O 1
ATOM 2454 N N . LEU A 1 342 ? 1.643 -11.740 3.522 1.00 96.44 342 LEU A N 1
ATOM 2455 C CA . LEU A 1 342 ? 0.246 -12.192 3.702 1.00 96.44 342 LEU A CA 1
ATOM 2456 C C . LEU A 1 342 ? -0.478 -12.499 2.380 1.00 96.44 342 LEU A C 1
ATOM 2458 O O . LEU A 1 342 ? -1.588 -13.033 2.374 1.00 96.44 342 LEU A O 1
ATOM 2462 N N . ARG A 1 343 ? 0.067 -12.050 1.250 1.00 94.19 343 ARG A N 1
ATOM 2463 C CA . ARG A 1 343 ? -0.452 -12.345 -0.084 1.00 94.19 343 ARG A CA 1
ATOM 2464 C C . ARG A 1 343 ? 0.325 -13.473 -0.760 1.00 94.19 343 ARG A C 1
ATOM 2466 O O . ARG A 1 343 ? -0.313 -14.283 -1.418 1.00 94.19 343 ARG A O 1
ATOM 2473 N N . ALA A 1 344 ? 1.649 -13.489 -0.637 1.00 95.88 344 ALA A N 1
ATOM 2474 C CA . ALA A 1 344 ? 2.515 -14.443 -1.325 1.00 95.88 344 ALA A CA 1
ATOM 2475 C C . ALA A 1 344 ? 2.668 -15.779 -0.579 1.00 95.88 344 ALA A C 1
ATOM 2477 O O . ALA A 1 344 ? 2.665 -16.829 -1.208 1.00 95.88 344 ALA A O 1
ATOM 2478 N N . ALA A 1 345 ? 2.770 -15.736 0.749 1.00 95.00 345 ALA A N 1
ATOM 2479 C CA . ALA A 1 345 ? 2.948 -16.887 1.626 1.00 95.00 345 ALA A CA 1
ATOM 2480 C C . ALA A 1 345 ? 2.218 -16.669 2.959 1.00 95.00 345 ALA A C 1
ATOM 2482 O O . ALA A 1 345 ? 2.836 -16.270 3.944 1.00 95.00 345 ALA A O 1
ATOM 2483 N N . PRO A 1 346 ? 0.903 -16.948 3.028 1.00 94.31 346 PRO A N 1
ATOM 2484 C CA . PRO A 1 346 ? 0.124 -16.773 4.256 1.00 94.31 346 PRO A CA 1
ATOM 2485 C C . PRO A 1 346 ? 0.580 -17.666 5.426 1.00 94.31 346 PRO A C 1
ATOM 2487 O O . PRO A 1 346 ? 0.180 -17.411 6.554 1.00 94.31 346 PRO A O 1
ATOM 2490 N N . GLY A 1 347 ? 1.410 -18.686 5.170 1.00 91.50 347 GLY A N 1
ATOM 2491 C CA . GLY A 1 347 ? 2.041 -19.533 6.190 1.00 91.50 347 GLY A CA 1
ATOM 2492 C C . GLY A 1 347 ? 3.501 -19.185 6.507 1.00 91.50 347 GLY A C 1
ATOM 2493 O O . GLY A 1 347 ? 4.160 -19.971 7.178 1.00 91.50 347 GLY A O 1
ATOM 2494 N N . ALA A 1 348 ? 4.030 -18.064 6.001 1.00 91.75 348 ALA A N 1
ATOM 2495 C CA . ALA A 1 348 ? 5.409 -17.650 6.265 1.00 91.75 348 ALA A CA 1
ATOM 2496 C C . ALA A 1 348 ? 5.643 -17.409 7.766 1.00 91.75 348 ALA A C 1
ATOM 2498 O O . ALA A 1 348 ? 4.837 -16.756 8.437 1.00 91.75 348 ALA A O 1
ATOM 2499 N N . ALA A 1 349 ? 6.765 -17.911 8.287 1.00 88.25 349 ALA A N 1
ATOM 2500 C CA . ALA A 1 349 ? 7.079 -17.858 9.714 1.00 88.25 349 ALA A CA 1
ATOM 2501 C C . ALA A 1 349 ? 7.289 -16.413 10.200 1.00 88.25 349 ALA A C 1
ATOM 2503 O O . ALA A 1 349 ? 6.941 -16.077 11.334 1.00 88.25 349 ALA A O 1
ATOM 2504 N N . ALA A 1 350 ? 7.777 -15.533 9.321 1.00 89.56 350 ALA A N 1
ATOM 2505 C CA . ALA A 1 350 ? 8.013 -14.122 9.624 1.00 89.56 350 ALA A CA 1
ATOM 2506 C C . ALA A 1 350 ? 6.741 -13.316 9.958 1.00 89.56 350 ALA A C 1
ATOM 2508 O O . ALA A 1 350 ? 6.820 -12.255 10.581 1.00 89.56 350 ALA A O 1
ATOM 2509 N N . LEU A 1 351 ? 5.553 -13.789 9.562 1.00 94.62 351 LEU A N 1
ATOM 2510 C CA . LEU A 1 351 ? 4.313 -13.015 9.665 1.00 94.62 351 LEU A CA 1
ATOM 2511 C C . LEU A 1 351 ? 3.937 -12.645 11.104 1.00 94.62 351 LEU A C 1
ATOM 2513 O O . LEU A 1 351 ? 3.494 -11.520 11.348 1.00 94.62 351 LEU A O 1
ATOM 2517 N N . GLY A 1 352 ? 4.133 -13.568 12.051 1.00 94.38 352 GLY A N 1
ATOM 2518 C CA . GLY A 1 352 ? 3.873 -13.316 13.470 1.00 94.38 352 GLY A CA 1
ATOM 2519 C C . GLY A 1 352 ? 4.783 -12.220 14.028 1.00 94.38 352 GLY A C 1
ATOM 2520 O O . GLY A 1 352 ? 4.299 -11.272 14.643 1.00 94.38 352 GLY A O 1
ATOM 2521 N N . GLY A 1 353 ? 6.085 -12.295 13.732 1.00 93.06 353 GLY A N 1
ATOM 2522 C CA . GLY A 1 353 ? 7.067 -11.293 14.155 1.00 93.06 353 GLY A CA 1
ATOM 2523 C C . GLY A 1 353 ? 6.787 -9.906 13.574 1.00 93.06 353 GLY A C 1
ATOM 2524 O O . GLY A 1 353 ? 6.764 -8.922 14.310 1.00 93.06 353 GLY A O 1
ATOM 2525 N N . LEU A 1 354 ? 6.477 -9.821 12.276 1.00 94.12 354 LEU A N 1
ATOM 2526 C CA . LEU A 1 354 ? 6.120 -8.558 11.616 1.00 94.12 354 LEU A CA 1
ATOM 2527 C C . LEU A 1 354 ? 4.862 -7.915 12.213 1.00 94.12 354 LEU A C 1
ATOM 2529 O O . LEU A 1 354 ? 4.798 -6.692 12.360 1.00 94.12 354 LEU A O 1
ATOM 2533 N N . ARG A 1 355 ? 3.858 -8.728 12.568 1.00 96.88 355 ARG A N 1
ATOM 2534 C CA . ARG A 1 355 ? 2.654 -8.249 13.256 1.00 96.88 355 ARG A CA 1
ATOM 2535 C C . ARG A 1 355 ? 2.999 -7.679 14.629 1.00 96.88 355 ARG A C 1
ATOM 2537 O O . ARG A 1 355 ? 2.560 -6.575 14.936 1.00 96.88 355 ARG A O 1
ATOM 2544 N N . GLU A 1 356 ? 3.799 -8.388 15.422 1.00 95.50 356 GLU A N 1
ATOM 2545 C CA . GLU A 1 356 ? 4.197 -7.923 16.755 1.00 95.50 356 GLU A CA 1
ATOM 2546 C C . GLU A 1 356 ? 5.019 -6.633 16.704 1.00 95.50 356 GLU A C 1
ATOM 2548 O O . GLU A 1 356 ? 4.748 -5.712 17.472 1.00 95.50 356 GLU A O 1
ATOM 2553 N N . VAL A 1 357 ? 5.957 -6.507 15.759 1.00 94.38 357 VAL A N 1
ATOM 2554 C CA . VAL A 1 357 ? 6.707 -5.257 15.535 1.00 94.38 357 VAL A CA 1
ATOM 2555 C C . VAL A 1 357 ? 5.753 -4.086 15.287 1.00 94.38 357 VAL A C 1
ATOM 2557 O O . VAL A 1 357 ? 5.901 -3.022 15.889 1.00 94.38 357 VAL A O 1
ATOM 2560 N N . LEU A 1 358 ? 4.733 -4.283 14.450 1.00 96.12 358 LEU A N 1
ATOM 2561 C CA . LEU A 1 358 ? 3.764 -3.238 14.132 1.00 96.12 358 LEU A CA 1
ATOM 2562 C C . LEU A 1 358 ? 2.868 -2.877 15.328 1.00 96.12 358 LEU A C 1
ATOM 2564 O O . LEU A 1 358 ? 2.619 -1.695 15.559 1.00 96.12 358 LEU A O 1
ATOM 2568 N N . VAL A 1 359 ? 2.412 -3.869 16.101 1.00 97.19 359 VAL A N 1
ATOM 2569 C CA . VAL A 1 359 ? 1.610 -3.667 17.324 1.00 97.19 359 VAL A CA 1
ATOM 2570 C C . VAL A 1 359 ? 2.410 -2.927 18.397 1.00 97.19 359 VAL A C 1
ATOM 2572 O O . VAL A 1 359 ? 1.884 -2.020 19.042 1.00 97.19 359 VAL A O 1
ATOM 2575 N N . ASN A 1 360 ? 3.685 -3.282 18.570 1.00 95.06 360 ASN A N 1
ATOM 2576 C CA . ASN A 1 360 ? 4.585 -2.649 19.534 1.00 95.06 360 ASN A CA 1
ATOM 2577 C C . ASN A 1 360 ? 4.973 -1.222 19.129 1.00 95.06 360 ASN A C 1
ATOM 2579 O O . ASN A 1 360 ? 5.216 -0.392 19.997 1.00 95.06 360 ASN A O 1
ATOM 2583 N N . GLY A 1 361 ? 5.011 -0.929 17.828 1.00 95.12 361 GLY A N 1
ATOM 2584 C CA . GLY A 1 361 ? 5.407 0.379 17.311 1.00 95.12 361 GLY A CA 1
ATOM 2585 C C . GLY A 1 361 ? 4.331 1.469 17.360 1.00 95.12 361 GLY A C 1
ATOM 2586 O O . GLY A 1 361 ? 4.595 2.570 16.875 1.00 95.12 361 GLY A O 1
ATOM 2587 N N . ALA A 1 362 ? 3.141 1.182 17.899 1.00 96.31 362 ALA A N 1
ATOM 2588 C CA . ALA A 1 362 ? 2.040 2.137 18.021 1.00 96.31 362 ALA A CA 1
ATOM 2589 C C . ALA A 1 362 ? 2.226 3.091 19.218 1.00 96.31 362 ALA A C 1
ATOM 2591 O O . ALA A 1 362 ? 2.636 2.663 20.297 1.00 96.31 362 ALA A O 1
ATOM 2592 N N . THR A 1 363 ? 1.851 4.365 19.071 1.00 94.94 363 THR A N 1
ATOM 2593 C CA . THR A 1 363 ? 1.937 5.389 20.129 1.00 94.94 363 THR A CA 1
ATOM 2594 C C . THR A 1 363 ? 0.590 6.008 20.454 1.00 94.94 363 THR A C 1
ATOM 2596 O O . THR A 1 363 ? -0.211 6.264 19.561 1.00 94.94 363 THR A O 1
ATOM 2599 N N . ALA A 1 364 ? 0.341 6.290 21.733 1.00 93.75 364 ALA A N 1
ATOM 2600 C CA . ALA A 1 364 ? -0.829 7.060 22.143 1.00 93.75 364 ALA A CA 1
ATOM 2601 C C . ALA A 1 364 ? -0.683 8.529 21.719 1.00 93.75 364 ALA A C 1
ATOM 2603 O O . ALA A 1 364 ? 0.361 9.140 21.963 1.00 93.75 364 ALA A O 1
ATOM 2604 N N . ASP A 1 365 ? -1.736 9.100 21.135 1.00 92.44 365 ASP A N 1
ATOM 2605 C CA . ASP A 1 365 ? -1.805 10.517 20.773 1.00 92.44 365 ASP A CA 1
ATOM 2606 C C . ASP A 1 365 ? -2.745 11.283 21.722 1.00 92.44 365 ASP A C 1
ATOM 2608 O O . ASP A 1 365 ? -3.971 11.179 21.592 1.00 92.44 365 ASP A O 1
ATOM 2612 N N . PRO A 1 366 ? -2.213 12.082 22.668 1.00 88.94 366 PRO A N 1
ATOM 2613 C CA . PRO A 1 366 ? -3.031 12.884 23.577 1.00 88.94 366 PRO A CA 1
ATOM 2614 C C . PRO A 1 366 ? -3.975 13.854 22.857 1.00 88.94 366 PRO A C 1
ATOM 2616 O O . PRO A 1 366 ? -5.044 14.161 23.377 1.00 88.94 366 PRO A O 1
ATOM 2619 N N . ALA A 1 367 ? -3.620 14.316 21.651 1.00 87.44 367 ALA A N 1
ATOM 2620 C CA . ALA A 1 367 ? -4.447 15.251 20.892 1.00 87.44 367 ALA A CA 1
ATOM 2621 C C . ALA A 1 367 ? -5.714 14.600 20.311 1.00 87.44 367 ALA A C 1
ATOM 2623 O O . ALA A 1 367 ? -6.645 15.311 19.935 1.00 87.44 367 ALA A O 1
ATOM 2624 N N . ARG A 1 368 ? -5.768 13.262 20.250 1.00 90.06 368 ARG A N 1
ATOM 2625 C CA . ARG A 1 368 ? -6.924 12.482 19.783 1.00 90.06 368 ARG A CA 1
ATOM 2626 C C . ARG A 1 368 ? -7.332 11.430 20.812 1.00 90.06 368 ARG A C 1
ATOM 2628 O O . ARG A 1 368 ? -7.430 10.246 20.504 1.00 90.06 368 ARG A O 1
ATOM 2635 N N . GLY A 1 369 ? -7.530 11.868 22.056 1.00 87.44 369 GLY A N 1
ATOM 2636 C CA . GLY A 1 369 ? -8.121 11.036 23.109 1.00 87.44 369 GLY A CA 1
ATOM 2637 C C . GLY A 1 369 ? -7.231 9.889 23.591 1.00 87.44 369 GLY A C 1
ATOM 2638 O O . GLY A 1 369 ? -7.7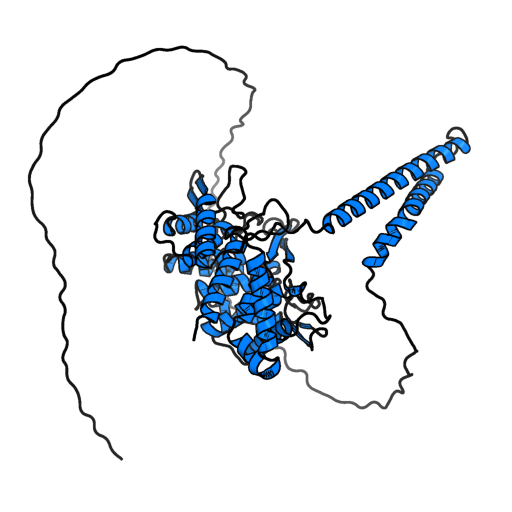46 8.884 24.066 1.00 87.44 369 GLY A O 1
ATOM 2639 N N . HIS A 1 370 ? -5.907 10.014 23.453 1.00 92.25 370 HIS A N 1
ATOM 2640 C CA . HIS A 1 370 ? -4.930 8.968 23.785 1.00 92.25 370 HIS A CA 1
ATOM 2641 C C . HIS A 1 370 ? -5.084 7.663 22.986 1.00 92.25 370 HIS A C 1
ATOM 2643 O O . HIS A 1 370 ? -4.467 6.656 23.337 1.00 92.25 370 HIS A O 1
ATOM 2649 N N . HIS A 1 371 ? -5.837 7.668 21.884 1.00 95.44 371 HIS A N 1
ATOM 2650 C CA . HIS A 1 371 ? -5.893 6.521 20.985 1.00 95.44 371 HIS A CA 1
ATOM 2651 C C . HIS A 1 371 ? -4.519 6.242 20.368 1.00 95.44 371 HIS A C 1
ATOM 2653 O O . HIS A 1 371 ? -3.749 7.166 20.077 1.00 95.44 371 HIS A O 1
ATOM 2659 N N . ARG A 1 372 ? -4.208 4.958 20.165 1.00 96.50 372 ARG A N 1
ATOM 2660 C CA . ARG A 1 372 ? -2.967 4.544 19.513 1.00 96.50 372 ARG A CA 1
ATOM 2661 C C . ARG A 1 372 ? -2.976 4.856 18.022 1.00 96.50 372 ARG A C 1
ATOM 2663 O O . ARG A 1 372 ? -3.976 4.676 17.337 1.00 96.50 372 ARG A O 1
ATOM 2670 N N . CYS A 1 373 ? -1.829 5.286 17.522 1.00 96.75 373 CYS A N 1
ATOM 2671 C CA . CYS A 1 373 ? -1.595 5.669 16.140 1.00 96.75 373 CYS A CA 1
ATOM 2672 C C . CYS A 1 373 ? -0.157 5.328 15.720 1.00 96.75 373 CYS A C 1
ATOM 2674 O O . CYS A 1 373 ? 0.641 4.846 16.524 1.00 96.75 373 CYS A O 1
ATOM 2676 N N . TRP A 1 374 ? 0.173 5.571 14.451 1.00 97.25 374 TRP A N 1
ATOM 2677 C CA . TRP A 1 374 ? 1.516 5.368 13.913 1.00 97.25 374 TRP A CA 1
ATOM 2678 C C . TRP A 1 374 ? 2.013 6.626 13.206 1.00 97.25 374 TRP A C 1
ATOM 2680 O O . TRP A 1 374 ? 1.244 7.359 12.578 1.00 97.25 374 TRP A O 1
ATOM 2690 N N . GLY A 1 375 ? 3.323 6.844 13.277 1.00 95.00 375 GLY A N 1
ATOM 2691 C CA . GLY A 1 375 ? 4.041 7.813 12.457 1.00 95.00 375 GLY A CA 1
ATOM 2692 C C . GLY A 1 375 ? 4.851 7.141 11.348 1.00 95.00 375 GLY A C 1
ATOM 2693 O O . GLY A 1 375 ? 4.724 5.939 11.106 1.00 95.00 375 GLY A O 1
ATOM 2694 N N . ALA A 1 376 ? 5.698 7.929 10.684 1.00 93.31 376 ALA A N 1
ATOM 2695 C CA . ALA A 1 376 ? 6.664 7.448 9.687 1.00 93.31 376 ALA A CA 1
ATOM 2696 C C . ALA A 1 376 ? 7.575 6.347 10.261 1.00 93.31 376 ALA A C 1
ATOM 2698 O O . ALA A 1 376 ? 7.631 5.224 9.752 1.00 93.31 376 ALA A O 1
ATOM 2699 N N . ALA A 1 377 ? 8.202 6.644 11.401 1.00 92.94 377 ALA A N 1
ATOM 2700 C CA . ALA A 1 377 ? 8.918 5.666 12.206 1.00 92.94 377 ALA A CA 1
ATOM 2701 C C . ALA A 1 377 ? 7.969 4.929 13.167 1.00 92.94 377 ALA A C 1
ATOM 2703 O O . ALA A 1 377 ? 6.923 5.457 13.549 1.00 92.94 377 ALA A O 1
ATOM 2704 N N . LEU A 1 378 ? 8.358 3.722 13.572 1.00 92.62 378 LEU A N 1
ATOM 2705 C CA . LEU A 1 378 ? 7.772 2.982 14.685 1.00 92.62 378 LEU A CA 1
ATOM 2706 C C . LEU A 1 378 ? 8.358 3.489 16.006 1.00 92.62 378 LEU A C 1
ATOM 2708 O O . LEU A 1 378 ? 9.522 3.887 16.070 1.00 92.62 378 LEU A O 1
ATOM 2712 N N . ALA A 1 379 ? 7.574 3.439 17.081 1.00 86.06 379 ALA A N 1
ATOM 2713 C CA . ALA A 1 379 ? 8.100 3.735 18.407 1.00 86.06 379 ALA A CA 1
ATOM 2714 C C . ALA A 1 379 ? 9.031 2.619 18.896 1.00 86.06 379 ALA A C 1
ATOM 2716 O O . ALA A 1 379 ? 8.590 1.547 19.298 1.00 86.06 379 ALA A O 1
ATOM 2717 N N . THR A 1 380 ? 10.334 2.897 18.886 1.00 72.94 380 THR A N 1
ATOM 2718 C CA . THR A 1 380 ? 11.402 1.993 19.354 1.00 72.94 380 THR A CA 1
ATOM 2719 C C . THR A 1 380 ? 12.000 2.439 20.696 1.00 72.94 380 THR A C 1
ATOM 2721 O O . THR A 1 380 ? 13.142 2.120 21.018 1.00 72.94 380 THR A O 1
ATOM 2724 N N . GLY A 1 381 ? 11.264 3.245 21.469 1.00 64.81 381 GLY A N 1
ATOM 2725 C CA . GLY A 1 381 ? 11.721 3.807 22.748 1.00 64.81 381 GLY A CA 1
ATOM 2726 C C . GLY A 1 381 ? 12.582 5.074 22.637 1.00 64.81 381 GLY A C 1
ATOM 2727 O O . GLY A 1 381 ? 12.807 5.737 23.644 1.00 64.81 381 GLY A O 1
ATOM 2728 N N . HIS A 1 382 ? 12.998 5.479 21.432 1.00 60.12 382 HIS A N 1
ATOM 2729 C CA . HIS A 1 382 ? 13.812 6.682 21.183 1.00 60.12 382 HIS A CA 1
ATOM 2730 C C . HIS A 1 382 ? 12.957 7.927 20.878 1.00 60.12 382 HIS A C 1
ATOM 2732 O O . HIS A 1 382 ? 13.228 8.687 19.949 1.00 60.12 382 HIS A O 1
ATOM 2738 N N . GLY A 1 383 ? 11.908 8.129 21.678 1.00 64.19 383 GLY A N 1
ATOM 2739 C CA . GLY A 1 383 ? 10.892 9.162 21.468 1.00 64.19 383 GLY A CA 1
ATOM 2740 C C . GLY A 1 383 ? 9.708 8.683 20.625 1.00 64.19 383 GLY A C 1
ATOM 2741 O O . GLY A 1 383 ? 9.769 7.659 19.944 1.00 64.19 383 GLY A O 1
ATOM 2742 N N . ASN A 1 384 ? 8.601 9.426 20.703 1.00 76.31 384 ASN A N 1
ATOM 2743 C CA . ASN A 1 384 ? 7.377 9.093 19.982 1.00 76.31 384 ASN A CA 1
ATOM 2744 C C . ASN A 1 384 ? 7.382 9.759 18.598 1.00 76.31 384 ASN A C 1
ATOM 2746 O O . ASN A 1 384 ? 7.486 10.988 18.525 1.00 76.31 384 ASN A O 1
ATOM 2750 N N . PRO A 1 385 ? 7.258 8.989 17.504 1.00 85.25 385 PRO A N 1
ATOM 2751 C CA . PRO A 1 385 ? 7.125 9.550 16.168 1.00 85.25 385 PRO A CA 1
ATOM 2752 C C . PRO A 1 385 ? 5.855 10.403 16.067 1.00 85.25 385 PRO A C 1
ATOM 2754 O O . PRO A 1 385 ? 4.843 10.117 16.709 1.00 85.25 385 PRO A O 1
ATOM 2757 N N . ALA A 1 386 ? 5.906 11.452 15.241 1.00 89.81 386 ALA A N 1
ATOM 2758 C CA . ALA A 1 386 ? 4.751 12.311 15.005 1.00 89.81 386 ALA A CA 1
ATOM 2759 C C . ALA A 1 386 ? 3.585 11.492 14.404 1.00 89.81 386 ALA A C 1
ATOM 2761 O O . ALA A 1 386 ? 3.807 10.792 13.407 1.00 89.81 386 ALA A O 1
ATOM 2762 N N . PRO A 1 387 ? 2.361 11.583 14.964 1.00 93.00 387 PRO A N 1
ATOM 2763 C CA . PRO A 1 387 ? 1.186 10.893 14.438 1.00 93.00 387 PRO A CA 1
ATOM 2764 C C . PRO A 1 387 ? 0.933 11.199 12.960 1.00 93.00 387 PRO A C 1
ATOM 2766 O O . PRO A 1 387 ? 1.089 12.336 12.509 1.00 93.00 387 PRO A O 1
ATOM 2769 N N . SER A 1 388 ? 0.522 10.192 12.188 1.00 94.44 388 SER A N 1
ATOM 2770 C CA . SER A 1 388 ? 0.295 10.346 10.753 1.00 94.44 388 SER A CA 1
ATOM 2771 C C . SER A 1 388 ? -0.853 9.476 10.253 1.00 94.44 388 SER A C 1
ATOM 2773 O O . SER A 1 388 ? -0.809 8.250 10.332 1.00 94.44 388 SER A O 1
ATOM 2775 N N . ALA A 1 389 ? -1.863 10.104 9.645 1.00 95.88 389 ALA A N 1
ATOM 2776 C CA . ALA A 1 389 ? -3.055 9.403 9.176 1.00 95.88 389 ALA A CA 1
ATOM 2777 C C . ALA A 1 389 ? -2.760 8.306 8.148 1.00 95.88 389 ALA A C 1
ATOM 2779 O O . ALA A 1 389 ? -3.321 7.215 8.247 1.00 95.88 389 ALA A O 1
ATOM 2780 N N . VAL A 1 390 ? -1.841 8.535 7.204 1.00 96.88 390 VAL A N 1
ATOM 2781 C CA . VAL A 1 390 ? -1.493 7.492 6.230 1.00 96.88 390 VAL A CA 1
ATOM 2782 C C . VAL A 1 390 ? -0.779 6.309 6.878 1.00 96.88 390 VAL A C 1
ATOM 2784 O O . VAL A 1 390 ? -1.071 5.169 6.529 1.00 96.88 390 VAL A O 1
ATOM 2787 N N . HIS A 1 391 ? 0.109 6.543 7.846 1.00 97.88 391 HIS A N 1
ATOM 2788 C CA . HIS A 1 391 ? 0.838 5.471 8.523 1.00 97.88 391 HIS A CA 1
ATOM 2789 C C . HIS A 1 391 ? -0.087 4.670 9.436 1.00 97.88 391 HIS A C 1
ATOM 2791 O O . HIS A 1 391 ? -0.092 3.442 9.353 1.00 97.88 391 HIS A O 1
ATOM 2797 N N . THR A 1 392 ? -0.956 5.349 10.192 1.00 98.38 392 THR A N 1
ATOM 2798 C CA . THR A 1 392 ? -2.025 4.707 10.966 1.00 98.38 392 THR A CA 1
ATOM 2799 C C . THR A 1 392 ? -2.936 3.878 10.063 1.00 98.38 392 THR A C 1
ATOM 2801 O O . THR A 1 392 ? -3.161 2.700 10.327 1.00 98.38 392 THR A O 1
ATOM 2804 N N . ALA A 1 393 ? -3.403 4.429 8.940 1.00 98.62 393 ALA A N 1
ATOM 2805 C CA . ALA A 1 393 ? -4.263 3.702 8.011 1.00 98.62 393 ALA A CA 1
ATOM 2806 C C . ALA A 1 393 ? -3.564 2.486 7.382 1.00 98.62 393 ALA A C 1
ATOM 2808 O O . ALA A 1 393 ? -4.164 1.418 7.248 1.00 98.62 393 ALA A O 1
ATOM 2809 N N . ARG A 1 394 ? -2.281 2.605 7.024 1.00 98.38 394 ARG A N 1
ATOM 2810 C CA . ARG A 1 394 ? -1.475 1.480 6.529 1.00 98.38 394 ARG A CA 1
ATOM 2811 C C . ARG A 1 394 ? -1.319 0.387 7.580 1.00 98.38 394 ARG A C 1
ATOM 2813 O O . ARG A 1 394 ? -1.467 -0.786 7.232 1.00 98.38 394 ARG A O 1
ATOM 2820 N N . ALA A 1 395 ? -1.042 0.765 8.828 1.00 98.69 395 ALA A N 1
ATOM 2821 C CA . ALA A 1 395 ? -0.907 -0.161 9.943 1.00 98.69 395 ALA A CA 1
ATOM 2822 C C . ALA A 1 395 ? -2.220 -0.907 10.196 1.00 98.69 395 ALA A C 1
ATOM 2824 O O . ALA A 1 395 ? -2.238 -2.134 10.159 1.00 98.69 395 ALA A O 1
ATOM 2825 N N . VAL A 1 396 ? -3.334 -0.179 10.307 1.00 98.69 396 VAL A N 1
ATOM 2826 C CA . VAL A 1 396 ? -4.680 -0.749 10.451 1.00 98.69 396 VAL A CA 1
ATOM 2827 C C . VAL A 1 396 ? -4.996 -1.724 9.318 1.00 98.69 396 VAL A C 1
ATOM 2829 O O . VAL A 1 396 ? -5.397 -2.850 9.584 1.00 98.69 396 VAL A O 1
ATOM 2832 N N . VAL A 1 397 ? -4.768 -1.349 8.054 1.00 98.62 397 VAL A N 1
ATOM 2833 C CA . VAL A 1 397 ? -5.025 -2.231 6.898 1.00 98.62 397 VAL A CA 1
ATOM 2834 C C . VAL A 1 397 ? -4.142 -3.484 6.923 1.00 98.62 397 VAL A C 1
ATOM 2836 O O . VAL A 1 397 ? -4.569 -4.551 6.473 1.00 98.62 397 VAL A O 1
ATOM 2839 N N . ALA A 1 398 ? -2.900 -3.373 7.398 1.00 98.50 398 ALA A N 1
ATOM 2840 C CA . ALA A 1 398 ? -2.001 -4.512 7.531 1.00 98.50 398 ALA A CA 1
ATOM 2841 C C . ALA A 1 398 ? -2.447 -5.452 8.664 1.00 98.50 398 ALA A C 1
ATOM 2843 O O . ALA A 1 398 ? -2.552 -6.654 8.427 1.00 98.50 398 ALA A O 1
ATOM 2844 N N . LEU A 1 399 ? -2.779 -4.907 9.840 1.00 98.69 399 LEU A N 1
ATOM 2845 C CA . LEU A 1 399 ? -3.267 -5.657 11.001 1.00 98.69 399 LEU A CA 1
ATOM 2846 C C . LEU A 1 399 ? -4.620 -6.321 10.728 1.00 98.69 399 LEU A C 1
ATOM 2848 O O . LEU A 1 399 ? -4.774 -7.504 10.989 1.00 98.69 399 LEU A O 1
ATOM 2852 N N . ASP A 1 400 ? -5.563 -5.613 10.108 1.00 98.31 400 ASP A N 1
ATOM 2853 C CA . ASP A 1 400 ? -6.865 -6.151 9.691 1.00 98.31 400 ASP A CA 1
ATOM 2854 C C . ASP A 1 400 ? -6.714 -7.325 8.705 1.00 98.31 400 ASP A C 1
ATOM 2856 O O . ASP A 1 400 ? -7.424 -8.329 8.773 1.00 98.31 400 ASP A O 1
ATOM 2860 N N . ARG A 1 401 ? -5.743 -7.254 7.784 1.00 97.31 401 ARG A N 1
ATOM 2861 C CA . ARG A 1 401 ? -5.432 -8.391 6.908 1.00 97.31 401 ARG A CA 1
ATOM 2862 C C . ARG A 1 401 ? -4.749 -9.530 7.662 1.00 97.31 401 ARG A C 1
ATOM 2864 O O . ARG A 1 401 ? -5.072 -10.679 7.375 1.00 97.31 401 ARG A O 1
ATOM 2871 N N . ALA A 1 402 ? -3.837 -9.229 8.582 1.00 98.06 402 ALA A N 1
ATOM 2872 C CA . ALA A 1 402 ? -3.180 -10.238 9.404 1.00 98.06 402 ALA A CA 1
ATOM 2873 C C . ALA A 1 402 ? -4.203 -10.989 10.266 1.00 98.06 402 ALA A C 1
ATOM 2875 O O . ALA A 1 402 ? -4.186 -12.212 10.272 1.00 98.06 402 ALA A O 1
ATOM 2876 N N . ALA A 1 403 ? -5.150 -10.278 10.881 1.00 97.44 403 ALA A N 1
ATOM 2877 C CA . ALA A 1 403 ? -6.233 -10.845 11.678 1.00 97.44 403 ALA A CA 1
ATOM 2878 C C . ALA A 1 403 ? -7.064 -11.870 10.894 1.00 97.44 403 ALA A C 1
ATOM 2880 O O . ALA A 1 403 ? -7.322 -12.969 11.374 1.00 97.44 403 ALA A O 1
ATOM 2881 N N . ARG A 1 404 ? -7.427 -11.557 9.643 1.00 96.00 404 ARG A N 1
ATOM 2882 C CA . ARG A 1 404 ? -8.192 -12.484 8.789 1.00 96.00 404 ARG A CA 1
ATOM 2883 C C . ARG A 1 404 ? -7.427 -13.739 8.369 1.00 96.00 404 ARG A C 1
ATOM 2885 O O . ARG A 1 404 ? -8.061 -14.738 8.053 1.00 96.00 404 ARG A O 1
ATOM 2892 N N . VAL A 1 405 ? -6.098 -13.675 8.279 1.00 96.56 405 VAL A N 1
ATOM 2893 C CA . VAL A 1 405 ? -5.265 -14.783 7.772 1.00 96.56 405 VAL A CA 1
ATOM 2894 C C . VAL A 1 405 ? -4.693 -15.627 8.910 1.00 96.56 405 VAL A C 1
ATOM 2896 O O . VAL A 1 405 ? -4.619 -16.843 8.787 1.00 96.56 405 VAL A O 1
ATOM 2899 N N . LEU A 1 406 ? -4.291 -14.985 10.005 1.00 96.44 406 LEU A N 1
ATOM 2900 C CA . LEU A 1 406 ? -3.553 -15.587 11.117 1.00 96.44 406 LEU A CA 1
ATOM 2901 C C . LEU A 1 406 ? -4.392 -15.692 12.400 1.00 96.44 406 LEU A C 1
ATOM 2903 O O . LEU A 1 406 ? -3.900 -16.206 13.402 1.00 96.44 406 LEU A O 1
ATOM 2907 N N . GLY A 1 407 ? -5.612 -15.146 12.408 1.00 96.19 407 GLY A N 1
ATOM 2908 C CA . GLY A 1 407 ? -6.316 -14.797 13.642 1.00 96.19 407 GLY A CA 1
ATOM 2909 C C . GLY A 1 407 ? -5.711 -13.558 14.314 1.00 96.19 407 GLY A C 1
ATOM 2910 O O . GLY A 1 407 ? -4.678 -13.038 13.886 1.00 96.19 407 GLY A O 1
ATOM 2911 N N . GLU A 1 408 ? -6.346 -13.074 15.377 1.00 96.88 408 GLU A N 1
ATOM 2912 C CA . GLU A 1 408 ? -5.808 -12.020 16.246 1.00 96.88 408 GLU A CA 1
ATOM 2913 C C . GLU A 1 408 ? -6.154 -12.305 17.712 1.00 96.88 408 GLU A C 1
ATOM 2915 O O . GLU A 1 408 ? -7.211 -12.873 17.997 1.00 96.88 408 GLU A O 1
ATOM 2920 N N . ASP A 1 409 ? -5.266 -11.915 18.627 1.00 97.56 409 ASP A N 1
ATOM 2921 C CA . ASP A 1 409 ? -5.544 -11.887 20.068 1.00 97.56 409 ASP A CA 1
ATOM 2922 C C . ASP A 1 409 ? -6.184 -10.553 20.505 1.00 97.56 409 ASP A C 1
ATOM 2924 O O . ASP A 1 409 ? -6.332 -9.614 19.716 1.00 97.56 409 ASP A O 1
ATOM 2928 N N . GLU A 1 410 ? -6.591 -10.465 21.774 1.00 97.75 410 GLU A N 1
ATOM 2929 C CA . GLU A 1 410 ? -7.239 -9.271 22.337 1.00 97.75 410 GLU A CA 1
ATOM 2930 C C . GLU A 1 410 ? -6.357 -8.021 22.246 1.00 97.75 410 GLU A C 1
ATOM 2932 O O . GLU A 1 410 ? -6.850 -6.934 21.948 1.00 97.75 410 GLU A O 1
ATOM 2937 N N . ARG A 1 411 ? -5.044 -8.165 22.449 1.00 97.62 411 ARG A N 1
ATOM 2938 C CA . ARG A 1 411 ? -4.095 -7.049 22.400 1.00 97.62 411 ARG A CA 1
ATOM 2939 C C . ARG A 1 411 ? -3.962 -6.513 20.977 1.00 97.62 411 ARG A C 1
ATOM 2941 O O . ARG A 1 411 ? -4.024 -5.304 20.767 1.00 97.62 411 ARG A O 1
ATOM 2948 N N . GLN A 1 412 ? -3.778 -7.400 20.006 1.00 98.00 412 GLN A N 1
ATOM 2949 C CA . GLN A 1 412 ? -3.673 -7.068 18.585 1.00 98.00 412 GLN A CA 1
ATOM 2950 C C . GLN A 1 412 ? -4.959 -6.396 18.090 1.00 98.00 412 GLN A C 1
ATOM 2952 O O . GLN A 1 412 ? -4.890 -5.359 17.423 1.00 98.00 412 GLN A O 1
ATOM 2957 N N . ARG A 1 413 ? -6.121 -6.937 18.481 1.00 98.19 413 ARG A N 1
ATOM 2958 C CA . ARG A 1 413 ? -7.438 -6.354 18.205 1.00 98.19 413 ARG A CA 1
ATOM 2959 C C . ARG A 1 413 ? -7.566 -4.950 18.789 1.00 98.19 413 ARG A C 1
ATOM 2961 O O . ARG A 1 413 ? -7.872 -4.020 18.046 1.00 98.19 413 ARG A O 1
ATOM 2968 N N . ALA A 1 414 ? -7.273 -4.782 20.079 1.00 97.94 414 ALA A N 1
ATOM 2969 C CA . ALA A 1 414 ? -7.383 -3.497 20.764 1.00 97.94 414 ALA A CA 1
ATOM 2970 C C . ALA A 1 414 ? -6.525 -2.418 20.087 1.00 97.94 414 ALA A C 1
ATOM 2972 O O . ALA A 1 414 ? -7.022 -1.336 19.791 1.00 97.94 414 ALA A O 1
ATOM 2973 N N . VAL A 1 415 ? -5.269 -2.730 19.746 1.00 98.19 415 VAL A N 1
ATOM 2974 C CA . VAL A 1 415 ? -4.369 -1.787 19.057 1.00 98.19 415 VAL A CA 1
ATOM 2975 C C . VAL A 1 415 ? -4.880 -1.425 17.658 1.00 98.19 415 VAL A C 1
ATOM 2977 O O . VAL A 1 415 ? -4.835 -0.258 17.261 1.00 98.19 415 VAL A O 1
ATOM 2980 N N . ARG A 1 416 ? -5.401 -2.402 16.905 1.00 98.38 416 ARG A N 1
ATOM 2981 C CA . ARG A 1 416 ? -6.017 -2.163 15.590 1.00 98.38 416 ARG A CA 1
ATOM 2982 C C . ARG A 1 416 ? -7.242 -1.249 15.704 1.00 98.38 416 ARG A C 1
ATOM 2984 O O . ARG A 1 416 ? -7.394 -0.332 14.898 1.00 98.38 416 ARG A O 1
ATOM 2991 N N . GLU A 1 417 ? -8.108 -1.490 16.682 1.00 98.31 417 GLU A N 1
ATOM 2992 C CA . GLU A 1 417 ? -9.325 -0.708 16.912 1.00 98.31 417 GLU A CA 1
ATOM 2993 C C . GLU A 1 417 ? -9.026 0.693 17.451 1.00 98.31 417 GLU A C 1
ATOM 2995 O O . GLU A 1 417 ? -9.651 1.653 17.017 1.00 98.31 417 GLU A O 1
ATOM 3000 N N . GLU A 1 418 ? -8.029 0.863 18.320 1.00 97.94 418 GLU A N 1
ATOM 3001 C CA . GLU A 1 418 ? -7.544 2.185 18.736 1.00 97.94 418 GLU A CA 1
ATOM 3002 C C . GLU A 1 418 ? -7.025 3.001 17.542 1.00 97.94 418 GLU A C 1
ATOM 3004 O O . GLU A 1 418 ? -7.361 4.178 17.424 1.00 97.94 418 GLU A O 1
ATOM 3009 N N . GLY A 1 419 ? -6.316 2.373 16.598 1.00 98.06 419 GLY A N 1
ATOM 3010 C CA . GLY A 1 419 ? -5.937 3.010 15.331 1.00 98.06 419 GLY A CA 1
ATOM 3011 C C . GLY A 1 419 ? -7.133 3.483 14.501 1.00 98.06 419 GLY A C 1
ATOM 3012 O O . GLY A 1 419 ? -7.094 4.553 13.892 1.00 98.06 419 GLY A O 1
ATOM 3013 N N . LEU A 1 420 ? -8.217 2.704 14.490 1.00 98.19 420 LEU A N 1
ATOM 3014 C CA . LEU A 1 420 ? -9.470 3.079 13.834 1.00 98.19 420 LEU A CA 1
ATOM 3015 C C . LEU A 1 420 ? -10.169 4.235 14.553 1.00 98.19 420 LEU A C 1
ATOM 3017 O O . LEU A 1 420 ? -10.582 5.184 13.887 1.00 98.19 420 LEU A O 1
ATOM 3021 N N . ARG A 1 421 ? -10.241 4.203 15.890 1.00 96.94 421 ARG A N 1
ATOM 3022 C CA . ARG A 1 421 ? -10.766 5.312 16.705 1.00 96.94 421 ARG A CA 1
ATOM 3023 C C . ARG A 1 421 ? -9.981 6.597 16.448 1.00 96.94 421 ARG A C 1
ATOM 3025 O O . ARG A 1 421 ? -10.583 7.639 16.216 1.00 96.94 421 ARG A O 1
ATOM 3032 N N . TRP A 1 422 ? -8.651 6.518 16.375 1.00 96.31 422 TRP A N 1
ATOM 3033 C CA . TRP A 1 422 ? -7.790 7.662 16.061 1.00 96.31 422 TRP A CA 1
ATOM 3034 C C . TRP A 1 422 ? -8.078 8.265 14.673 1.00 96.31 422 TRP A C 1
ATOM 3036 O O . TRP A 1 422 ? -8.112 9.489 14.517 1.00 96.31 422 TRP A O 1
ATOM 3046 N N . LEU A 1 423 ? -8.306 7.420 13.655 1.00 95.81 423 LEU A N 1
ATOM 3047 C CA . LEU A 1 423 ? -8.668 7.872 12.303 1.00 95.81 423 LEU A CA 1
ATOM 3048 C C . LEU A 1 423 ? -10.062 8.509 12.272 1.00 95.81 423 LEU A C 1
ATOM 3050 O O . LEU A 1 423 ? -10.247 9.533 11.619 1.00 95.81 423 LEU A O 1
ATOM 3054 N N . LEU A 1 424 ? -11.026 7.918 12.979 1.00 94.25 424 LEU A N 1
ATOM 3055 C CA . LEU A 1 424 ? -12.408 8.396 13.036 1.00 94.25 424 LEU A CA 1
ATOM 3056 C C . LEU A 1 424 ? -12.566 9.680 13.861 1.00 94.25 424 LEU A C 1
ATOM 3058 O O . LEU A 1 424 ? -13.422 10.498 13.533 1.00 94.25 424 LEU A O 1
ATOM 3062 N N . ALA A 1 425 ? -11.721 9.886 14.876 1.00 90.94 425 ALA A N 1
ATOM 3063 C CA . ALA A 1 425 ? -11.676 11.125 15.650 1.00 90.94 425 ALA A CA 1
ATOM 3064 C C . ALA A 1 425 ? -11.330 12.346 14.774 1.00 90.94 425 ALA A C 1
ATOM 3066 O O . ALA A 1 425 ? -11.767 13.457 15.067 1.00 90.94 425 ALA A O 1
ATOM 3067 N N . GLY A 1 426 ? -10.584 12.138 13.680 1.00 80.81 426 GLY A N 1
ATOM 3068 C CA . GLY A 1 426 ? -10.181 13.199 12.759 1.00 80.81 426 GLY A CA 1
ATOM 3069 C C . GLY A 1 426 ? -9.311 14.285 13.416 1.00 80.81 426 GLY A C 1
ATOM 3070 O O . GLY A 1 426 ? -8.892 14.164 14.569 1.00 80.81 426 GLY A O 1
ATOM 3071 N N . PRO A 1 427 ? -8.970 15.359 12.686 1.00 72.50 427 PRO A N 1
ATOM 3072 C CA . PRO A 1 427 ? -8.203 16.465 13.247 1.00 72.50 427 PRO A CA 1
ATOM 3073 C C . PRO A 1 427 ? -9.044 17.270 14.250 1.00 72.50 427 PRO A C 1
ATOM 3075 O O . PRO A 1 427 ? -10.183 17.632 13.970 1.00 72.50 427 PRO A O 1
ATOM 3078 N N . ALA A 1 428 ? -8.440 17.627 15.387 1.00 58.84 428 ALA A N 1
ATOM 3079 C CA . ALA A 1 428 ? -9.099 18.291 16.519 1.00 58.84 428 ALA A CA 1
ATOM 3080 C C . ALA A 1 428 ? -9.678 19.699 16.231 1.00 58.84 428 ALA A C 1
ATOM 3082 O O . ALA A 1 428 ? -10.385 20.250 17.072 1.00 58.84 428 ALA A O 1
ATOM 3083 N N . ALA A 1 429 ? -9.388 20.304 15.072 1.00 51.09 429 ALA A N 1
ATOM 3084 C CA . ALA A 1 429 ? -9.858 21.642 14.710 1.00 51.09 429 ALA A CA 1
ATOM 3085 C C . ALA A 1 429 ? -10.970 21.594 13.635 1.00 51.09 429 ALA A C 1
ATOM 3087 O O . ALA A 1 429 ? -10.732 21.067 12.539 1.00 51.09 429 ALA A O 1
ATOM 3088 N N . PRO A 1 430 ? -12.148 22.207 13.879 1.00 40.53 430 PRO A N 1
ATOM 3089 C CA . PRO A 1 430 ? -13.189 22.368 12.865 1.00 40.53 430 PRO A CA 1
ATOM 3090 C C . PRO A 1 430 ? -12.647 23.204 11.695 1.00 40.53 430 PRO A C 1
ATOM 3092 O O . PRO A 1 430 ? -12.206 24.334 11.887 1.00 40.53 430 PRO A O 1
ATOM 3095 N N . GLY A 1 431 ? -12.628 22.633 10.488 1.00 44.56 431 GLY A N 1
ATOM 3096 C CA . GLY A 1 431 ? -12.030 23.242 9.286 1.00 44.56 431 GLY A CA 1
ATOM 3097 C C . GLY A 1 431 ? -10.668 22.663 8.871 1.00 44.56 431 GLY A C 1
ATOM 3098 O O . GLY A 1 431 ? -10.199 22.950 7.773 1.00 44.56 431 GLY A O 1
ATOM 3099 N N . GLY A 1 432 ? -10.061 21.796 9.695 1.00 39.84 432 GLY A N 1
ATOM 3100 C CA . GLY A 1 432 ? -8.797 21.096 9.413 1.00 39.84 432 GLY A CA 1
ATOM 3101 C C . GLY A 1 432 ? -8.936 19.722 8.742 1.00 39.84 432 GLY A C 1
ATOM 3102 O O . GLY A 1 432 ? -7.923 19.086 8.452 1.00 39.84 432 GLY A O 1
ATOM 3103 N N . GLY A 1 433 ? -10.168 19.265 8.470 1.00 46.44 433 GLY A N 1
ATOM 3104 C CA . GLY A 1 433 ? -10.494 17.923 7.950 1.00 46.44 433 GLY A CA 1
ATOM 3105 C C . GLY A 1 433 ? -9.787 17.520 6.650 1.00 46.44 433 GLY A C 1
ATOM 3106 O O . GLY A 1 433 ? -9.689 16.336 6.344 1.00 46.44 433 GLY A O 1
ATOM 3107 N N . ALA A 1 434 ? -9.241 18.482 5.902 1.00 60.06 434 ALA A N 1
ATOM 3108 C CA . ALA A 1 434 ? -8.475 18.206 4.693 1.00 60.06 434 ALA A CA 1
ATOM 3109 C C . ALA A 1 434 ? -7.071 17.639 4.973 1.00 60.06 434 ALA A C 1
ATOM 3111 O O . ALA A 1 434 ? -6.577 16.877 4.147 1.00 60.06 434 ALA A O 1
ATOM 3112 N N . SER A 1 435 ? -6.435 17.970 6.108 1.00 76.25 435 SER A N 1
ATOM 3113 C CA . SER A 1 435 ? -5.006 17.686 6.335 1.00 76.25 435 SER A CA 1
ATOM 3114 C C . SER A 1 435 ? -4.675 16.193 6.362 1.00 76.25 435 SER A C 1
ATOM 3116 O O . SER A 1 435 ? -3.662 15.787 5.801 1.00 76.25 435 SER A O 1
ATOM 3118 N N . ASP A 1 436 ? -5.525 15.366 6.975 1.00 89.19 436 ASP A N 1
ATOM 3119 C CA . ASP A 1 436 ? -5.283 13.919 7.107 1.00 89.19 436 ASP A CA 1
ATOM 3120 C C . ASP A 1 436 ? -5.390 13.173 5.766 1.00 89.19 436 ASP A C 1
ATOM 3122 O O . ASP A 1 436 ? -4.858 12.073 5.609 1.00 89.19 436 ASP A O 1
ATOM 3126 N N . LEU A 1 437 ? -6.072 13.776 4.787 1.00 92.69 437 LEU A N 1
ATOM 3127 C CA . LEU A 1 437 ? -6.261 13.229 3.445 1.00 92.69 437 LEU A CA 1
ATOM 3128 C C . LEU A 1 437 ? -5.247 13.780 2.434 1.00 92.69 437 LEU A C 1
ATOM 3130 O O . LEU A 1 437 ? -5.232 13.324 1.285 1.00 92.69 437 LEU A O 1
ATOM 3134 N N . LEU A 1 438 ? -4.413 14.748 2.832 1.00 90.69 438 LEU A N 1
ATOM 3135 C CA . LEU A 1 438 ? -3.363 15.281 1.972 1.00 90.69 438 LEU A CA 1
ATOM 3136 C C . LEU A 1 438 ? -2.268 14.240 1.761 1.00 90.69 438 LEU A C 1
ATOM 3138 O O . LEU A 1 438 ? -1.814 13.566 2.684 1.00 90.69 438 LEU A O 1
ATOM 3142 N N . ASN A 1 439 ? -1.830 14.147 0.512 1.00 90.19 439 ASN A N 1
ATOM 3143 C CA . ASN A 1 439 ? -0.640 13.408 0.137 1.00 90.19 439 ASN A CA 1
ATOM 3144 C C . ASN A 1 439 ? 0.553 13.852 0.987 1.00 90.19 439 ASN A C 1
ATOM 3146 O O . ASN A 1 439 ? 0.746 15.045 1.223 1.00 90.19 439 ASN A O 1
ATOM 3150 N N . CYS A 1 440 ? 1.389 12.904 1.395 1.00 88.44 440 CYS A N 1
ATOM 3151 C CA . CYS A 1 440 ? 2.626 13.218 2.100 1.00 88.44 440 CYS A CA 1
ATOM 3152 C C . CYS A 1 440 ? 3.800 12.414 1.543 1.00 88.44 440 CYS A C 1
ATOM 3154 O O . CYS A 1 440 ? 3.621 11.446 0.800 1.00 88.44 440 CYS A O 1
ATOM 3156 N N . GLN A 1 441 ? 5.011 12.836 1.889 1.00 90.62 441 GLN A N 1
ATOM 3157 C CA . GLN A 1 441 ? 6.229 12.110 1.562 1.00 90.62 441 GLN A CA 1
ATOM 3158 C C . GLN A 1 441 ? 7.082 11.919 2.811 1.00 90.62 441 GLN A C 1
ATOM 3160 O O . GLN A 1 441 ? 7.042 12.741 3.726 1.00 90.62 441 GLN A O 1
ATOM 3165 N N . GLU A 1 442 ? 7.879 10.863 2.811 1.00 89.75 442 GLU A N 1
ATOM 3166 C CA . GLU A 1 442 ? 8.907 10.599 3.810 1.00 89.75 442 GLU A CA 1
ATOM 3167 C C . GLU A 1 442 ? 10.206 10.159 3.132 1.00 89.75 442 GLU A C 1
ATOM 3169 O O . GLU A 1 442 ? 10.236 9.797 1.953 1.00 89.75 442 GLU A O 1
ATOM 3174 N N . GLU A 1 443 ? 11.288 10.195 3.899 1.00 89.38 443 GLU A N 1
ATOM 3175 C CA . GLU A 1 443 ? 12.606 9.749 3.476 1.00 89.38 443 GLU A CA 1
ATOM 3176 C C . GLU A 1 443 ? 13.083 8.643 4.410 1.00 89.38 443 GLU A C 1
ATOM 3178 O O . GLU A 1 443 ? 13.241 8.861 5.611 1.00 89.38 443 GLU A O 1
ATOM 3183 N N . VAL A 1 444 ? 13.348 7.467 3.849 1.00 86.62 444 VAL A N 1
ATOM 3184 C CA . VAL A 1 444 ? 13.979 6.359 4.563 1.00 86.62 444 VAL A CA 1
ATOM 3185 C C . VAL A 1 444 ? 15.463 6.379 4.224 1.00 86.62 444 VAL A C 1
ATOM 3187 O O . VAL A 1 444 ? 15.850 6.188 3.070 1.00 86.62 444 VAL A O 1
ATOM 3190 N N . ARG A 1 445 ? 16.291 6.633 5.238 1.00 85.44 445 ARG A N 1
ATOM 3191 C CA . ARG A 1 445 ? 17.753 6.645 5.123 1.00 85.44 445 ARG A CA 1
ATOM 3192 C C . ARG A 1 445 ? 18.308 5.322 5.617 1.00 85.44 445 ARG A C 1
ATOM 3194 O O . ARG A 1 445 ? 17.980 4.898 6.724 1.00 85.44 445 ARG A O 1
ATOM 3201 N N . ARG A 1 446 ? 19.144 4.686 4.802 1.00 84.94 446 ARG A N 1
ATOM 3202 C CA . ARG A 1 446 ? 19.816 3.426 5.133 1.00 84.94 446 ARG A CA 1
ATOM 3203 C C . ARG A 1 446 ? 21.313 3.555 4.868 1.00 84.94 446 ARG A C 1
ATOM 3205 O O . ARG A 1 446 ? 21.669 4.149 3.853 1.00 84.94 446 ARG A O 1
ATOM 3212 N N . PRO A 1 447 ? 22.192 3.003 5.714 1.00 78.25 447 PRO A N 1
ATOM 3213 C CA . PRO A 1 447 ? 23.597 2.867 5.348 1.00 78.25 447 PRO A CA 1
ATOM 3214 C C . PRO A 1 447 ? 23.731 1.932 4.136 1.00 78.25 447 PRO A C 1
ATOM 3216 O O . PRO A 1 447 ? 23.002 0.942 4.017 1.00 78.25 447 PRO A O 1
ATOM 3219 N N . VAL A 1 448 ? 24.646 2.243 3.218 1.00 75.56 448 VAL A N 1
ATOM 3220 C CA . VAL A 1 448 ? 25.006 1.317 2.138 1.00 75.56 448 VAL A CA 1
ATOM 3221 C C . VAL A 1 448 ? 25.816 0.172 2.749 1.00 75.56 448 VAL A C 1
ATOM 3223 O O . VAL A 1 448 ? 26.736 0.401 3.527 1.00 75.56 448 VAL A O 1
ATOM 3226 N N . GLN A 1 449 ? 25.469 -1.073 2.415 1.00 69.06 449 GLN A N 1
ATOM 3227 C CA . GLN A 1 449 ? 26.057 -2.258 3.054 1.00 69.06 449 GLN A CA 1
ATOM 3228 C C . GLN A 1 449 ? 27.573 -2.372 2.818 1.00 69.06 449 GLN A C 1
ATOM 3230 O O . GLN A 1 449 ? 28.309 -2.776 3.711 1.00 69.06 449 GLN A O 1
ATOM 3235 N N . GLU A 1 450 ? 28.030 -1.994 1.623 1.00 74.38 450 GLU A N 1
ATOM 3236 C CA . GLU A 1 450 ? 29.447 -2.013 1.233 1.00 74.38 450 GLU A CA 1
ATOM 3237 C C . GLU A 1 450 ? 30.211 -0.768 1.710 1.00 74.38 450 GLU A C 1
ATOM 3239 O O . GLU A 1 450 ? 31.432 -0.809 1.844 1.00 74.38 450 GLU A O 1
ATOM 3244 N N . ASP A 1 451 ? 29.497 0.328 1.986 1.00 76.44 451 ASP A N 1
ATOM 3245 C CA . ASP A 1 451 ? 30.079 1.596 2.418 1.00 76.44 451 ASP A CA 1
ATOM 3246 C C . ASP A 1 451 ? 29.169 2.302 3.440 1.00 76.44 451 ASP A C 1
ATOM 3248 O O . ASP A 1 451 ? 28.325 3.127 3.072 1.00 76.44 451 ASP A O 1
ATOM 3252 N N . PRO A 1 452 ? 29.345 2.011 4.742 1.00 75.69 452 PRO A N 1
ATOM 3253 C CA . PRO A 1 452 ? 28.519 2.582 5.802 1.00 75.69 452 PRO A CA 1
ATOM 3254 C C . PRO A 1 452 ? 28.606 4.111 5.933 1.00 75.69 452 PRO A C 1
ATOM 3256 O O . PRO A 1 452 ? 27.771 4.703 6.619 1.00 75.69 452 PRO A O 1
ATOM 3259 N N . LEU A 1 453 ? 29.601 4.761 5.311 1.00 77.19 453 LEU A N 1
ATOM 3260 C CA . LEU A 1 453 ? 29.719 6.222 5.298 1.00 77.19 453 LEU A CA 1
ATOM 3261 C C . LEU A 1 453 ? 28.772 6.867 4.278 1.00 77.19 453 LEU A C 1
ATOM 3263 O O . LEU A 1 453 ? 28.451 8.051 4.408 1.00 77.19 453 LEU A O 1
ATOM 3267 N N . HIS A 1 454 ? 28.286 6.099 3.301 1.00 79.50 454 HIS A N 1
ATOM 3268 C CA . HIS A 1 454 ? 27.285 6.537 2.339 1.00 79.50 454 HIS A CA 1
ATOM 3269 C C . HIS A 1 454 ? 25.890 6.054 2.735 1.00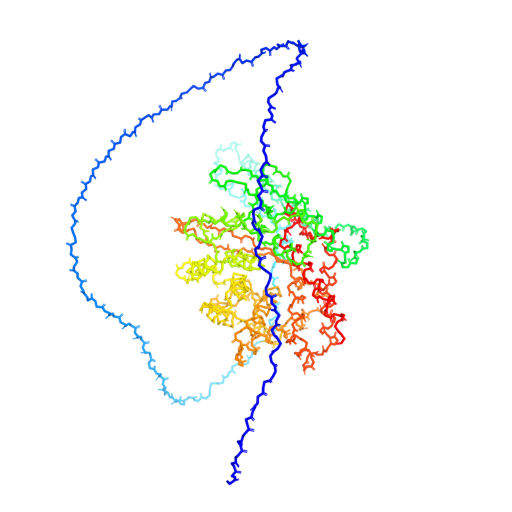 79.50 454 HIS A C 1
ATOM 3271 O O . HIS A 1 454 ? 25.694 4.945 3.236 1.00 79.50 454 HIS A O 1
ATOM 3277 N N . GLN A 1 455 ? 24.890 6.904 2.493 1.00 80.06 455 GLN A N 1
ATOM 3278 C CA . GLN A 1 455 ? 23.494 6.587 2.769 1.00 80.06 455 GLN A CA 1
ATOM 3279 C C . GLN A 1 455 ? 22.700 6.444 1.475 1.00 80.06 455 GLN A C 1
ATOM 3281 O O . GLN A 1 455 ? 22.706 7.326 0.617 1.00 80.06 455 GLN A O 1
ATOM 3286 N N . GLU A 1 456 ? 21.964 5.345 1.369 1.00 84.56 456 GLU A N 1
ATOM 3287 C CA . GLU A 1 456 ? 20.858 5.213 0.436 1.00 84.56 456 GLU A CA 1
ATOM 3288 C C . GLU A 1 456 ? 19.667 6.028 0.955 1.00 84.56 456 GLU A C 1
ATOM 3290 O O . GLU A 1 456 ? 19.277 5.913 2.122 1.00 84.56 456 GLU A O 1
ATOM 3295 N N . LEU A 1 457 ? 19.072 6.830 0.070 1.00 84.81 457 LEU A N 1
ATOM 3296 C CA . LEU A 1 457 ? 17.888 7.630 0.355 1.00 84.81 457 LEU A CA 1
ATOM 3297 C C . LEU A 1 457 ? 16.701 7.126 -0.467 1.00 84.81 457 LEU A C 1
ATOM 3299 O O . LEU A 1 457 ? 16.604 7.372 -1.669 1.00 84.81 457 LEU A O 1
ATOM 3303 N N . LEU A 1 458 ? 15.755 6.469 0.196 1.00 86.19 458 LEU A N 1
ATOM 3304 C CA . LEU A 1 458 ? 14.474 6.118 -0.402 1.00 86.19 458 LEU A CA 1
ATOM 3305 C C . LEU A 1 458 ? 13.454 7.221 -0.099 1.00 86.19 458 LEU A C 1
ATOM 3307 O O . LEU A 1 458 ? 13.001 7.363 1.034 1.00 86.19 458 LEU A O 1
ATOM 3311 N N . SER A 1 459 ? 13.047 7.967 -1.127 1.00 87.25 459 SER A N 1
ATOM 3312 C CA . SER A 1 459 ? 11.901 8.878 -1.034 1.00 87.25 459 SER A CA 1
ATOM 3313 C C . SER A 1 459 ? 10.603 8.104 -1.259 1.00 87.25 459 SER A C 1
ATOM 3315 O O . SER A 1 459 ? 10.366 7.558 -2.340 1.00 87.25 459 SER A O 1
ATOM 3317 N N . VAL A 1 460 ? 9.755 8.050 -0.235 1.00 89.44 460 VAL A N 1
ATOM 3318 C CA . VAL A 1 460 ? 8.462 7.366 -0.271 1.00 89.44 460 VAL A CA 1
ATOM 3319 C C . VAL A 1 460 ? 7.354 8.405 -0.332 1.00 89.44 460 VAL A C 1
ATOM 3321 O O . VAL A 1 460 ? 7.286 9.317 0.486 1.00 89.44 460 VAL A O 1
ATOM 3324 N N . ARG A 1 461 ? 6.456 8.254 -1.305 1.00 91.44 461 ARG A N 1
ATOM 3325 C CA . ARG A 1 461 ? 5.264 9.091 -1.473 1.00 91.44 461 ARG A CA 1
ATOM 3326 C C . ARG A 1 461 ? 4.018 8.297 -1.114 1.00 91.44 461 ARG A C 1
ATOM 3328 O O . ARG A 1 461 ? 3.881 7.133 -1.492 1.00 91.44 461 ARG A O 1
ATOM 3335 N N . HIS A 1 462 ? 3.093 8.946 -0.421 1.00 93.69 462 HIS A N 1
ATOM 3336 C CA . HIS A 1 462 ? 1.912 8.319 0.152 1.00 93.69 462 HIS A CA 1
ATOM 3337 C C . HIS A 1 462 ? 0.626 8.963 -0.352 1.00 93.69 462 HIS A C 1
ATOM 3339 O O . HIS A 1 462 ? 0.370 10.140 -0.106 1.00 93.69 462 HIS A O 1
ATOM 3345 N N . PHE A 1 463 ? -0.232 8.167 -0.992 1.00 95.12 463 PHE A N 1
ATOM 3346 C CA . PHE A 1 463 ? -1.583 8.595 -1.357 1.00 95.12 463 PHE A CA 1
ATOM 3347 C C . PHE A 1 463 ? -2.526 8.445 -0.156 1.00 95.12 463 PHE A C 1
ATOM 3349 O O . PHE A 1 463 ? -3.239 7.447 -0.022 1.00 95.12 463 PHE A O 1
ATOM 3356 N N . ALA A 1 464 ? -2.477 9.420 0.756 1.00 95.44 464 ALA A N 1
ATOM 3357 C CA . ALA A 1 464 ? -3.101 9.344 2.079 1.00 95.44 464 ALA A CA 1
ATOM 3358 C C . ALA A 1 464 ? -4.598 9.018 2.021 1.00 95.44 464 ALA A C 1
ATOM 3360 O O . ALA A 1 464 ? -5.032 8.048 2.643 1.00 95.44 464 ALA A O 1
ATOM 3361 N N . ALA A 1 465 ? -5.363 9.739 1.195 1.00 96.12 465 ALA A N 1
ATOM 3362 C CA . ALA A 1 465 ? -6.796 9.498 1.030 1.00 96.12 465 ALA A CA 1
ATOM 3363 C C . ALA A 1 465 ? -7.120 8.047 0.628 1.00 96.12 465 ALA A C 1
ATOM 3365 O O . ALA A 1 465 ? -8.059 7.451 1.156 1.00 96.12 465 ALA A O 1
ATOM 3366 N N . ALA A 1 466 ? -6.311 7.434 -0.245 1.00 97.69 466 ALA A N 1
ATOM 3367 C CA . ALA A 1 466 ? -6.513 6.046 -0.653 1.00 97.69 466 ALA A CA 1
ATOM 3368 C C . ALA A 1 466 ? -6.254 5.054 0.489 1.00 97.69 466 ALA A C 1
ATOM 3370 O O . ALA A 1 466 ? -6.929 4.028 0.584 1.00 97.69 466 ALA A O 1
ATOM 3371 N N . TRP A 1 467 ? -5.295 5.336 1.368 1.00 98.31 467 TRP A N 1
ATOM 3372 C CA . TRP A 1 467 ? -5.031 4.497 2.536 1.00 98.31 467 TRP A CA 1
ATOM 3373 C C . TRP A 1 467 ? -6.091 4.657 3.617 1.00 98.31 467 TRP A C 1
ATOM 3375 O O . TRP A 1 467 ? -6.584 3.643 4.110 1.00 98.31 467 TRP A O 1
ATOM 3385 N N . VAL A 1 468 ? -6.496 5.891 3.922 1.00 98.19 468 VAL A N 1
ATOM 3386 C CA . VAL A 1 468 ? -7.576 6.165 4.879 1.00 98.19 468 VAL A CA 1
ATOM 3387 C C . VAL A 1 468 ? -8.873 5.502 4.418 1.00 98.19 468 VAL A C 1
ATOM 3389 O O . VAL A 1 468 ? -9.469 4.750 5.183 1.00 98.19 468 VAL A O 1
ATOM 3392 N N . ALA A 1 469 ? -9.251 5.645 3.142 1.00 98.31 469 ALA A N 1
ATOM 3393 C CA . ALA A 1 469 ? -10.427 4.967 2.596 1.00 98.31 469 ALA A CA 1
ATOM 3394 C C . ALA A 1 469 ? -10.355 3.437 2.772 1.00 98.31 469 ALA A C 1
ATOM 3396 O O . ALA A 1 469 ? -11.341 2.807 3.143 1.00 98.31 469 ALA A O 1
ATOM 3397 N N . ARG A 1 470 ? -9.187 2.810 2.559 1.00 98.56 470 ARG A N 1
ATOM 3398 C CA . ARG A 1 470 ? -9.020 1.359 2.789 1.00 98.56 470 ARG A CA 1
ATOM 3399 C C . ARG A 1 470 ? -9.215 0.967 4.242 1.00 98.56 470 ARG A C 1
ATOM 3401 O O . ARG A 1 470 ? -9.839 -0.062 4.476 1.00 98.56 470 ARG A O 1
ATOM 3408 N N . ALA A 1 471 ? -8.663 1.741 5.174 1.00 98.56 471 ALA A N 1
ATOM 3409 C CA . ALA A 1 471 ? -8.806 1.483 6.601 1.00 98.56 471 ALA A CA 1
ATOM 3410 C C . ALA A 1 471 ? -10.275 1.603 7.029 1.00 98.56 471 ALA A C 1
ATOM 3412 O O . ALA A 1 471 ? -10.792 0.715 7.702 1.00 98.56 471 ALA A O 1
ATOM 3413 N N . LEU A 1 472 ? -10.975 2.635 6.551 1.00 97.88 472 LEU A N 1
ATOM 3414 C CA . LEU A 1 472 ? -12.391 2.861 6.850 1.00 97.88 472 LEU A CA 1
ATOM 3415 C C . LEU A 1 472 ? -13.333 1.856 6.161 1.00 97.88 472 LEU A C 1
ATOM 3417 O O . LEU A 1 472 ? -14.431 1.625 6.648 1.00 97.88 472 LEU A O 1
ATOM 3421 N N . MET A 1 473 ? -12.908 1.204 5.074 1.00 97.62 473 MET A N 1
ATOM 3422 C CA . MET A 1 473 ? -13.640 0.096 4.431 1.00 97.62 473 MET A CA 1
ATOM 3423 C C . MET A 1 473 ? -13.349 -1.287 5.051 1.00 97.62 473 MET A C 1
ATOM 3425 O O . MET A 1 473 ? -13.632 -2.314 4.419 1.00 97.62 473 MET A O 1
ATOM 3429 N N . THR A 1 474 ? -12.711 -1.352 6.221 1.00 97.06 474 THR A N 1
ATOM 3430 C CA . THR A 1 474 ? -12.578 -2.605 6.984 1.00 97.06 474 THR A CA 1
ATOM 3431 C C . THR A 1 474 ? -13.838 -2.856 7.808 1.00 97.06 474 THR A C 1
ATOM 3433 O O . THR A 1 474 ? -14.499 -1.909 8.234 1.00 97.06 474 THR A O 1
ATOM 3436 N N . ASP A 1 475 ? -14.166 -4.124 8.062 1.00 94.25 475 ASP A N 1
ATOM 3437 C CA . ASP A 1 475 ? -15.331 -4.470 8.888 1.00 94.25 475 ASP A CA 1
ATOM 3438 C C . ASP A 1 475 ? -15.155 -3.941 10.321 1.00 94.25 475 ASP A C 1
ATOM 3440 O O . ASP A 1 475 ? -16.091 -3.401 10.905 1.00 94.25 475 ASP A O 1
ATOM 3444 N N . GLY A 1 476 ? -13.919 -3.972 10.837 1.00 95.06 476 GLY A N 1
ATOM 3445 C CA . GLY A 1 476 ? -13.576 -3.396 12.136 1.00 95.06 476 GLY A CA 1
ATOM 3446 C C . GLY A 1 476 ? -13.845 -1.891 12.230 1.00 95.06 476 GLY A C 1
ATOM 3447 O O . GLY A 1 476 ? -14.274 -1.423 13.277 1.00 95.06 476 GLY A O 1
ATOM 3448 N N . ALA A 1 477 ? -13.654 -1.124 11.149 1.00 96.75 477 ALA A N 1
ATOM 3449 C CA . ALA A 1 477 ? -13.976 0.306 11.148 1.00 96.75 477 ALA A CA 1
ATOM 3450 C C . ALA A 1 477 ? -15.477 0.551 11.329 1.00 96.75 477 ALA A C 1
ATOM 3452 O O . ALA A 1 477 ? -15.873 1.424 12.099 1.00 96.75 477 ALA A O 1
ATOM 3453 N N . ARG A 1 478 ? -16.307 -0.242 10.639 1.00 94.44 478 ARG A N 1
ATOM 3454 C CA . ARG A 1 478 ? -17.766 -0.172 10.764 1.00 94.44 478 ARG A CA 1
ATOM 3455 C C . ARG A 1 478 ? -18.221 -0.599 12.159 1.00 94.44 478 ARG A C 1
ATOM 3457 O O . ARG A 1 478 ? -19.115 0.035 12.706 1.00 94.44 478 ARG A O 1
ATOM 3464 N N . GLN A 1 479 ? -17.603 -1.632 12.733 1.00 95.75 479 GLN A N 1
ATOM 3465 C CA . GLN A 1 479 ? -17.913 -2.103 14.083 1.00 95.75 479 GLN A CA 1
ATOM 3466 C C . GLN A 1 479 ? -17.589 -1.042 15.147 1.00 95.75 479 GLN A C 1
ATOM 3468 O O . GLN A 1 479 ? -18.480 -0.647 15.891 1.00 95.75 479 GLN A O 1
ATOM 3473 N N . VAL A 1 480 ? -16.367 -0.495 15.145 1.00 97.00 480 VAL A N 1
ATOM 3474 C CA . VAL A 1 480 ? -15.962 0.597 16.055 1.00 97.00 480 VAL A CA 1
ATOM 3475 C C . VAL A 1 480 ? -16.897 1.806 15.924 1.00 97.00 480 VAL A C 1
ATOM 3477 O O . VAL A 1 480 ? -17.269 2.440 16.913 1.00 97.00 480 VAL A O 1
ATOM 3480 N N . ALA A 1 481 ? -17.320 2.125 14.699 1.00 95.50 481 ALA A N 1
ATOM 3481 C CA . ALA A 1 481 ? -18.277 3.197 14.463 1.00 95.50 481 ALA A CA 1
ATOM 3482 C C . ALA A 1 481 ? -19.686 2.882 14.988 1.00 95.50 481 ALA A C 1
ATOM 3484 O O . ALA A 1 481 ? -20.361 3.786 15.469 1.00 95.50 481 ALA A O 1
ATOM 3485 N N . ALA A 1 482 ? -20.146 1.634 14.904 1.00 95.62 482 ALA A N 1
ATOM 3486 C CA . ALA A 1 482 ? -21.452 1.232 15.420 1.00 95.62 482 ALA A CA 1
ATOM 3487 C C . ALA A 1 482 ? -21.506 1.242 16.956 1.00 95.62 482 ALA A C 1
ATOM 3489 O O . ALA A 1 482 ? -22.545 1.572 17.521 1.00 95.62 482 ALA A O 1
ATOM 3490 N N . GLU A 1 483 ? -20.401 0.889 17.613 1.00 94.75 483 GLU A N 1
ATOM 3491 C CA . GLU A 1 483 ? -20.338 0.724 19.067 1.00 94.75 483 GLU A CA 1
ATOM 3492 C C . GLU A 1 483 ? -20.069 2.041 19.812 1.00 94.75 483 GLU A C 1
ATOM 3494 O O . GLU A 1 483 ? -20.656 2.269 20.868 1.00 94.75 483 GLU A O 1
ATOM 3499 N N . GLU A 1 484 ? -19.209 2.917 19.278 1.00 89.75 484 GLU A N 1
ATOM 3500 C CA . GLU A 1 484 ? -18.670 4.044 20.060 1.00 89.75 484 GLU A CA 1
ATOM 3501 C C . GLU A 1 484 ? -18.741 5.403 19.349 1.00 89.75 484 GLU A C 1
ATOM 3503 O O . GLU A 1 484 ? -19.124 6.399 19.960 1.00 89.75 484 GLU A O 1
ATOM 3508 N N . VAL A 1 485 ? -18.354 5.476 18.068 1.00 88.19 485 VAL A N 1
ATOM 3509 C CA . VAL A 1 485 ? -18.112 6.776 17.398 1.00 88.19 485 VAL A CA 1
ATOM 3510 C C . VAL A 1 485 ? -19.347 7.331 16.672 1.00 88.19 485 VAL A C 1
ATOM 3512 O O . VAL A 1 485 ? -19.511 8.543 16.545 1.00 88.19 485 VAL A O 1
ATOM 3515 N N . GLY A 1 486 ? -20.225 6.451 16.191 1.00 92.00 486 GLY A N 1
ATOM 3516 C CA . GLY A 1 486 ? -21.397 6.766 15.376 1.00 92.00 486 GLY A CA 1
ATOM 3517 C C . GLY A 1 486 ? -21.199 6.471 13.883 1.00 92.00 486 GLY A C 1
ATOM 3518 O O . GLY A 1 486 ? -20.274 6.969 13.236 1.00 92.00 486 GLY A O 1
ATOM 3519 N N . LEU A 1 487 ? -22.135 5.713 13.297 1.00 94.00 487 LEU A N 1
ATOM 3520 C CA . LEU A 1 487 ? -22.153 5.388 11.862 1.00 94.00 487 LEU A CA 1
ATOM 3521 C C . LEU A 1 487 ? -22.135 6.621 10.933 1.00 94.00 487 LEU A C 1
ATOM 3523 O O . LEU A 1 487 ? -21.391 6.577 9.952 1.00 94.00 487 LEU A O 1
ATOM 3527 N N . PRO A 1 488 ? -22.847 7.734 11.221 1.00 92.56 488 PRO A N 1
ATOM 3528 C CA . PRO A 1 488 ? -22.789 8.922 10.365 1.00 92.56 488 PRO A CA 1
ATOM 3529 C C . PRO A 1 488 ? -21.392 9.554 10.286 1.00 92.56 488 PRO A C 1
ATOM 3531 O O . PRO A 1 488 ? -21.006 10.073 9.241 1.00 92.56 488 PRO A O 1
ATOM 3534 N N . VAL A 1 489 ? -20.609 9.491 11.372 1.00 90.94 489 VAL A N 1
ATOM 3535 C CA . VAL A 1 489 ? -19.228 10.004 11.394 1.00 90.94 489 VAL A CA 1
ATOM 3536 C C . VAL A 1 489 ? -18.343 9.154 10.488 1.00 90.94 489 VAL A C 1
ATOM 3538 O O . VAL A 1 489 ? -17.607 9.687 9.658 1.00 90.94 489 VAL A O 1
ATOM 3541 N N . TRP A 1 490 ? -18.450 7.830 10.605 1.00 94.38 490 TRP A N 1
ATOM 3542 C CA . TRP A 1 490 ? -17.735 6.896 9.736 1.00 94.38 490 TRP A CA 1
ATOM 3543 C C . TRP A 1 490 ? -18.089 7.088 8.260 1.00 94.38 490 TRP A C 1
ATOM 3545 O O . TRP A 1 490 ? -17.186 7.174 7.424 1.00 94.38 490 TRP A O 1
ATOM 3555 N N . GLU A 1 491 ? -19.377 7.216 7.938 1.00 93.56 491 GLU A N 1
ATOM 3556 C CA . GLU A 1 491 ? -19.843 7.417 6.566 1.00 93.56 491 GLU A CA 1
ATOM 3557 C C . GLU A 1 491 ? -19.331 8.739 5.981 1.00 93.56 491 GLU A C 1
ATOM 3559 O O . GLU A 1 491 ? -18.836 8.761 4.851 1.00 93.56 491 GLU A O 1
ATOM 3564 N N . ALA A 1 492 ? -19.359 9.826 6.760 1.00 91.50 492 ALA A N 1
ATOM 3565 C CA . ALA A 1 492 ? -18.830 11.122 6.342 1.00 91.50 492 ALA A CA 1
ATOM 3566 C C . ALA A 1 492 ? -17.316 11.069 6.064 1.00 91.50 492 ALA A C 1
ATOM 3568 O O . ALA A 1 492 ? -16.864 11.547 5.020 1.00 91.50 492 ALA A O 1
ATOM 3569 N N . GLN A 1 493 ? -16.531 10.446 6.952 1.00 92.75 493 GLN A N 1
ATOM 3570 C CA . GLN A 1 493 ? -15.078 10.307 6.784 1.00 92.75 493 GLN A CA 1
ATOM 3571 C C . GLN A 1 493 ? -14.717 9.419 5.586 1.00 92.75 493 GLN A C 1
ATOM 3573 O O . GLN A 1 493 ? -13.841 9.762 4.785 1.00 92.75 493 GLN A O 1
ATOM 3578 N N . LEU A 1 494 ? -15.414 8.290 5.420 1.00 95.19 494 LEU A N 1
ATOM 3579 C CA . LEU A 1 494 ? -15.210 7.400 4.281 1.00 95.19 494 LEU A CA 1
ATOM 3580 C C . LEU A 1 494 ? -15.569 8.097 2.965 1.00 95.19 494 LEU A C 1
ATOM 3582 O O . LEU A 1 494 ? -14.787 8.048 2.013 1.00 95.19 494 LEU A O 1
ATOM 3586 N N . THR A 1 495 ? -16.708 8.791 2.927 1.00 93.50 495 THR A N 1
ATOM 3587 C CA . THR A 1 495 ? -17.155 9.550 1.754 1.00 93.50 495 THR A CA 1
ATOM 3588 C C . THR A 1 495 ? -16.152 10.639 1.392 1.00 93.50 495 THR A C 1
ATOM 3590 O O . THR A 1 495 ? -15.790 10.758 0.224 1.00 93.50 495 THR A O 1
ATOM 3593 N N . ALA A 1 496 ? -15.626 11.384 2.370 1.00 93.25 496 ALA A N 1
ATOM 3594 C CA . ALA A 1 496 ? -14.606 12.405 2.133 1.00 93.25 496 ALA A CA 1
ATOM 3595 C C . ALA A 1 496 ? -13.309 11.811 1.552 1.00 93.25 496 ALA A C 1
ATOM 3597 O O . ALA A 1 496 ? -12.773 12.326 0.565 1.00 93.25 496 ALA A O 1
ATOM 3598 N N . ALA A 1 497 ? -12.824 10.696 2.110 1.00 95.62 497 ALA A N 1
ATOM 3599 C CA . ALA A 1 497 ? -11.628 10.016 1.615 1.00 95.62 497 ALA A CA 1
ATOM 3600 C C . ALA A 1 497 ? -11.819 9.484 0.183 1.00 95.62 497 ALA A C 1
ATOM 3602 O O . ALA A 1 497 ? -10.961 9.692 -0.679 1.00 95.62 497 ALA A O 1
ATOM 3603 N N . VAL A 1 498 ? -12.960 8.850 -0.103 1.00 95.81 498 VAL A N 1
ATOM 3604 C CA . VAL A 1 498 ? -13.294 8.338 -1.442 1.00 95.81 498 VAL A CA 1
ATOM 3605 C C . VAL A 1 498 ? -13.480 9.475 -2.442 1.00 95.81 498 VAL A C 1
ATOM 3607 O O . VAL A 1 498 ? -12.935 9.399 -3.541 1.00 95.81 498 VAL A O 1
ATOM 3610 N N . ALA A 1 499 ? -14.178 10.549 -2.065 1.00 93.50 499 ALA A N 1
ATOM 3611 C CA . ALA A 1 499 ? -14.357 11.728 -2.906 1.00 93.50 499 ALA A CA 1
ATOM 3612 C C . ALA A 1 499 ? -13.010 12.371 -3.258 1.00 93.50 499 ALA A C 1
ATOM 3614 O O . ALA A 1 499 ? -12.793 12.744 -4.409 1.00 93.50 499 ALA A O 1
ATOM 3615 N N . ARG A 1 500 ? -12.064 12.431 -2.310 1.00 93.44 500 ARG A N 1
ATOM 3616 C CA . ARG A 1 500 ? -10.701 12.910 -2.579 1.00 93.44 500 ARG A CA 1
ATOM 3617 C C . ARG A 1 500 ? -9.955 11.989 -3.542 1.00 93.44 500 ARG A C 1
ATOM 3619 O O . ARG A 1 500 ? -9.352 12.488 -4.488 1.00 93.44 500 ARG A O 1
ATOM 3626 N N . VAL A 1 501 ? -10.021 10.666 -3.354 1.00 94.88 501 VAL A N 1
ATOM 3627 C CA . VAL A 1 501 ? -9.425 9.703 -4.299 1.00 94.88 501 VAL A CA 1
ATOM 3628 C C . VAL A 1 501 ? -10.016 9.886 -5.693 1.00 94.88 501 VAL A C 1
ATOM 3630 O O . VAL A 1 501 ? -9.273 9.956 -6.669 1.00 94.88 501 VAL A O 1
ATOM 3633 N N . HIS A 1 502 ? -11.336 9.997 -5.787 1.00 92.56 502 HIS A N 1
ATOM 3634 C CA . HIS A 1 502 ? -12.044 10.185 -7.043 1.00 92.56 502 HIS A CA 1
ATOM 3635 C C . HIS A 1 502 ? -11.712 11.526 -7.708 1.00 92.56 502 HIS A C 1
ATOM 3637 O O . HIS A 1 502 ? -11.494 11.568 -8.908 1.00 92.56 502 HIS A O 1
ATOM 3643 N N . GLY A 1 503 ? -11.600 12.618 -6.951 1.00 90.56 503 GLY A N 1
ATOM 3644 C CA . GLY A 1 503 ? -11.286 13.943 -7.495 1.00 90.56 503 GLY A CA 1
ATOM 3645 C C . GLY A 1 503 ? -9.840 14.113 -7.976 1.00 90.56 503 GLY A C 1
ATOM 3646 O O . GLY A 1 503 ? -9.537 15.089 -8.653 1.00 90.56 503 GLY A O 1
ATOM 3647 N N . MET A 1 504 ? -8.939 13.189 -7.632 1.00 90.44 504 MET A N 1
ATOM 3648 C CA . MET A 1 504 ? -7.519 13.245 -8.006 1.00 90.44 504 MET A CA 1
ATOM 3649 C C . MET A 1 504 ? -7.168 12.462 -9.278 1.00 90.44 504 MET A C 1
ATOM 3651 O O . MET A 1 504 ? -6.006 12.466 -9.697 1.00 90.44 504 MET A O 1
ATOM 3655 N N . GLN A 1 505 ? -8.135 11.763 -9.878 1.00 90.25 505 GLN A N 1
ATOM 3656 C CA . GLN A 1 505 ? -7.920 11.075 -11.148 1.00 90.25 505 GLN A CA 1
ATOM 3657 C C . GLN A 1 505 ? -8.173 12.010 -12.333 1.00 90.25 505 GLN A C 1
ATOM 3659 O O . GLN A 1 505 ? -9.049 12.873 -12.293 1.00 90.25 505 GLN A O 1
ATOM 3664 N N . GLN A 1 506 ? -7.448 11.776 -13.420 1.00 87.62 506 GLN A N 1
ATOM 3665 C CA . GLN A 1 506 ? -7.725 12.330 -14.733 1.00 87.62 506 GLN A CA 1
ATOM 3666 C C . GLN A 1 506 ? -7.654 11.197 -15.762 1.00 87.62 506 GLN A C 1
ATOM 3668 O O . GLN A 1 506 ? -6.601 10.594 -15.955 1.00 87.62 506 GLN A O 1
ATOM 3673 N N . GLY A 1 507 ? -8.776 10.883 -16.417 1.00 82.94 507 GLY A N 1
ATOM 3674 C CA . GLY A 1 507 ? -8.838 9.837 -17.445 1.00 82.94 507 GLY A CA 1
ATOM 3675 C C . GLY A 1 507 ? -8.453 8.436 -16.949 1.00 82.94 507 GLY A C 1
ATOM 3676 O O . GLY A 1 507 ? -7.844 7.672 -17.695 1.00 82.94 507 GLY A O 1
ATOM 3677 N N . GLY A 1 508 ? -8.748 8.113 -15.686 1.00 87.38 508 GLY A N 1
ATOM 3678 C CA . GLY A 1 508 ? -8.423 6.816 -15.084 1.00 87.38 508 GLY A CA 1
ATOM 3679 C C . GLY A 1 508 ? -6.979 6.685 -14.586 1.00 87.38 508 GLY A C 1
ATOM 3680 O O . GLY A 1 508 ? -6.556 5.586 -14.231 1.00 87.38 508 GLY A O 1
ATOM 3681 N N . VAL A 1 509 ? -6.203 7.771 -14.526 1.00 89.56 509 VAL A N 1
ATOM 3682 C CA . VAL A 1 509 ? -4.888 7.792 -13.862 1.00 89.56 509 VAL A CA 1
ATOM 3683 C C . VAL A 1 509 ? -4.819 8.872 -12.798 1.00 89.56 509 VAL A C 1
ATOM 3685 O O . VAL A 1 509 ? -5.382 9.948 -12.945 1.00 89.56 509 VAL A O 1
ATOM 3688 N N . TRP A 1 510 ? -4.102 8.589 -11.717 1.00 92.31 510 TRP A N 1
ATOM 3689 C CA . TRP A 1 510 ? -3.940 9.513 -10.602 1.00 92.31 510 TRP A CA 1
ATOM 3690 C C . TRP A 1 510 ? -2.665 10.313 -10.770 1.00 92.31 510 TRP A C 1
ATOM 3692 O O . TRP A 1 510 ? -1.659 9.787 -11.258 1.00 92.31 510 TRP A O 1
ATOM 3702 N N . ARG A 1 511 ? -2.728 11.589 -10.389 1.00 86.50 511 ARG A N 1
ATOM 3703 C CA . ARG A 1 511 ? -1.596 12.503 -10.490 1.00 86.50 511 ARG A CA 1
ATOM 3704 C C . ARG A 1 511 ? -1.030 12.827 -9.114 1.00 86.50 511 ARG A C 1
ATOM 3706 O O . ARG A 1 511 ? -1.794 13.076 -8.184 1.00 86.50 511 ARG A O 1
ATOM 3713 N N . TRP A 1 512 ? 0.295 12.843 -8.996 1.00 83.19 512 TRP A N 1
ATOM 3714 C CA . TRP A 1 512 ? 0.953 13.453 -7.841 1.00 83.19 512 TRP A CA 1
ATOM 3715 C C . TRP A 1 512 ? 1.050 14.963 -8.059 1.00 83.19 512 TRP A C 1
ATOM 3717 O O . TRP A 1 512 ? 1.339 15.394 -9.173 1.00 83.19 512 TRP A O 1
ATOM 3727 N N . ASP A 1 513 ? 0.799 15.751 -7.013 1.00 68.56 513 ASP A N 1
ATOM 3728 C CA . ASP A 1 513 ? 0.553 17.193 -7.132 1.00 68.56 513 ASP A CA 1
ATOM 3729 C C . ASP A 1 513 ? 1.740 17.974 -7.753 1.00 68.56 513 ASP A C 1
ATOM 3731 O O . ASP A 1 513 ? 1.492 18.965 -8.431 1.00 68.56 513 ASP A O 1
ATOM 3735 N N . ASP A 1 514 ? 2.985 17.461 -7.663 1.00 59.81 514 ASP A N 1
ATOM 3736 C CA . ASP A 1 514 ? 4.202 18.083 -8.224 1.00 59.81 514 ASP A CA 1
ATOM 3737 C C . ASP A 1 514 ? 5.230 17.099 -8.859 1.00 59.81 514 ASP A C 1
ATOM 3739 O O . ASP A 1 514 ? 5.543 16.026 -8.313 1.00 59.81 514 ASP A O 1
ATOM 3743 N N . GLY A 1 515 ? 5.860 17.528 -9.969 1.00 55.25 515 GLY A N 1
ATOM 3744 C CA . GLY A 1 515 ? 7.123 16.988 -10.518 1.00 55.25 515 GLY A CA 1
ATOM 3745 C C . GLY A 1 515 ? 7.031 16.062 -11.754 1.00 55.25 515 GLY A C 1
ATOM 3746 O O . GLY A 1 515 ? 5.937 15.726 -12.204 1.00 55.25 515 GLY A O 1
ATOM 3747 N N . PRO A 1 516 ? 8.181 15.595 -12.298 1.00 52.78 516 PRO A N 1
ATOM 3748 C CA . PRO A 1 516 ? 8.251 14.715 -13.485 1.00 52.78 516 PRO A CA 1
ATOM 3749 C C . PRO A 1 516 ? 7.608 13.330 -13.260 1.00 52.78 516 PRO A C 1
ATOM 3751 O O . PRO A 1 516 ? 7.276 12.608 -14.197 1.00 52.78 516 PRO A O 1
ATOM 3754 N N . MET A 1 517 ? 7.357 12.975 -11.998 1.00 63.53 517 MET A N 1
ATOM 3755 C CA . MET A 1 517 ? 6.633 11.782 -11.550 1.00 63.53 517 MET A CA 1
ATOM 3756 C C . MET A 1 517 ? 5.106 11.955 -11.622 1.00 63.53 517 MET A C 1
ATOM 3758 O O . MET A 1 517 ? 4.393 11.535 -10.711 1.00 63.53 517 MET A O 1
ATOM 3762 N N . GLY A 1 518 ? 4.604 12.590 -12.685 1.00 74.69 518 GLY A N 1
ATOM 3763 C CA . GLY A 1 518 ? 3.212 13.030 -12.781 1.00 74.69 518 GLY A CA 1
ATOM 3764 C C . GLY A 1 518 ? 2.199 11.912 -12.532 1.00 74.69 518 GLY A C 1
ATOM 3765 O O . GLY A 1 518 ? 1.283 12.111 -11.748 1.00 74.69 518 GLY A O 1
ATOM 3766 N N . HIS A 1 519 ? 2.393 10.715 -13.099 1.00 86.69 519 HIS A N 1
ATOM 3767 C CA . HIS A 1 519 ? 1.419 9.615 -13.019 1.00 86.69 519 HIS A CA 1
ATOM 3768 C C . HIS A 1 519 ? 2.039 8.308 -12.497 1.00 86.69 519 HIS A C 1
ATOM 3770 O O . HIS A 1 519 ? 2.270 7.380 -13.278 1.00 86.69 519 HIS A O 1
ATOM 3776 N N . PRO A 1 520 ? 2.332 8.187 -11.189 1.00 90.81 520 PRO A N 1
ATOM 3777 C CA . PRO A 1 520 ? 2.962 6.989 -10.651 1.00 90.81 520 PRO A CA 1
ATOM 3778 C C . PRO A 1 520 ? 2.050 5.759 -10.758 1.00 90.81 520 PRO A C 1
ATOM 3780 O O . PRO A 1 520 ? 0.888 5.800 -10.344 1.00 90.81 520 PRO A O 1
ATOM 3783 N N . VAL A 1 521 ? 2.589 4.629 -11.234 1.00 93.56 521 VAL A N 1
ATOM 3784 C CA . VAL A 1 521 ? 1.814 3.381 -11.432 1.00 93.56 521 VAL A CA 1
ATOM 3785 C C . VAL A 1 521 ? 1.161 2.915 -10.124 1.00 93.56 521 VAL A C 1
ATOM 3787 O O . VAL A 1 521 ? 0.003 2.495 -10.096 1.00 93.56 521 VAL A O 1
ATOM 3790 N N . TRP A 1 522 ? 1.887 3.041 -9.009 1.00 93.88 522 TRP A N 1
ATOM 3791 C CA . TRP A 1 522 ? 1.405 2.659 -7.683 1.00 93.88 522 TRP A CA 1
ATOM 3792 C C . TRP A 1 522 ? 0.185 3.477 -7.239 1.00 93.88 522 TRP A C 1
ATOM 3794 O O . TRP A 1 522 ? -0.675 2.946 -6.536 1.00 93.88 522 TRP A O 1
ATOM 3804 N N . MET A 1 523 ? 0.081 4.742 -7.658 1.00 94.69 523 MET A N 1
ATOM 3805 C CA . MET A 1 523 ? -1.027 5.625 -7.295 1.00 94.69 523 MET A CA 1
ATOM 3806 C C . MET A 1 523 ? -2.282 5.247 -8.079 1.00 94.69 523 MET A C 1
ATOM 3808 O O . MET A 1 523 ? -3.364 5.184 -7.499 1.00 94.69 523 MET A O 1
ATOM 3812 N N . ALA A 1 524 ? -2.119 4.881 -9.357 1.00 95.44 524 ALA A N 1
ATOM 3813 C CA . ALA A 1 524 ? -3.202 4.333 -10.166 1.00 95.44 524 ALA A CA 1
ATOM 3814 C C . ALA A 1 524 ? -3.736 3.012 -9.600 1.00 95.44 524 ALA A C 1
ATOM 3816 O O . ALA A 1 524 ? -4.945 2.850 -9.435 1.00 95.44 524 ALA A O 1
ATOM 3817 N N . TYR A 1 525 ? -2.838 2.110 -9.191 1.00 96.31 525 TYR A N 1
ATOM 3818 C CA . TYR A 1 525 ? -3.238 0.895 -8.484 1.00 96.31 525 TYR A CA 1
ATOM 3819 C C . TYR A 1 525 ? -3.996 1.217 -7.197 1.00 96.31 525 TYR A C 1
ATOM 3821 O O . TYR A 1 525 ? -5.057 0.644 -6.934 1.00 96.31 525 TYR A O 1
ATOM 3829 N N . GLN A 1 526 ? -3.465 2.135 -6.385 1.00 96.44 526 GLN A N 1
ATOM 3830 C CA . GLN A 1 526 ? -4.062 2.463 -5.099 1.00 96.44 526 GLN A CA 1
ATOM 3831 C C . GLN A 1 526 ? -5.447 3.101 -5.240 1.00 96.44 526 GLN A C 1
ATOM 3833 O O . GLN A 1 526 ? -6.349 2.708 -4.496 1.00 96.44 526 GLN A O 1
ATOM 3838 N N . GLY A 1 527 ? -5.608 4.025 -6.188 1.00 96.38 527 GLY A N 1
ATOM 3839 C CA . GLY A 1 527 ? -6.856 4.723 -6.467 1.00 96.38 527 GLY A CA 1
ATOM 3840 C C . GLY A 1 527 ? -7.932 3.811 -7.050 1.00 96.38 527 GLY A C 1
ATOM 3841 O O . GLY A 1 527 ? -9.015 3.707 -6.472 1.00 96.38 527 GLY A O 1
ATOM 3842 N N . LEU A 1 528 ? -7.626 3.069 -8.123 1.00 96.19 528 LEU A N 1
ATOM 3843 C CA . LEU A 1 528 ? -8.622 2.210 -8.772 1.00 96.19 528 LEU A CA 1
ATOM 3844 C C . LEU A 1 528 ? -9.130 1.120 -7.826 1.00 96.19 528 LEU A C 1
ATOM 3846 O O . LEU A 1 528 ? -10.333 0.883 -7.733 1.00 96.19 528 LEU A O 1
ATOM 3850 N N . SER A 1 529 ? -8.234 0.480 -7.071 1.00 95.69 529 SER A N 1
ATOM 3851 C CA . SER A 1 529 ? -8.656 -0.574 -6.142 1.00 95.69 529 SER A CA 1
ATOM 3852 C C . SER A 1 529 ? -9.438 -0.044 -4.932 1.00 95.69 529 SER A C 1
ATOM 3854 O O . SER A 1 529 ? -10.227 -0.799 -4.364 1.00 95.69 529 SER A O 1
ATOM 3856 N N . VAL A 1 530 ? -9.297 1.239 -4.565 1.00 97.00 530 VAL A N 1
ATOM 3857 C CA . VAL A 1 530 ? -10.198 1.897 -3.598 1.00 97.00 530 VAL A CA 1
ATOM 3858 C C . VAL A 1 530 ? -11.581 2.090 -4.200 1.00 97.00 530 VAL A C 1
ATOM 3860 O O . VAL A 1 530 ? -12.548 1.621 -3.609 1.00 97.00 530 VAL A O 1
ATOM 3863 N N . LEU A 1 531 ? -11.679 2.716 -5.375 1.00 95.94 531 LEU A N 1
ATOM 3864 C CA . LEU A 1 531 ? -12.972 3.004 -6.005 1.00 95.94 531 LEU A CA 1
ATOM 3865 C C . LEU A 1 531 ? -13.745 1.726 -6.336 1.00 95.94 531 LEU A C 1
ATOM 3867 O O . LEU A 1 531 ? -14.939 1.633 -6.062 1.00 95.94 531 LEU A O 1
ATOM 3871 N N . ARG A 1 532 ? -13.051 0.696 -6.833 1.00 94.75 532 ARG A N 1
ATOM 3872 C CA . ARG A 1 532 ? -13.635 -0.627 -7.075 1.00 94.75 532 ARG A CA 1
ATOM 3873 C C . ARG A 1 532 ? -14.155 -1.263 -5.786 1.00 94.75 532 ARG A C 1
ATOM 3875 O O . ARG A 1 532 ? -15.263 -1.790 -5.775 1.00 94.75 532 ARG A O 1
ATOM 3882 N N . ARG A 1 533 ? -13.374 -1.231 -4.697 1.00 94.56 533 ARG A N 1
ATOM 3883 C CA . ARG A 1 533 ? -13.806 -1.785 -3.401 1.00 94.56 533 ARG A CA 1
ATOM 3884 C C . ARG A 1 533 ? -14.995 -1.012 -2.835 1.00 94.56 533 ARG A C 1
ATOM 3886 O O . ARG A 1 533 ? -15.923 -1.643 -2.346 1.00 94.56 533 ARG A O 1
ATOM 3893 N N . TYR A 1 534 ? -14.969 0.314 -2.922 1.00 94.94 534 TYR A N 1
ATOM 3894 C CA . TYR A 1 534 ? -16.049 1.165 -2.442 1.00 94.94 534 TYR A CA 1
ATOM 3895 C C . TYR A 1 534 ? -17.350 0.891 -3.197 1.00 94.94 534 TYR A C 1
ATOM 3897 O O . TYR A 1 534 ? -18.370 0.646 -2.564 1.00 94.94 534 TYR A O 1
ATOM 3905 N N . ALA A 1 535 ? -17.300 0.808 -4.530 1.00 92.06 535 ALA A N 1
ATOM 3906 C CA . ALA A 1 535 ? -18.459 0.427 -5.332 1.00 92.06 535 ALA A CA 1
ATOM 3907 C C . ALA A 1 535 ? -19.022 -0.935 -4.893 1.00 92.06 535 ALA A C 1
ATOM 3909 O O . ALA A 1 535 ? -20.205 -1.043 -4.592 1.00 92.06 535 ALA A O 1
ATOM 3910 N N . LEU A 1 536 ? -18.175 -1.961 -4.757 1.00 90.00 536 LEU A N 1
ATOM 3911 C CA . LEU A 1 536 ? -18.614 -3.279 -4.278 1.00 90.00 536 LEU A CA 1
ATOM 3912 C C . LEU A 1 536 ? -19.217 -3.241 -2.867 1.00 90.00 536 LEU A C 1
ATOM 3914 O O . LEU A 1 536 ? -20.089 -4.047 -2.567 1.00 90.00 536 LEU A O 1
ATOM 3918 N N . MET A 1 537 ? -18.746 -2.347 -1.997 1.00 88.56 537 MET A N 1
ATOM 3919 C CA . MET A 1 537 ? -19.286 -2.182 -0.649 1.00 88.56 537 MET A CA 1
ATOM 3920 C C . MET A 1 537 ? -20.664 -1.511 -0.668 1.00 88.56 537 MET A C 1
ATOM 3922 O O . MET A 1 537 ? -21.540 -1.941 0.070 1.00 88.56 537 MET A O 1
ATOM 3926 N N . VAL A 1 538 ? -20.854 -0.486 -1.504 1.00 85.75 538 VAL A N 1
ATOM 3927 C CA . VAL A 1 538 ? -22.128 0.243 -1.641 1.00 85.75 538 VAL A CA 1
ATOM 3928 C C . VAL A 1 538 ? -23.200 -0.614 -2.325 1.00 85.75 538 VAL A C 1
ATOM 3930 O O . VAL A 1 538 ? -24.370 -0.514 -1.980 1.00 85.75 538 VAL A O 1
ATOM 3933 N N . TYR A 1 539 ? -22.810 -1.478 -3.268 1.00 77.88 539 TYR A N 1
ATOM 3934 C CA . TYR A 1 539 ? -23.730 -2.366 -3.992 1.00 77.88 539 TYR A CA 1
ATOM 3935 C C . TYR A 1 539 ? -23.966 -3.727 -3.317 1.00 77.88 539 TYR A C 1
ATOM 3937 O O . TYR A 1 539 ? -24.709 -4.544 -3.862 1.00 77.88 539 TYR A O 1
ATOM 3945 N N . ARG A 1 540 ? -23.336 -4.015 -2.169 1.00 62.59 540 ARG A N 1
ATOM 3946 C CA . ARG A 1 540 ? -23.656 -5.222 -1.394 1.00 62.59 540 ARG A CA 1
ATOM 3947 C C . ARG A 1 540 ? -24.948 -4.969 -0.599 1.00 62.59 540 ARG A C 1
ATOM 3949 O O . ARG A 1 540 ? -24.925 -4.050 0.218 1.00 62.59 540 ARG A O 1
ATOM 3956 N N . PRO A 1 541 ? -26.031 -5.726 -0.868 1.00 43.41 541 PRO A N 1
ATOM 3957 C CA . PRO A 1 541 ? -27.321 -5.554 -0.203 1.00 43.41 541 PRO A CA 1
ATOM 3958 C C . PRO A 1 541 ? -27.262 -5.856 1.295 1.00 43.41 541 PRO A C 1
ATOM 3960 O O . PRO A 1 541 ? -26.406 -6.679 1.704 1.00 43.41 541 PRO A O 1
#

pLDDT: mean 75.22, std 25.45, range [23.02, 98.69]

Radius of gyration: 33.65 Å; chains: 1; bounding box: 77×107×118 Å

Sequence (541 aa):
MAEGRGREPADAVALAAPKTCELTGFGGRGRQAGPGIPAGKGCDRCATPLSVGIPTLIGMPFAQAVRGRAPGGREQQMVLRQDLPPQRSGAADRAPVTDPGPPPDAAPRALAPARLLPWLGRLGVPAAAFAVFQALLGILPQNLAGEAARYCVAATAGGGVGAVVWLAAALLRARAATASAVPPAPVPVPAGSLPELVDGTYQALRRGLTVIEVPGRGPLTGWPHSLAESEPPVHPTAFGTAYGLHLLLDIAPCDGRIRAGEVAETLWRLRLPGGGWAARSQGSGARPEVSAIVLGALARAGADPRLLEAEIRSCEVLWDPDHDASGLANTYVVTNVLRGLLRAAPGAAALGGLREVLVNGATADPARGHHRCWGAALATGHGNPAPSAVHTARAVVALDRAARVLGEDERQRAVREEGLRWLLAGPAAPGGGASDLLNCQEEVRRPVQEDPLHQELLSVRHFAAAWVARALMTDGARQVAAEEVGLPVWEAQLTAAVARVHGMQQGGVWRWDDGPMGHPVWMAYQGLSVLRRYALMVYRP

Secondary structure (DSSP, 8-state):
---------------PPPP---------------------------------------------------------------PPPP--------PPPPPPPPPS-------THHHHHHHIIIIIHHHHHHHHHHHHHHHS-TTSSSHHHHHHHHHHHHHHHHHHHHHHHHHHHHHHHHHH--PPPP--PPPPPHHHHHHHHHHHHHHT-EEEEETTTEEEEE--SBTT--SSS----HHHHHHHHHHHHHH--TT-SS-HHHHHHHHHHTPPTTS----TTS-SS--HHHHHHHHHHHHHTT--HHHHHHHHHHHHHHTSHHHHHHHHTBHHHHHHHHHHHHHH-TT-THHHHHHHHHHHT-EEEGGGTTEEE--SB---SSSPPPP-HHHHHHHHHHHHHHHHHH---HHHHHHHHHHHHHHHH--SSTT-TTGGGS-EEEEEEEE-SS-TTSEEEEEEEE-HHHHHHHHHTSHHHHHHIIIII-HHHHHHHHHHHHHHHHHTEETTEE--SSSS--SBHHHHHHHHHHHHHHHHHHT--

Foldseek 3Di:
DDDDDDDDDDDDDDDDDDDDDDDDDDDDDDDDDYDDDDDDDDDDDDDDDDDDDDDDDDDDDDDDDDDDDDDDDDDDDDDDDDDDDDDDDDDDDDDDDDDDDDDDDDDDDDDPPVPVLVCCQPPVLLVQLVVQLVVQLVVPDCPPPHPVNSNVVSNVVSNVRSVVSNVVSVVVVVVVVVVVPPDDPDPDPPQDDLVLLLVLQVVLLLQQWDWDQDPPLGIQTAGAQFSLPDDPPGDHFLQRLLLSLLSCLVSVDPPCSDPSVSSLSNNVSQAAVLGAHDGPLFDNDHALLSRLSNLLSNQSSVHDLVVSVVRLVSSVVCPPCVNCVLLLQFLSSLLSNLVSCCRRPLPDPCNVVSLVSLLQQWFQDVQQVRQTAHARGGPPVPDRHDGAQLSLLSSLLSLLSNCVSPNDDPSSLRNSLSSLSSLLSAGNDDVCNCVNQDKDKDWRWDQDPVGNVDIRIDI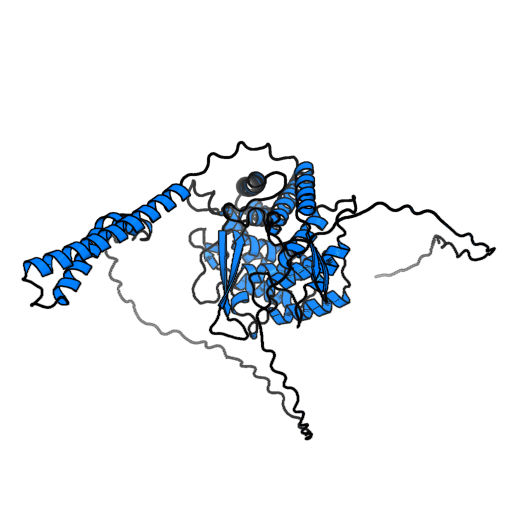DITRRLLSSLSSLLRPSSCVSQVPPVHPVSSVVSNCVSLVSLSSQDDSSFGADPDDSSGTGSNSSSSSSVSNVSVVVVVPDD

Organism: NCBI:txid1546107